Protein AF-A0A4Z2BRJ7-F1 (afdb_monomer_lite)

Sequence (551 aa):
MEKEEVRQDASAALQASEKGDAQPGVPLQRDDEESKVKDESVKDSENADAKEVQRRKELMDTQRKRLEQLENEAQSSQAKFEEISSSWSVPTENLTPQDLQAILASQKELCDELLNDKKKLIKQLQKDLKVTDDHFVKDLRKQREDLDLMIERIQGQMTTLVNAYREELAQISDIYQQEHEVLLTRDKTEWDESMKKILNKELELLAKRREKVEQHEVALDKQILETADTTNLQEIEENAKYQTQQRRHQMVKATTTATKLKQIKEEDDSIKNKSKLENMMRRTNSLQMELKKLLSQYSSVAKEMKKNNNSLLDDLKRNVQQYERIQKKAKRSADMEAQKAAKVRSALEEELKQVFERASALDALIRKELGLAKEKPPVVRSAASQREKQGSKVHGLASDGPTSEAEDEGQAALNKEIWLEAVSQLCDEAGFQLDDEPPKQLDPLDSACEKLCSLFQCFKLDEDDLPKIASFLSKYKRHQRARTEASYQPADSQQLASSVKCFLEHIMTSSATLTDIGVLLTETRSLERQNAELRTLLHESLTSQVGNKMG

Foldseek 3Di:
DVVVVVVVVVVVVVVVVVPDDDPDDDDQVLVVLVVVLVVVVVVVVVVVVVVVVVVVVVVVVVVVVLVVVVVVLVVVLVVLVVVLVVLVVDDPPPDDPVRVVVSVVVSVVSVVVSVVSVVVVVVVVVVVVVVVVVVVVVVVVVVVVVVVVVVVVVVVSVVVSVVSVVVVVVVVVVVVVVVVVVVVVVVVVVVVVVVVVVVVVVVVVVVVVVVVVVVVVVVVVVVVVVVVVVVVVVVVVVVVVVVVVVVVVVVVVVVVVVVVVVVVVVVVVVVVVVVVVVVVVVVVVVVVVVVVVVVVVVVVVVVVVVVVVVVVVVVVVVVVVVVVVVVVVVVVVVVVVVVVVVVVVVVVVVVVVVVVVVVVVVVVVVCVVVVDDDDDDDDDDYYDDDYYYYYDDDDDDDDDDDDDDDDDDDDDDDDVVVVVVVLVVVCVVVPPDDDDDDDDDDDPVVVSVVVVVVVCVVVVPDPVCVVVVVVVVVVVVVPPPPDDDDDDDDDDDDPDPPPVVVVVVVVVVVVVVVVVVVVVVVVVVVVVVVVVVVVVVVPPPPPDPPPDPDD

Organism: NCBI:txid433685

pLDDT: mean 72.37, std 20.6, range [23.25, 98.56]

Structure (mmCIF, N/CA/C/O backbone):
data_AF-A0A4Z2BRJ7-F1
#
_entry.id   AF-A0A4Z2BRJ7-F1
#
loop_
_atom_site.group_PDB
_atom_site.id
_atom_site.type_symbol
_atom_site.label_atom_id
_atom_site.label_alt_id
_atom_site.label_comp_id
_atom_site.label_asym_id
_atom_site.label_entity_id
_atom_site.label_seq_id
_atom_site.pdbx_PDB_ins_code
_atom_site.Cartn_x
_atom_site.Cartn_y
_atom_site.Cartn_z
_atom_site.occupancy
_atom_site.B_iso_or_equiv
_atom_site.auth_seq_id
_atom_site.auth_comp_id
_atom_site.auth_asym_id
_atom_site.auth_atom_id
_atom_site.pdbx_PDB_model_num
ATOM 1 N N . MET A 1 1 ? 18.831 -4.852 8.337 1.00 49.41 1 MET A N 1
ATOM 2 C CA . MET A 1 1 ? 18.600 -3.409 8.594 1.00 49.41 1 MET A CA 1
ATOM 3 C C . MET A 1 1 ? 17.114 -3.108 8.503 1.00 49.41 1 MET A C 1
ATOM 5 O O . MET A 1 1 ? 16.483 -3.408 9.498 1.00 49.41 1 MET A O 1
ATOM 9 N N . GLU A 1 2 ? 16.505 -2.715 7.376 1.00 48.66 2 GLU A N 1
ATOM 10 C CA . GLU A 1 2 ? 15.065 -2.332 7.363 1.00 48.66 2 GLU A CA 1
ATOM 11 C C . GLU A 1 2 ? 14.096 -3.378 7.979 1.00 48.66 2 GLU A C 1
ATOM 13 O O . GLU A 1 2 ? 13.135 -3.016 8.649 1.00 48.66 2 GLU A O 1
ATOM 18 N N . LYS A 1 3 ? 14.357 -4.689 7.821 1.00 49.72 3 LYS A N 1
ATOM 19 C CA . LYS A 1 3 ? 13.558 -5.765 8.458 1.00 49.72 3 LYS A CA 1
ATOM 20 C C . LYS A 1 3 ? 13.834 -6.005 9.955 1.00 49.72 3 LYS A C 1
ATOM 22 O O . LYS A 1 3 ? 13.012 -6.643 10.607 1.00 49.72 3 LYS A O 1
ATOM 27 N N . GLU A 1 4 ? 14.957 -5.526 10.487 1.00 51.25 4 GLU A N 1
ATOM 28 C CA . GLU A 1 4 ? 15.240 -5.476 11.934 1.00 51.25 4 GLU A CA 1
ATOM 29 C C . GLU A 1 4 ? 14.574 -4.249 12.559 1.00 51.25 4 GLU A C 1
ATOM 31 O O . GLU A 1 4 ? 13.931 -4.354 13.595 1.00 51.25 4 GLU A O 1
ATOM 36 N N . GLU A 1 5 ? 14.693 -3.107 11.888 1.00 51.62 5 GLU A N 1
ATOM 37 C CA . GLU A 1 5 ? 14.218 -1.790 12.322 1.00 51.62 5 GLU A CA 1
ATOM 38 C C . GLU A 1 5 ? 12.693 -1.797 12.529 1.00 51.62 5 GLU A C 1
ATOM 40 O O . GLU A 1 5 ? 12.214 -1.591 13.642 1.00 51.62 5 GLU A O 1
ATOM 45 N N . VAL A 1 6 ? 11.934 -2.251 11.521 1.00 57.84 6 VAL A N 1
ATOM 46 C CA . VAL A 1 6 ? 10.469 -2.436 11.610 1.00 57.84 6 VAL A CA 1
ATOM 47 C C . VAL A 1 6 ? 10.056 -3.451 12.694 1.00 57.84 6 VAL A C 1
ATOM 49 O O . VAL A 1 6 ? 8.951 -3.374 13.228 1.00 57.84 6 VAL A O 1
ATOM 52 N N . ARG A 1 7 ? 10.925 -4.407 13.058 1.00 60.28 7 ARG A N 1
ATOM 53 C CA . ARG A 1 7 ? 10.666 -5.343 14.169 1.00 60.28 7 ARG A CA 1
ATOM 54 C C . ARG A 1 7 ? 10.918 -4.714 15.538 1.00 60.28 7 ARG A C 1
ATOM 56 O O . ARG A 1 7 ? 10.225 -5.073 16.487 1.00 60.28 7 ARG A O 1
ATOM 63 N N . GLN A 1 8 ? 11.886 -3.807 15.650 1.00 61.00 8 GLN A N 1
ATOM 64 C CA . GLN A 1 8 ? 12.155 -3.082 16.891 1.00 61.00 8 GLN A CA 1
ATOM 65 C C . GLN A 1 8 ? 11.055 -2.053 17.172 1.00 61.00 8 GLN A C 1
ATOM 67 O O . GLN A 1 8 ? 10.532 -2.052 18.284 1.00 61.00 8 GLN A O 1
ATOM 72 N N . ASP A 1 9 ? 10.607 -1.299 16.163 1.00 57.84 9 ASP A N 1
ATOM 73 C CA . ASP A 1 9 ? 9.474 -0.369 16.296 1.00 57.84 9 ASP A CA 1
ATOM 74 C C . ASP A 1 9 ? 8.183 -1.093 16.715 1.00 57.84 9 ASP A C 1
ATOM 76 O O . ASP A 1 9 ? 7.527 -0.696 17.679 1.00 57.84 9 ASP A O 1
ATOM 80 N N . ALA A 1 10 ? 7.850 -2.219 16.069 1.00 53.81 10 ALA A N 1
ATOM 81 C CA . ALA A 1 10 ? 6.683 -3.024 16.442 1.00 53.81 10 ALA A CA 1
ATOM 82 C C . ALA A 1 10 ? 6.775 -3.584 17.878 1.00 53.81 10 ALA A C 1
ATOM 84 O O . ALA A 1 10 ? 5.771 -3.658 18.587 1.00 53.81 10 ALA A O 1
ATOM 85 N N . SER A 1 11 ? 7.979 -3.952 18.335 1.00 56.47 11 SER A N 1
ATOM 86 C CA . SER A 1 11 ? 8.202 -4.402 19.714 1.00 56.47 11 SER A CA 1
ATOM 87 C C . SER A 1 11 ? 8.121 -3.259 20.733 1.00 56.47 11 SER A C 1
ATOM 89 O O . SER A 1 11 ? 7.737 -3.506 21.876 1.00 56.47 11 SER A O 1
ATOM 91 N N . ALA A 1 12 ? 8.474 -2.031 20.346 1.00 61.06 12 ALA A N 1
ATOM 92 C CA . ALA A 1 12 ? 8.353 -0.847 21.191 1.00 61.06 12 ALA A CA 1
ATOM 93 C C . ALA A 1 12 ? 6.888 -0.396 21.326 1.00 61.06 12 ALA A C 1
ATOM 95 O O . ALA A 1 12 ? 6.448 -0.097 22.434 1.00 61.06 12 ALA A O 1
ATOM 96 N N . ALA A 1 13 ? 6.113 -0.431 20.235 1.00 54.16 13 ALA A N 1
ATOM 97 C CA . ALA A 1 13 ? 4.677 -0.137 20.248 1.00 54.16 13 ALA A CA 1
ATOM 98 C C . ALA A 1 13 ? 3.896 -1.098 21.169 1.00 54.16 13 ALA A C 1
ATOM 100 O O . ALA A 1 13 ? 3.088 -0.658 21.988 1.00 54.16 13 ALA A O 1
ATOM 101 N N . LEU A 1 14 ? 4.206 -2.401 21.120 1.00 52.31 14 LEU A N 1
ATOM 102 C CA . LEU A 1 14 ? 3.636 -3.393 22.041 1.00 52.31 14 LEU A CA 1
ATOM 103 C C . LEU A 1 14 ? 3.938 -3.063 23.516 1.00 52.31 14 LEU A C 1
ATOM 105 O O . LEU A 1 14 ? 3.021 -3.043 24.333 1.00 52.31 14 LEU A O 1
ATOM 109 N N . GLN A 1 15 ? 5.187 -2.720 23.851 1.00 52.16 15 GLN A N 1
ATOM 110 C CA . GLN A 1 15 ? 5.576 -2.347 25.222 1.00 52.16 15 GLN A CA 1
ATOM 111 C C . GLN A 1 15 ? 5.037 -0.981 25.684 1.00 52.16 15 GLN A C 1
ATOM 113 O O . GLN A 1 15 ? 4.976 -0.725 26.888 1.00 52.16 15 GLN A O 1
ATOM 118 N N . ALA A 1 16 ? 4.647 -0.101 24.758 1.00 50.28 16 ALA A N 1
ATOM 119 C CA . ALA A 1 16 ? 3.922 1.124 25.080 1.00 50.28 16 ALA A CA 1
ATOM 120 C C . ALA A 1 16 ? 2.448 0.831 25.408 1.00 50.28 16 ALA A C 1
ATOM 122 O O . ALA A 1 16 ? 1.907 1.401 26.353 1.00 50.28 16 ALA A O 1
ATOM 123 N N . SER A 1 17 ? 1.808 -0.099 24.687 1.00 49.38 17 SER A N 1
ATOM 124 C CA . SER A 1 17 ? 0.393 -0.427 24.905 1.00 49.38 17 SER A CA 1
ATOM 125 C C . SER A 1 17 ? 0.118 -1.224 26.190 1.00 49.38 17 SER A C 1
ATOM 127 O O . SER A 1 17 ? -1.014 -1.204 26.662 1.00 49.38 17 SER A O 1
ATOM 129 N N . GLU A 1 18 ? 1.122 -1.875 26.790 1.00 45.31 18 GLU A N 1
ATOM 130 C CA . GLU A 1 18 ? 1.021 -2.489 28.131 1.00 45.31 18 GLU A CA 1
ATOM 131 C C . GLU A 1 18 ? 1.107 -1.467 29.287 1.00 45.31 18 GLU A C 1
ATOM 133 O O . GLU A 1 18 ? 1.020 -1.845 30.455 1.00 45.31 18 GLU A O 1
ATOM 138 N N . LYS A 1 19 ? 1.278 -0.170 28.989 1.00 43.28 19 LYS A N 1
ATOM 139 C CA . LYS A 1 19 ? 1.362 0.923 29.976 1.00 43.28 19 LYS A CA 1
ATOM 140 C C . LYS A 1 19 ? 0.240 1.952 29.823 1.00 43.28 19 LYS A C 1
ATOM 142 O O . LYS A 1 19 ? 0.470 3.146 29.994 1.00 43.28 19 LYS A O 1
ATOM 147 N N . GLY A 1 20 ? -0.968 1.490 29.499 1.00 42.78 20 GLY A N 1
ATOM 148 C CA . GLY A 1 20 ? -2.170 2.308 29.663 1.00 42.78 20 GLY A CA 1
ATOM 149 C C . GLY A 1 20 ? -2.345 2.709 31.131 1.00 42.78 20 GLY A C 1
ATOM 150 O O . GLY A 1 20 ? -2.148 1.880 32.022 1.00 42.78 20 GLY A O 1
ATOM 151 N N . ASP A 1 21 ? -2.673 3.978 31.380 1.00 41.66 21 ASP A N 1
ATOM 152 C CA . ASP A 1 21 ? -2.896 4.489 32.733 1.00 41.66 21 ASP A CA 1
ATOM 153 C C . ASP A 1 21 ? -4.011 3.713 33.443 1.00 41.66 21 ASP A C 1
ATOM 155 O O . ASP A 1 21 ? -5.084 3.476 32.887 1.00 41.66 21 ASP A O 1
ATOM 159 N N . ALA A 1 22 ? -3.778 3.363 34.709 1.00 40.94 22 ALA A N 1
ATOM 160 C CA . ALA A 1 22 ? -4.832 2.840 35.564 1.00 40.94 22 ALA A CA 1
ATOM 161 C C . ALA A 1 22 ? -5.846 3.962 35.836 1.00 40.94 22 ALA A C 1
ATOM 163 O O . ALA A 1 22 ? -5.561 4.880 36.611 1.00 40.94 22 ALA A O 1
ATOM 164 N N . GLN A 1 23 ? -7.016 3.897 35.191 1.00 50.56 23 GLN A N 1
ATOM 165 C CA . GLN A 1 23 ? -8.092 4.859 35.429 1.00 50.56 23 GLN A CA 1
ATOM 166 C C . GLN A 1 23 ? -8.453 4.914 36.928 1.00 50.56 23 GLN A C 1
ATOM 168 O O . GLN A 1 23 ? -8.410 3.881 37.608 1.00 50.56 23 GLN A O 1
ATOM 173 N N . PRO A 1 24 ? -8.835 6.089 37.466 1.00 44.53 24 PRO A N 1
ATOM 174 C CA . PRO A 1 24 ? -9.355 6.183 38.824 1.00 44.53 24 PRO A CA 1
ATOM 175 C C . PRO A 1 24 ? -10.557 5.251 38.997 1.00 44.53 24 PRO A C 1
ATOM 177 O O . PRO A 1 24 ? -11.500 5.303 38.210 1.00 44.53 24 PRO A O 1
ATOM 180 N N . GLY A 1 25 ? -10.524 4.402 40.027 1.00 51.06 25 GLY A N 1
ATOM 181 C CA . GLY A 1 25 ? -11.620 3.478 40.311 1.00 51.06 25 GLY A CA 1
ATOM 182 C C . GLY A 1 25 ? -12.946 4.220 40.496 1.00 51.06 25 GLY A C 1
ATOM 183 O O . GLY A 1 25 ? -12.993 5.244 41.181 1.00 51.06 25 GLY A O 1
ATOM 184 N N . VAL A 1 26 ? -14.007 3.690 39.882 1.00 56.25 26 VAL A N 1
ATOM 185 C CA . VAL A 1 26 ? -15.373 4.229 39.969 1.00 56.25 26 VAL A CA 1
ATOM 186 C C . VAL A 1 26 ? -15.768 4.410 41.445 1.00 56.25 26 VAL A C 1
ATOM 188 O O . VAL A 1 26 ? -15.573 3.475 42.227 1.00 56.25 26 VAL A O 1
ATOM 191 N N . PRO A 1 27 ? -16.316 5.572 41.856 1.00 55.72 27 PRO A N 1
ATOM 192 C CA . PRO A 1 27 ? -16.863 5.745 43.199 1.00 55.72 27 PRO A CA 1
ATOM 193 C C . PRO A 1 27 ? -17.955 4.702 43.464 1.00 55.72 27 PRO A C 1
ATOM 195 O O . PRO A 1 27 ? -18.939 4.640 42.731 1.00 55.72 27 PRO A O 1
ATOM 198 N N . LEU A 1 28 ? -17.775 3.872 44.493 1.00 65.12 28 LEU A N 1
ATOM 199 C CA . LEU A 1 28 ? -18.638 2.721 44.781 1.00 65.12 28 LEU A CA 1
ATOM 200 C C . LEU A 1 28 ? -19.966 3.161 45.414 1.00 65.12 28 LEU A C 1
ATOM 202 O O . LEU A 1 28 ? -20.175 3.032 46.619 1.00 65.12 28 LEU A O 1
ATOM 206 N N . GLN A 1 29 ? -20.878 3.667 44.582 1.00 70.50 29 GLN A N 1
ATOM 207 C CA . GLN A 1 29 ? -22.228 4.090 44.979 1.00 70.50 29 GLN A CA 1
ATOM 208 C C . GLN A 1 29 ? -23.017 2.952 45.655 1.00 70.50 29 GLN A C 1
ATOM 210 O O . GLN A 1 29 ? -23.858 3.203 46.521 1.00 70.50 29 GLN A O 1
ATOM 215 N N . ARG A 1 30 ? -22.713 1.694 45.305 1.00 78.12 30 ARG A N 1
ATOM 216 C CA . ARG A 1 30 ? -23.182 0.492 46.005 1.00 78.12 30 ARG A CA 1
ATOM 217 C C . ARG A 1 30 ? -22.805 0.469 47.482 1.00 78.12 30 ARG A C 1
ATOM 219 O O . ARG A 1 30 ? -23.657 0.111 48.285 1.00 78.12 30 ARG A O 1
ATOM 226 N N . ASP A 1 31 ? -21.570 0.807 47.848 1.00 79.81 31 ASP A N 1
ATOM 227 C CA . ASP A 1 31 ? -21.101 0.693 49.235 1.00 79.81 31 ASP A CA 1
ATOM 228 C C . ASP A 1 31 ? -21.804 1.729 50.129 1.00 79.81 31 ASP A C 1
ATOM 230 O O . ASP A 1 31 ? -22.221 1.407 51.247 1.00 79.81 31 ASP A O 1
ATOM 234 N N . ASP A 1 32 ? -22.032 2.937 49.599 1.00 81.56 32 ASP A N 1
ATOM 235 C CA . ASP A 1 32 ? -22.829 3.982 50.247 1.00 81.56 32 ASP A CA 1
ATOM 236 C C . ASP A 1 32 ? -24.287 3.528 50.462 1.00 81.56 32 ASP A C 1
ATOM 238 O O . ASP A 1 32 ? -24.778 3.548 51.596 1.00 81.56 32 ASP A O 1
ATOM 242 N N . GLU A 1 33 ? -24.983 3.053 49.421 1.00 84.69 33 GLU A N 1
ATOM 243 C CA . GLU A 1 33 ? -26.375 2.587 49.547 1.00 84.69 33 GLU A CA 1
ATOM 244 C C . GLU A 1 33 ? -26.506 1.294 50.375 1.00 84.69 33 GLU A C 1
ATOM 246 O O . GLU A 1 33 ? -27.441 1.164 51.166 1.00 84.69 33 GLU A O 1
ATOM 251 N N . GLU A 1 34 ? -25.553 0.360 50.295 1.00 82.75 34 GLU A N 1
ATOM 252 C CA . GLU A 1 34 ? -25.521 -0.813 51.174 1.00 82.75 34 GLU A CA 1
ATOM 253 C C . GLU A 1 34 ? -25.323 -0.422 52.643 1.00 82.75 34 GLU A C 1
ATOM 255 O O . GLU A 1 34 ? -25.930 -1.046 53.518 1.00 82.75 34 GLU A O 1
ATOM 260 N N . SER A 1 35 ? -24.493 0.586 52.943 1.00 85.56 35 SER A N 1
ATOM 261 C CA . SER A 1 35 ? -24.336 1.086 54.315 1.00 85.56 35 SER A CA 1
ATOM 262 C C . SER A 1 35 ? -25.652 1.674 54.834 1.00 85.56 35 SER A C 1
ATOM 264 O O . SER A 1 35 ? -26.114 1.309 55.914 1.00 85.56 35 SER A O 1
ATOM 266 N N . LYS A 1 36 ? -26.320 2.483 54.008 1.00 85.44 36 LYS A N 1
ATOM 267 C CA . LYS A 1 36 ? -27.583 3.175 54.288 1.00 85.44 36 LYS A CA 1
ATOM 268 C C . LYS A 1 36 ? -28.760 2.214 54.501 1.00 85.44 36 LYS A C 1
ATOM 270 O O . LYS A 1 36 ? -29.542 2.418 55.428 1.00 85.44 36 LYS A O 1
ATOM 275 N N . VAL A 1 37 ? -28.845 1.130 53.723 1.00 86.56 37 VAL A N 1
ATOM 276 C CA . VAL A 1 37 ? -29.830 0.045 53.920 1.00 86.56 37 VAL A CA 1
ATOM 277 C C . VAL A 1 37 ? -29.608 -0.687 55.251 1.00 86.56 37 VAL A C 1
ATOM 279 O O . VAL A 1 37 ? -30.568 -0.944 55.981 1.00 86.56 37 VAL A O 1
ATOM 282 N N . LYS A 1 38 ? -28.350 -0.980 55.616 1.00 85.75 38 LYS A N 1
ATOM 283 C CA . LYS A 1 38 ? -28.010 -1.605 56.911 1.00 85.75 38 LYS A CA 1
ATOM 284 C C . LYS A 1 38 ? -28.395 -0.682 58.074 1.00 85.75 38 LYS A C 1
ATOM 286 O O . LYS A 1 38 ? -29.021 -1.126 59.035 1.00 85.75 38 LYS A O 1
ATOM 291 N N . ASP A 1 39 ? -28.097 0.608 57.942 1.00 86.06 39 ASP A N 1
ATOM 292 C CA . ASP A 1 39 ? -28.389 1.640 58.937 1.00 86.06 39 ASP A CA 1
ATOM 293 C C . ASP A 1 39 ? -29.895 1.881 59.152 1.00 86.06 39 ASP A C 1
ATOM 295 O O . ASP A 1 39 ? -30.309 2.243 60.255 1.00 86.06 39 ASP A O 1
ATOM 299 N N . GLU A 1 40 ? -30.731 1.707 58.123 1.00 84.19 40 GLU A N 1
ATOM 300 C CA . GLU A 1 40 ? -32.194 1.751 58.259 1.00 84.19 40 GLU A CA 1
ATOM 301 C C . GLU A 1 40 ? -32.722 0.490 58.965 1.00 84.19 40 GLU A C 1
ATOM 303 O O . GLU A 1 40 ? -33.477 0.595 59.933 1.00 84.19 40 GLU A O 1
ATOM 308 N N . SER A 1 41 ? -32.249 -0.694 58.555 1.00 83.44 41 SER A N 1
ATOM 309 C CA . SER A 1 41 ? -32.673 -1.978 59.128 1.00 83.44 41 SER A CA 1
ATOM 310 C C . SER A 1 41 ? -32.408 -2.097 60.637 1.00 83.44 41 SER A C 1
ATOM 312 O O . SER A 1 41 ? -33.199 -2.728 61.339 1.00 83.44 41 SER A O 1
ATOM 314 N N . VAL A 1 42 ? -31.326 -1.502 61.155 1.00 86.25 42 VAL A N 1
ATOM 315 C CA . VAL A 1 42 ? -31.044 -1.470 62.605 1.00 86.25 42 VAL A CA 1
ATOM 316 C C . VAL A 1 42 ? -32.108 -0.658 63.350 1.00 86.25 42 VAL A C 1
ATOM 318 O O . VAL A 1 42 ? -32.686 -1.144 64.324 1.00 86.25 42 VAL A O 1
ATOM 321 N N . LYS A 1 43 ? -32.427 0.544 62.852 1.00 85.81 43 LYS A N 1
ATOM 322 C CA . LYS A 1 43 ? -33.415 1.455 63.458 1.00 85.81 43 LYS A CA 1
ATOM 323 C C . LYS A 1 43 ? -34.816 0.837 63.480 1.00 85.81 43 LYS A C 1
ATOM 325 O O . LYS A 1 43 ? -35.585 1.077 64.409 1.00 85.81 43 LYS A O 1
ATOM 330 N N . ASP A 1 44 ? -35.160 0.017 62.491 1.00 82.88 44 ASP A N 1
ATOM 331 C CA . ASP A 1 44 ? -36.438 -0.699 62.471 1.00 82.88 44 ASP A CA 1
ATOM 332 C C . ASP A 1 44 ? -36.535 -1.793 63.544 1.00 82.88 44 ASP A C 1
ATOM 334 O O . ASP A 1 44 ? -37.591 -1.938 64.164 1.00 82.88 44 ASP A O 1
ATOM 338 N N . SER A 1 45 ? -35.441 -2.515 63.822 1.00 82.88 45 SER A N 1
ATOM 339 C CA . SER A 1 45 ? -35.403 -3.514 64.902 1.00 82.88 45 SER A CA 1
ATOM 340 C C . SER A 1 45 ? -35.630 -2.866 66.270 1.00 82.88 45 SER A C 1
ATOM 342 O O . SER A 1 45 ? -36.480 -3.321 67.033 1.00 82.88 45 SER A O 1
ATOM 344 N N . GLU A 1 46 ? -34.939 -1.756 66.554 1.00 84.00 46 GLU A N 1
ATOM 345 C CA . GLU A 1 46 ? -35.085 -1.008 67.813 1.00 84.00 46 GLU A CA 1
ATOM 346 C C . GLU A 1 46 ? -36.532 -0.526 68.033 1.00 84.00 46 GLU A C 1
ATOM 348 O O . GLU A 1 46 ? -37.083 -0.639 69.132 1.00 84.00 46 GLU A O 1
ATOM 353 N N . ASN A 1 47 ? -37.185 -0.042 66.970 1.00 84.31 47 ASN A N 1
ATOM 354 C CA . ASN A 1 47 ? -38.587 0.377 67.009 1.00 84.31 47 ASN A CA 1
ATOM 355 C C . ASN A 1 47 ? -39.561 -0.803 67.203 1.00 84.31 47 ASN A C 1
ATOM 357 O O . ASN A 1 47 ? -40.584 -0.650 67.879 1.00 84.31 47 ASN A O 1
ATOM 361 N N . ALA A 1 48 ? -39.268 -1.978 66.637 1.00 83.94 48 ALA A N 1
ATOM 362 C CA . ALA A 1 48 ? -40.083 -3.180 66.811 1.00 83.94 48 ALA A CA 1
ATOM 363 C C . ALA A 1 48 ? -40.003 -3.734 68.247 1.00 83.94 48 ALA A C 1
ATOM 365 O O . ALA A 1 48 ? -41.039 -4.022 68.856 1.00 83.94 48 ALA A O 1
ATOM 366 N N . ASP A 1 49 ? -38.800 -3.806 68.823 1.00 87.75 49 ASP A N 1
ATOM 367 C CA . ASP A 1 49 ? -38.596 -4.249 70.207 1.00 87.75 49 ASP A CA 1
ATOM 368 C C . ASP A 1 49 ? -39.289 -3.309 71.210 1.00 87.75 49 ASP A C 1
ATOM 370 O O . ASP A 1 49 ? -39.973 -3.767 72.133 1.00 87.75 49 ASP A O 1
ATOM 374 N N . ALA A 1 50 ? -39.208 -1.991 70.991 1.00 88.75 50 ALA A N 1
ATOM 375 C CA . ALA A 1 50 ? -39.904 -1.000 71.812 1.00 88.75 50 ALA A CA 1
ATOM 376 C C . ALA A 1 50 ? -41.439 -1.184 71.803 1.00 88.75 50 ALA A C 1
ATOM 378 O O . ALA A 1 50 ? -42.073 -1.117 72.864 1.00 88.75 50 ALA A O 1
ATOM 379 N N . LYS A 1 51 ? -42.041 -1.474 70.635 1.00 85.25 51 LYS A N 1
ATOM 380 C CA . LYS A 1 51 ? -43.480 -1.791 70.507 1.00 85.25 51 LYS A CA 1
ATOM 381 C C . LYS A 1 51 ? -43.863 -3.036 71.324 1.00 85.25 51 LYS A C 1
ATOM 383 O O . LYS A 1 51 ? -44.843 -3.005 72.073 1.00 85.25 51 LYS A O 1
ATOM 388 N N . GLU A 1 52 ? -43.107 -4.130 71.205 1.00 84.56 52 GLU A N 1
ATOM 389 C CA . GLU A 1 52 ? -43.421 -5.403 71.876 1.00 84.56 52 GLU A CA 1
ATOM 390 C C . GLU A 1 52 ? -43.266 -5.320 73.405 1.00 84.56 52 GLU A C 1
ATOM 392 O O . GLU A 1 52 ? -44.095 -5.864 74.142 1.00 84.56 52 GLU A O 1
ATOM 397 N N . VAL A 1 53 ? -42.260 -4.594 73.908 1.00 90.62 53 VAL A N 1
ATOM 398 C CA . VAL A 1 53 ? -42.090 -4.353 75.354 1.00 90.62 53 VAL A CA 1
ATOM 399 C C . VAL A 1 53 ? -43.303 -3.622 75.942 1.00 90.62 53 VAL A C 1
ATOM 401 O O . VAL A 1 53 ? -43.820 -4.034 76.987 1.00 90.62 53 VAL A O 1
ATOM 404 N N . GLN A 1 54 ? -43.811 -2.589 75.262 1.00 88.12 54 GLN A N 1
ATOM 405 C CA . GLN A 1 54 ? -45.006 -1.866 75.708 1.00 88.12 54 GLN A CA 1
ATOM 406 C C . GLN A 1 54 ? -46.259 -2.760 75.677 1.00 88.12 54 GLN A C 1
ATOM 408 O O . GLN A 1 54 ? -46.998 -2.813 76.664 1.00 88.12 54 GLN A O 1
ATOM 413 N N . ARG A 1 55 ? -46.463 -3.542 74.607 1.00 84.75 55 ARG A N 1
ATOM 414 C CA . ARG A 1 55 ? -47.599 -4.477 74.493 1.00 84.75 55 ARG A CA 1
ATOM 415 C C . ARG A 1 55 ? -47.609 -5.526 75.616 1.00 84.75 55 ARG A C 1
ATOM 417 O O . ARG A 1 55 ? -48.663 -5.823 76.180 1.00 84.75 55 ARG A O 1
ATOM 424 N N . ARG A 1 56 ? -46.442 -6.068 75.994 1.00 86.88 56 ARG A N 1
ATOM 425 C CA . ARG A 1 56 ? -46.314 -7.015 77.125 1.00 86.88 56 ARG A CA 1
ATOM 426 C C . ARG A 1 56 ? -46.720 -6.390 78.457 1.00 86.88 56 ARG A C 1
ATOM 428 O O . ARG A 1 56 ? -47.389 -7.047 79.254 1.00 86.88 56 ARG A O 1
ATOM 435 N N . LYS A 1 57 ? -46.345 -5.132 78.695 1.00 90.69 57 LYS A N 1
ATOM 436 C CA . LYS A 1 57 ? -46.682 -4.396 79.920 1.00 90.69 57 LYS A CA 1
ATOM 437 C C . LYS A 1 57 ? -48.196 -4.208 80.069 1.00 90.69 57 LYS A C 1
ATOM 439 O O . LYS A 1 57 ? -48.750 -4.521 81.121 1.00 90.69 57 LYS A O 1
ATOM 444 N N . GLU A 1 58 ? -48.872 -3.784 79.003 1.00 86.44 58 GLU A N 1
ATOM 445 C CA . GLU A 1 58 ? -50.332 -3.601 78.978 1.00 86.44 58 GLU A CA 1
ATOM 446 C C . GLU A 1 58 ? -51.092 -4.924 79.202 1.00 86.44 58 GLU A C 1
ATOM 448 O O . GLU A 1 58 ? -52.070 -4.972 79.960 1.00 86.44 58 GLU A O 1
ATOM 453 N N . LEU A 1 59 ? -50.597 -6.028 78.630 1.00 85.25 59 LEU A N 1
ATOM 454 C CA . LEU A 1 59 ? -51.124 -7.372 78.880 1.00 85.25 59 LEU A CA 1
ATOM 455 C C . LEU A 1 59 ? -50.994 -7.778 80.362 1.00 85.25 59 LEU A C 1
ATOM 457 O O . LEU A 1 59 ? -51.955 -8.261 80.959 1.00 85.25 59 LEU A O 1
ATOM 461 N N . MET A 1 60 ? -49.833 -7.556 80.985 1.00 87.06 60 MET A N 1
ATOM 462 C CA . MET A 1 60 ? -49.626 -7.888 82.403 1.00 87.06 60 MET A CA 1
ATOM 463 C C . MET A 1 60 ? -50.483 -7.023 83.338 1.00 87.06 60 MET A C 1
ATOM 465 O O . MET A 1 60 ? -51.035 -7.531 84.315 1.00 87.06 60 MET A O 1
ATOM 469 N N . ASP A 1 61 ? -50.636 -5.731 83.042 1.00 88.69 61 ASP A N 1
ATOM 470 C CA . ASP A 1 61 ? -51.442 -4.813 83.855 1.00 88.69 61 ASP A CA 1
ATOM 471 C C . ASP A 1 61 ? -52.953 -5.099 83.752 1.00 88.69 61 ASP A C 1
ATOM 473 O O . ASP A 1 61 ? -53.685 -4.883 84.721 1.00 88.69 61 ASP A O 1
ATOM 477 N N . THR A 1 62 ? -53.437 -5.615 82.616 1.00 86.69 62 THR A N 1
ATOM 478 C CA . THR A 1 62 ? -54.833 -6.076 82.476 1.00 86.69 62 THR A CA 1
ATOM 479 C C . THR A 1 62 ? -55.067 -7.428 83.153 1.00 86.69 62 THR A C 1
ATOM 481 O O . THR A 1 62 ? -56.069 -7.589 83.853 1.00 86.69 62 THR A O 1
ATOM 484 N N . GLN A 1 63 ? -54.125 -8.372 83.044 1.00 87.31 63 GLN A N 1
ATOM 485 C CA . GLN A 1 63 ? -54.176 -9.650 83.767 1.00 87.31 63 GLN A CA 1
ATOM 486 C C . GLN A 1 63 ? -54.186 -9.451 85.291 1.00 87.31 63 GLN A C 1
ATOM 488 O O . GLN A 1 63 ? -55.023 -10.046 85.971 1.00 87.31 63 GLN A O 1
ATOM 493 N N . ARG A 1 64 ? -53.328 -8.567 85.828 1.00 92.44 64 ARG A N 1
ATOM 494 C CA . ARG A 1 64 ? -53.255 -8.270 87.272 1.00 92.44 64 ARG A CA 1
ATOM 495 C C . ARG A 1 64 ? -54.601 -7.802 87.832 1.00 92.44 64 ARG A C 1
ATOM 497 O O . ARG A 1 64 ? -55.077 -8.368 88.810 1.00 92.44 64 ARG A O 1
ATOM 504 N N . LYS A 1 65 ? -55.250 -6.841 87.163 1.00 89.19 65 LYS A N 1
ATOM 505 C CA . LYS A 1 65 ? -56.568 -6.305 87.559 1.00 89.19 65 LYS A CA 1
ATOM 506 C C . LYS A 1 65 ? -57.666 -7.373 87.548 1.00 89.19 65 LYS A C 1
ATOM 508 O O . LYS A 1 65 ? -58.550 -7.354 88.398 1.00 89.19 65 LYS A O 1
ATOM 513 N N . ARG A 1 66 ? -57.619 -8.314 86.597 1.00 88.06 66 ARG A N 1
ATOM 514 C CA . ARG A 1 66 ? -58.604 -9.405 86.491 1.00 88.06 66 ARG A CA 1
ATOM 515 C C . ARG A 1 66 ? -58.437 -10.437 87.612 1.00 88.06 66 ARG A C 1
ATOM 517 O O . ARG A 1 66 ? -59.436 -10.926 88.126 1.00 88.06 66 ARG A O 1
ATOM 524 N N . LEU A 1 67 ? -57.197 -10.727 88.018 1.00 91.62 67 LEU A N 1
ATOM 525 C CA . LEU A 1 67 ? -56.899 -11.571 89.184 1.00 91.62 67 LEU A CA 1
ATOM 526 C C . LEU A 1 67 ? -57.333 -10.900 90.494 1.00 91.62 67 LEU A C 1
ATOM 528 O O . LEU A 1 67 ? -58.015 -11.524 91.295 1.00 91.62 67 LEU A O 1
ATOM 532 N N . GLU A 1 68 ? -57.017 -9.617 90.673 1.00 92.75 68 GLU A N 1
ATOM 533 C CA . GLU A 1 68 ? -57.421 -8.812 91.836 1.00 92.75 68 GLU A CA 1
ATOM 534 C C . GLU A 1 68 ? -58.952 -8.769 92.011 1.00 92.75 68 GLU A C 1
ATOM 536 O O . GLU A 1 68 ? -59.466 -8.951 93.113 1.00 92.75 68 GLU A O 1
ATOM 541 N N . GLN A 1 69 ? -59.708 -8.607 90.921 1.00 90.56 69 GLN A N 1
ATOM 542 C CA . GLN A 1 69 ? -61.175 -8.671 90.952 1.00 90.56 69 GLN A CA 1
ATOM 543 C C . GLN A 1 69 ? -61.712 -10.063 91.317 1.00 90.56 69 GLN A C 1
ATOM 545 O O . GLN A 1 69 ? -62.683 -10.155 92.065 1.00 90.56 69 GLN A O 1
ATOM 550 N N . LEU A 1 70 ? -61.095 -11.134 90.806 1.00 92.06 70 LEU A N 1
ATOM 551 C CA . LEU A 1 70 ? -61.485 -12.512 91.122 1.00 92.06 70 LEU A CA 1
ATOM 552 C C . LEU A 1 70 ? -61.203 -12.874 92.584 1.00 92.06 70 LEU A C 1
ATOM 554 O O . LEU A 1 70 ? -62.036 -13.525 93.207 1.00 92.06 70 LEU A O 1
ATOM 558 N N . GLU A 1 71 ? -60.076 -12.422 93.133 1.00 94.50 71 GLU A N 1
ATOM 559 C CA . GLU A 1 71 ? -59.698 -12.632 94.534 1.00 94.50 71 GLU A CA 1
ATOM 560 C C . GLU A 1 71 ? -60.664 -11.907 95.486 1.00 94.50 71 GLU A C 1
ATOM 562 O O . GLU A 1 71 ? -61.226 -12.523 96.389 1.00 94.50 71 GLU A O 1
ATOM 567 N N . ASN A 1 72 ? -60.959 -10.627 95.229 1.00 92.19 72 ASN A N 1
ATOM 568 C CA . ASN A 1 72 ? -61.924 -9.854 96.023 1.00 92.19 72 ASN A CA 1
ATOM 569 C C . ASN A 1 72 ? -63.335 -10.482 96.009 1.00 92.19 72 ASN A C 1
ATOM 571 O O . ASN A 1 72 ? -64.015 -10.537 97.034 1.00 92.19 72 ASN A O 1
ATOM 575 N N . GLU A 1 73 ? -63.777 -10.992 94.857 1.00 92.88 73 GLU A N 1
ATOM 576 C CA . GLU A 1 73 ? -65.057 -11.695 94.701 1.00 92.88 73 GLU A CA 1
ATOM 577 C C . GLU A 1 73 ? -65.045 -13.105 95.322 1.00 92.88 73 GLU A C 1
ATOM 579 O O . GLU A 1 73 ? -66.084 -13.584 95.779 1.00 92.88 73 GLU A O 1
ATOM 584 N N . ALA A 1 74 ? -63.891 -13.775 95.392 1.00 93.56 74 ALA A N 1
ATOM 585 C CA . ALA A 1 74 ? -63.735 -15.025 96.132 1.00 93.56 74 ALA A CA 1
ATOM 586 C C . ALA A 1 74 ? -63.836 -14.784 97.647 1.00 93.56 74 ALA A C 1
ATOM 588 O O . ALA A 1 74 ? -64.628 -15.451 98.309 1.00 93.56 74 ALA A O 1
ATOM 589 N N . GLN A 1 75 ? -63.125 -13.785 98.178 1.00 94.12 75 GLN A N 1
ATOM 590 C CA . GLN A 1 75 ? -63.155 -13.418 99.600 1.00 94.12 75 GLN A CA 1
ATOM 591 C C . GLN A 1 75 ? -64.548 -12.938 100.046 1.00 94.12 75 GLN A C 1
ATOM 593 O O . GLN A 1 75 ? -65.082 -13.435 101.036 1.00 94.12 75 GLN A O 1
ATOM 598 N N . SER A 1 76 ? -65.184 -12.046 99.276 1.00 92.44 76 SER A N 1
ATOM 599 C CA . SER A 1 76 ? -66.571 -11.597 99.502 1.00 92.44 76 SER A CA 1
ATOM 600 C C . SER A 1 76 ? -67.556 -12.774 99.526 1.00 92.44 76 SER A C 1
ATOM 602 O O . SER A 1 76 ? -68.370 -12.918 100.438 1.00 92.44 76 SER A O 1
ATOM 604 N N . SER A 1 77 ? -67.439 -13.673 98.548 1.00 91.19 77 SER A N 1
ATOM 605 C CA . SER A 1 77 ? -68.271 -14.872 98.444 1.00 91.19 77 SER A CA 1
ATOM 606 C C . SER A 1 77 ? -68.042 -15.879 99.565 1.00 91.19 77 SER A C 1
ATOM 608 O O . SER A 1 77 ? -68.991 -16.563 99.940 1.00 91.19 77 SER A O 1
ATOM 610 N N . GLN A 1 78 ? -66.811 -16.001 100.065 1.00 93.62 78 GLN A N 1
ATOM 611 C CA . GLN A 1 78 ? -66.483 -16.869 101.190 1.00 93.62 78 GLN A CA 1
ATOM 612 C C . GLN A 1 78 ? -67.110 -16.321 102.475 1.00 93.62 78 GLN A C 1
ATOM 614 O O . GLN A 1 78 ? -67.805 -17.061 103.162 1.00 93.62 78 GLN A O 1
ATOM 619 N N . ALA A 1 79 ? -66.977 -15.016 102.737 1.00 92.56 79 ALA A N 1
ATOM 620 C CA . ALA A 1 79 ? -67.594 -14.366 103.893 1.00 92.56 79 ALA A CA 1
ATOM 621 C C . ALA A 1 79 ? -69.129 -14.518 103.901 1.00 92.56 79 ALA A C 1
ATOM 623 O O . ALA A 1 79 ? -69.695 -14.940 104.907 1.00 92.56 79 ALA A O 1
ATOM 624 N N . LYS A 1 80 ? -69.805 -14.279 102.764 1.00 90.50 80 LYS A N 1
ATOM 625 C CA . LYS A 1 80 ? -71.263 -14.496 102.642 1.00 90.50 80 LYS A CA 1
ATOM 626 C C . LYS A 1 80 ? -71.656 -15.969 102.818 1.00 90.50 80 LYS A C 1
ATOM 628 O O . LYS A 1 80 ? -72.705 -16.264 103.383 1.00 90.50 80 LYS A O 1
ATOM 633 N N . PHE A 1 81 ? -70.831 -16.909 102.352 1.00 89.75 81 PHE A N 1
ATOM 634 C CA . PHE A 1 81 ? -71.078 -18.342 102.538 1.00 89.75 81 PHE A CA 1
ATOM 635 C C . PHE A 1 81 ? -70.879 -18.793 103.996 1.00 89.75 81 PHE A C 1
ATOM 637 O O . PHE A 1 81 ? -71.636 -19.632 104.489 1.00 89.75 81 PHE A O 1
ATOM 644 N N . GLU A 1 82 ? -69.903 -18.224 104.704 1.00 91.56 82 GLU A N 1
ATOM 645 C CA . GLU A 1 82 ? -69.683 -18.447 106.137 1.00 91.56 82 GLU A CA 1
ATOM 646 C C . GLU A 1 82 ? -70.810 -17.842 106.984 1.00 91.56 82 GLU A C 1
ATOM 648 O O . GLU A 1 82 ? -71.311 -18.512 107.885 1.00 91.56 82 GLU A O 1
ATOM 653 N N . GLU A 1 83 ? -71.291 -16.641 106.647 1.00 89.94 83 GLU A N 1
ATOM 654 C CA . GLU A 1 83 ? -72.475 -16.020 107.257 1.00 89.94 83 GLU A CA 1
ATOM 655 C C . GLU A 1 83 ? -73.720 -16.909 107.099 1.00 89.94 83 GLU A C 1
ATOM 657 O O . GLU A 1 83 ? -74.332 -17.298 108.100 1.00 89.94 83 GLU A O 1
ATOM 662 N N . ILE A 1 84 ? -74.030 -17.324 105.862 1.00 88.06 84 ILE A N 1
ATOM 663 C CA . ILE A 1 84 ? -75.082 -18.304 105.543 1.00 88.06 84 ILE A CA 1
ATOM 664 C C . ILE A 1 84 ? -74.921 -19.554 106.419 1.00 88.06 84 ILE A C 1
ATOM 666 O O . ILE A 1 84 ? -75.837 -19.902 107.164 1.00 88.06 84 ILE A O 1
ATOM 670 N N . SER A 1 85 ? -73.742 -20.182 106.403 1.00 87.56 85 SER A N 1
ATOM 671 C CA . SER A 1 85 ? -73.456 -21.421 107.144 1.00 87.56 85 SER A CA 1
ATOM 672 C C . SER A 1 85 ? -73.601 -21.263 108.664 1.00 87.56 85 SER A C 1
ATOM 674 O O . SER A 1 85 ? -74.104 -22.167 109.334 1.00 87.56 85 SER A O 1
ATOM 676 N N . SER A 1 86 ? -73.207 -20.113 109.216 1.00 87.38 86 SER A N 1
ATOM 677 C CA . SER A 1 86 ? -73.288 -19.837 110.654 1.00 87.38 86 SER A CA 1
ATOM 678 C C . SER A 1 86 ? -74.733 -19.789 111.163 1.00 87.38 86 SER A C 1
ATOM 680 O O . SER A 1 86 ? -75.018 -20.302 112.246 1.00 87.38 86 SER A O 1
ATOM 682 N N . SER A 1 87 ? -75.672 -19.275 110.359 1.00 79.88 87 SER A N 1
ATOM 683 C CA . SER A 1 87 ? -77.091 -19.182 110.734 1.00 79.88 87 SER A CA 1
ATOM 684 C C . SER A 1 87 ? -77.743 -20.551 110.991 1.00 79.88 87 SER A C 1
ATOM 686 O O . SER A 1 87 ? -78.574 -20.689 111.888 1.00 79.88 87 SER A O 1
ATOM 688 N N . TRP A 1 88 ? -77.312 -21.589 110.264 1.00 78.69 88 TRP A N 1
ATOM 689 C CA . TRP A 1 88 ? -77.793 -22.968 110.413 1.00 78.69 88 TRP A CA 1
ATOM 690 C C . TRP A 1 88 ? -77.234 -23.675 111.655 1.00 78.69 88 TRP A C 1
ATOM 692 O O . TRP A 1 88 ? -77.634 -24.798 111.949 1.00 78.69 88 TRP A O 1
ATOM 702 N N . SER A 1 89 ? -76.335 -23.024 112.402 1.00 79.19 89 SER A N 1
ATOM 703 C CA . SER A 1 89 ? -75.765 -23.543 113.654 1.00 79.19 89 SER A CA 1
ATOM 704 C C . SER A 1 89 ? -76.589 -23.174 114.901 1.00 79.19 89 SER A C 1
ATOM 706 O O . SER A 1 89 ? -76.195 -23.512 116.017 1.00 79.19 89 SER A O 1
ATOM 708 N N . VAL A 1 90 ? -77.722 -22.477 114.744 1.00 71.38 90 VAL A N 1
ATOM 709 C CA . VAL A 1 90 ? -78.605 -22.072 115.853 1.00 71.38 90 VAL A CA 1
ATOM 710 C C . VAL A 1 90 ? -79.518 -23.239 116.284 1.00 71.38 90 VAL A C 1
ATOM 712 O O . VAL A 1 90 ? -80.223 -23.793 115.439 1.00 71.38 90 VAL A O 1
ATOM 715 N N . PRO A 1 91 ? -79.574 -23.610 117.583 1.00 67.25 91 PRO A N 1
ATOM 716 C CA . PRO A 1 91 ? -80.441 -24.689 118.064 1.00 67.25 91 PRO A CA 1
ATOM 717 C C . PRO A 1 91 ? -81.934 -24.421 117.827 1.00 67.25 91 PRO A C 1
ATOM 719 O O . PRO A 1 91 ? -82.495 -23.436 118.311 1.00 67.25 91 PRO A O 1
ATOM 722 N N . THR A 1 92 ? -82.604 -25.342 117.134 1.00 61.47 92 THR A N 1
ATOM 723 C CA . THR A 1 92 ? -84.013 -25.215 116.722 1.00 61.47 92 THR A CA 1
ATOM 724 C C . THR A 1 92 ? -85.035 -25.410 117.846 1.00 61.47 92 THR A C 1
ATOM 726 O O . THR A 1 92 ? -86.210 -25.113 117.653 1.00 61.47 92 THR A O 1
ATOM 729 N N . GLU A 1 93 ? -84.612 -25.860 119.029 1.00 64.00 93 GLU A N 1
ATOM 730 C CA . GLU A 1 93 ? -85.496 -26.235 120.147 1.00 64.00 93 GLU A CA 1
ATOM 731 C C . GLU A 1 93 ? -86.208 -25.049 120.831 1.00 64.00 93 GLU A C 1
ATOM 733 O O . GLU A 1 93 ? -87.146 -25.267 121.593 1.00 64.00 93 GLU A O 1
ATOM 738 N N . ASN A 1 94 ? -85.795 -23.801 120.561 1.00 60.50 94 ASN A N 1
ATOM 739 C CA . ASN A 1 94 ? -86.317 -22.591 121.222 1.00 60.50 94 ASN A CA 1
ATOM 740 C C . ASN A 1 94 ? -86.961 -21.555 120.272 1.00 60.50 94 ASN A C 1
ATOM 742 O O . ASN A 1 94 ? -87.339 -20.476 120.724 1.00 60.50 94 ASN A O 1
ATOM 746 N N . LEU A 1 95 ? -87.068 -21.837 118.968 1.00 68.81 95 LEU A N 1
ATOM 747 C CA . LEU A 1 95 ? -87.572 -20.881 117.969 1.00 68.81 95 LEU A CA 1
ATOM 748 C C . LEU A 1 95 ? -89.088 -21.011 117.769 1.00 68.81 95 LEU A C 1
ATOM 750 O O . LEU A 1 95 ? -89.605 -22.119 117.618 1.00 68.81 95 LEU A O 1
ATOM 754 N N . THR A 1 96 ? -89.815 -19.890 117.694 1.00 72.81 96 THR A N 1
ATOM 755 C CA . THR A 1 96 ? -91.223 -19.931 117.272 1.00 72.81 96 THR A CA 1
ATOM 756 C C . THR A 1 96 ? -91.325 -20.126 115.750 1.00 72.81 96 THR A C 1
ATOM 758 O O . THR A 1 96 ? -90.381 -19.821 115.013 1.00 72.81 96 THR A O 1
ATOM 761 N N . PRO A 1 97 ? -92.483 -20.572 115.220 1.00 78.19 97 PRO A N 1
ATOM 762 C CA . PRO A 1 97 ? -92.685 -20.677 113.774 1.00 78.19 97 PRO A CA 1
ATOM 763 C C . PRO A 1 97 ? -92.500 -19.351 113.015 1.00 78.19 97 PRO A C 1
ATOM 765 O O . PRO A 1 97 ? -92.153 -19.376 111.837 1.00 78.19 97 PRO A O 1
ATOM 768 N N . GLN A 1 98 ? -92.706 -18.204 113.675 1.00 80.50 98 GLN A N 1
ATOM 769 C CA . GLN A 1 98 ? -92.485 -16.880 113.083 1.00 80.50 98 GLN A CA 1
ATOM 770 C C . GLN A 1 98 ? -90.991 -16.536 113.009 1.00 80.50 98 GLN A C 1
ATOM 772 O O . GLN A 1 98 ? -90.539 -16.058 111.969 1.00 80.50 98 GLN A O 1
ATOM 777 N N . ASP A 1 99 ? -90.213 -16.859 114.046 1.00 78.56 99 ASP A N 1
ATOM 778 C CA . ASP A 1 99 ? -88.755 -16.665 114.042 1.00 78.56 99 ASP A CA 1
ATOM 779 C C . ASP A 1 99 ? -88.091 -17.552 112.982 1.00 78.56 99 ASP A C 1
ATOM 781 O O . ASP A 1 99 ? -87.266 -17.088 112.197 1.00 78.56 99 ASP A O 1
ATOM 785 N N . LEU A 1 100 ? -88.515 -18.819 112.891 1.00 81.31 100 LEU A N 1
ATOM 786 C CA . LEU A 1 100 ? -88.044 -19.746 111.861 1.00 81.31 100 LEU A CA 1
ATOM 787 C C . LEU A 1 100 ? -88.388 -19.244 110.448 1.00 81.31 100 LEU A C 1
ATOM 789 O O . LEU A 1 100 ? -87.554 -19.325 109.548 1.00 81.31 100 LEU A O 1
ATOM 793 N N . GLN A 1 101 ? -89.585 -18.683 110.246 1.00 83.94 101 GLN A N 1
ATOM 794 C CA . GLN A 1 101 ? -89.969 -18.083 108.966 1.00 83.94 101 GLN A CA 1
ATOM 795 C C . GLN A 1 101 ? -89.123 -16.842 108.628 1.00 83.94 101 GLN A C 1
ATOM 797 O O . GLN A 1 101 ? -88.757 -16.664 107.465 1.00 83.94 101 GLN A O 1
ATOM 802 N N . ALA A 1 102 ? -88.773 -16.013 109.617 1.00 84.00 102 ALA A N 1
ATOM 803 C CA . ALA A 1 102 ? -87.896 -14.858 109.431 1.00 84.00 102 ALA A CA 1
ATOM 804 C C . ALA A 1 102 ? -86.453 -15.273 109.084 1.00 84.00 102 ALA A C 1
ATOM 806 O O . ALA A 1 102 ? -85.873 -14.736 108.139 1.00 84.00 102 ALA A O 1
ATOM 807 N N . ILE A 1 103 ? -85.903 -16.280 109.775 1.00 83.69 103 ILE A N 1
ATOM 808 C CA . ILE A 1 103 ? -84.579 -16.852 109.477 1.00 83.69 103 ILE A CA 1
ATOM 809 C C . ILE A 1 103 ? -84.557 -17.438 108.060 1.00 83.69 103 ILE A C 1
ATOM 811 O O . ILE A 1 103 ? -83.647 -17.139 107.292 1.00 83.69 103 ILE A O 1
ATOM 815 N N . LEU A 1 104 ? -85.578 -18.208 107.665 1.00 84.81 104 LEU A N 1
ATOM 816 C CA . LEU A 1 104 ? -85.678 -18.770 106.311 1.00 84.81 104 LEU A CA 1
ATOM 817 C C . LEU A 1 104 ? -85.819 -17.692 105.222 1.00 84.81 104 LEU A C 1
ATOM 819 O O . LEU A 1 104 ? -85.283 -17.863 104.126 1.00 84.81 104 LEU A O 1
ATOM 823 N N . ALA A 1 105 ? -86.506 -16.581 105.507 1.00 86.69 105 ALA A N 1
ATOM 824 C CA . ALA A 1 105 ? -86.593 -15.445 104.591 1.00 86.69 105 ALA A CA 1
ATOM 825 C C . ALA A 1 105 ? -85.230 -14.752 104.415 1.00 86.69 105 ALA A C 1
ATOM 827 O O . ALA A 1 105 ? -84.784 -14.580 103.282 1.00 86.69 105 ALA A O 1
ATOM 828 N N . SER A 1 106 ? -84.539 -14.446 105.519 1.00 87.19 106 SER A N 1
ATOM 829 C CA . SER A 1 106 ? -83.194 -13.852 105.513 1.00 87.19 106 SER A CA 1
ATOM 830 C C . SER A 1 106 ? -82.156 -14.763 104.841 1.00 87.19 106 SER A C 1
ATOM 832 O O . SER A 1 106 ? -81.362 -14.305 104.023 1.00 87.19 106 SER A O 1
ATOM 834 N N . GLN A 1 107 ? -82.204 -16.074 105.097 1.00 87.62 107 GLN A N 1
ATOM 835 C CA . GLN A 1 107 ? -81.326 -17.043 104.437 1.00 87.62 107 GLN A CA 1
ATOM 836 C C . GLN A 1 107 ? -81.565 -17.127 102.934 1.00 87.62 107 GLN A C 1
ATOM 838 O O . GLN A 1 107 ? -80.607 -17.197 102.161 1.00 87.62 107 GLN A O 1
ATOM 843 N N . LYS A 1 108 ? -82.828 -17.073 102.500 1.00 89.44 108 LYS A N 1
ATOM 844 C CA . LYS A 1 108 ? -83.142 -16.980 101.077 1.00 89.44 108 LYS A CA 1
ATOM 845 C C . LYS A 1 108 ? -82.596 -15.684 100.472 1.00 89.44 108 LYS A C 1
ATOM 847 O O . LYS A 1 108 ? -82.020 -15.744 99.393 1.00 89.44 108 LYS A O 1
ATOM 852 N N . GLU A 1 109 ? -82.741 -14.551 101.155 1.00 91.56 109 GLU A N 1
ATOM 853 C CA . GLU A 1 109 ? -82.246 -13.247 100.696 1.00 91.56 109 GLU A CA 1
ATOM 854 C C . GLU A 1 109 ? -80.719 -13.240 100.518 1.00 91.56 109 GLU A C 1
ATOM 856 O O . GLU A 1 109 ? -80.245 -12.899 99.435 1.00 91.56 109 GLU A O 1
ATOM 861 N N . LEU A 1 110 ? -79.957 -13.743 101.497 1.00 90.31 110 LEU A N 1
ATOM 862 C CA . LEU A 1 110 ? -78.497 -13.902 101.400 1.00 90.31 110 LEU A CA 1
ATOM 863 C C . LEU A 1 110 ? -78.081 -14.854 100.262 1.00 90.31 110 LEU A C 1
ATOM 865 O O . LEU A 1 110 ? -77.126 -14.582 99.530 1.00 90.31 110 LEU A O 1
ATOM 869 N N . CYS A 1 111 ? -78.815 -15.954 100.060 1.00 90.88 111 CYS A N 1
ATOM 870 C CA . CYS A 1 111 ? -78.569 -16.878 98.950 1.00 90.88 111 CYS A CA 1
ATOM 871 C C . CYS A 1 111 ? -78.887 -16.247 97.583 1.00 90.88 111 CYS A C 1
ATOM 873 O O . CYS A 1 111 ? -78.123 -16.423 96.632 1.00 90.88 111 CYS A O 1
ATOM 875 N N . ASP A 1 112 ? -79.991 -15.503 97.468 1.00 93.19 112 ASP A N 1
ATOM 876 C CA . ASP A 1 112 ? -80.356 -14.774 96.253 1.00 93.19 112 ASP A CA 1
ATOM 877 C C . ASP A 1 112 ? -79.352 -13.640 95.969 1.00 93.19 112 ASP A C 1
ATOM 879 O O . ASP A 1 112 ? -78.989 -13.440 94.807 1.00 93.19 112 ASP A O 1
ATOM 883 N N . GLU A 1 113 ? -78.826 -12.951 96.989 1.00 92.06 113 GLU A N 1
ATOM 884 C CA . GLU A 1 113 ? -77.756 -11.957 96.844 1.00 92.06 113 GLU A CA 1
ATOM 885 C C . GLU A 1 113 ? -76.460 -12.594 96.323 1.00 92.06 113 GLU A C 1
ATOM 887 O O . GLU A 1 113 ? -75.957 -12.174 95.279 1.00 92.06 113 GLU A O 1
ATOM 892 N N . LEU A 1 114 ? -75.974 -13.662 96.966 1.00 92.69 114 LEU A N 1
ATOM 893 C CA . LEU A 1 114 ? -74.781 -14.402 96.539 1.00 92.69 114 LEU A CA 1
ATO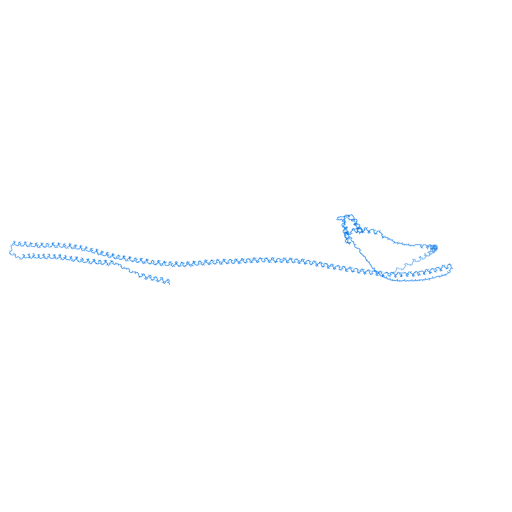M 894 C C . LEU A 1 114 ? -74.925 -14.937 95.103 1.00 92.69 114 LEU A C 1
ATOM 896 O O . LEU A 1 114 ? -74.025 -14.783 94.274 1.00 92.69 114 LEU A O 1
ATOM 900 N N . LEU A 1 115 ? -76.085 -15.508 94.760 1.00 92.94 115 LEU A N 1
ATOM 901 C CA . LEU A 1 115 ? -76.386 -15.934 93.392 1.00 92.94 115 LEU A CA 1
ATOM 902 C C . LEU A 1 115 ? -76.433 -14.754 92.416 1.00 92.94 115 LEU A C 1
ATOM 904 O O . LEU A 1 115 ? -76.063 -14.911 91.252 1.00 92.94 115 LEU A O 1
ATOM 908 N N . ASN A 1 116 ? -76.895 -13.580 92.841 1.00 94.31 116 ASN A N 1
ATOM 909 C CA . ASN A 1 116 ? -76.908 -12.384 92.006 1.00 94.31 116 ASN A CA 1
ATOM 910 C C . ASN A 1 116 ? -75.501 -11.808 91.804 1.00 94.31 116 ASN A C 1
ATOM 912 O O . ASN A 1 116 ? -75.204 -11.394 90.685 1.00 94.31 116 ASN A O 1
ATOM 916 N N . ASP A 1 117 ? -74.616 -11.866 92.798 1.00 92.69 117 ASP A N 1
ATOM 917 C CA . ASP A 1 117 ? -73.202 -11.503 92.652 1.00 92.69 117 ASP A CA 1
ATOM 918 C C . ASP A 1 117 ? -72.468 -12.457 91.703 1.00 92.69 117 ASP A C 1
ATOM 920 O O . ASP A 1 117 ? -71.873 -12.001 90.723 1.00 92.69 117 ASP A O 1
ATOM 924 N N . LYS A 1 118 ? -72.656 -13.779 91.830 1.00 93.69 118 LYS A N 1
ATOM 925 C CA . LYS A 1 118 ? -72.129 -14.732 90.833 1.00 93.69 118 LYS A CA 1
ATOM 926 C C . LYS A 1 118 ? -72.694 -14.495 89.427 1.00 93.69 118 LYS A C 1
ATOM 928 O O . LYS A 1 118 ? -71.947 -14.568 88.451 1.00 93.69 118 LYS A O 1
ATOM 933 N N . LYS A 1 119 ? -73.975 -14.125 89.282 1.00 95.81 119 LYS A N 1
ATOM 934 C CA . LYS A 1 119 ? -74.555 -13.718 87.981 1.00 95.81 119 LYS A CA 1
ATOM 935 C C . LYS A 1 119 ? -73.951 -12.406 87.448 1.00 95.81 119 LYS A C 1
ATOM 937 O O . LYS A 1 119 ? -73.815 -12.279 86.229 1.00 95.81 119 LYS A O 1
ATOM 942 N N . LYS A 1 120 ? -73.590 -11.437 88.306 1.00 94.81 120 LYS A N 1
ATOM 943 C CA . LYS A 1 120 ? -72.855 -10.213 87.915 1.00 94.81 120 LYS A CA 1
ATOM 944 C C . LYS A 1 120 ? -71.448 -10.579 87.430 1.00 94.81 120 LYS A C 1
ATOM 946 O O . LYS A 1 120 ? -71.090 -10.193 86.319 1.00 94.81 120 LYS A O 1
ATOM 951 N N . LEU A 1 121 ? -70.707 -11.385 88.198 1.00 94.31 121 LEU A N 1
ATOM 952 C CA . LEU A 1 121 ? -69.366 -11.859 87.845 1.00 94.31 121 LEU A CA 1
ATOM 953 C C . LEU A 1 121 ? -69.359 -12.592 86.500 1.00 94.31 121 LEU A C 1
ATOM 955 O O . LEU A 1 121 ? -68.559 -12.257 85.634 1.00 94.31 121 LEU A O 1
ATOM 959 N N . ILE A 1 122 ? -70.270 -13.546 86.282 1.00 94.19 122 ILE A N 1
ATOM 960 C CA . ILE A 1 122 ? -70.356 -14.297 85.018 1.00 94.19 122 ILE A CA 1
ATOM 961 C C . ILE A 1 122 ? -70.578 -13.346 83.832 1.00 94.19 122 ILE A C 1
ATOM 963 O O . ILE A 1 122 ? -69.889 -13.465 82.819 1.00 94.19 122 ILE A O 1
ATOM 967 N N . LYS A 1 123 ? -71.482 -12.364 83.957 1.00 95.81 123 LYS A N 1
ATOM 968 C CA . LYS A 1 123 ? -71.712 -11.348 82.913 1.00 95.81 123 LYS A CA 1
ATOM 969 C C . LYS A 1 123 ? -70.480 -10.475 82.669 1.00 95.81 123 LYS A C 1
ATOM 971 O O . LYS A 1 123 ? -70.183 -10.167 81.516 1.00 95.81 123 LYS A O 1
ATOM 976 N N . GLN A 1 124 ? -69.764 -10.094 83.726 1.00 93.44 124 GLN A N 1
ATOM 977 C CA . GLN A 1 124 ? -68.543 -9.299 83.623 1.00 93.44 124 GLN A CA 1
ATOM 978 C C . GLN A 1 124 ? -67.418 -10.101 82.952 1.00 93.44 124 GLN A C 1
ATOM 980 O O . GLN A 1 124 ? -66.874 -9.648 81.952 1.00 93.44 124 GLN A O 1
ATOM 985 N N . LEU A 1 125 ? -67.164 -11.343 83.375 1.00 91.94 125 LEU A N 1
ATOM 986 C CA . LEU A 1 125 ? -66.170 -12.224 82.753 1.00 91.94 125 LEU A CA 1
ATOM 987 C C . LEU A 1 125 ? -66.485 -12.533 81.281 1.00 91.94 125 LEU A C 1
ATOM 989 O O . LEU A 1 125 ? -65.564 -12.563 80.467 1.00 91.94 125 LEU A O 1
ATOM 993 N N . GLN A 1 126 ? -67.763 -12.712 80.922 1.00 95.44 126 GLN A N 1
ATOM 994 C CA . GLN A 1 126 ? -68.212 -12.871 79.530 1.00 95.44 126 GLN A CA 1
ATOM 995 C C . GLN A 1 126 ? -68.019 -11.597 78.694 1.00 95.44 126 GLN A C 1
ATOM 997 O O . GLN A 1 126 ? -67.693 -11.684 77.510 1.00 95.44 126 GLN A O 1
ATOM 1002 N N . LYS A 1 127 ? -68.217 -10.413 79.286 1.00 93.62 127 LYS A N 1
ATOM 1003 C CA . LYS A 1 127 ? -67.932 -9.125 78.641 1.00 93.62 127 LYS A CA 1
ATOM 1004 C C . LYS A 1 127 ? -66.427 -8.945 78.438 1.00 93.62 127 LYS A C 1
ATOM 1006 O O . LYS A 1 127 ? -66.008 -8.617 77.335 1.00 93.62 127 LYS A O 1
ATOM 1011 N N . ASP A 1 128 ? -65.631 -9.212 79.467 1.00 89.56 128 ASP A N 1
ATOM 1012 C CA . ASP A 1 128 ? -64.174 -9.093 79.425 1.00 89.56 128 ASP A CA 1
ATOM 1013 C C . ASP A 1 128 ? -63.550 -10.082 78.439 1.00 89.56 128 ASP A C 1
ATOM 1015 O O . ASP A 1 128 ? -62.607 -9.719 77.748 1.00 89.56 128 ASP A O 1
ATOM 1019 N N . LEU A 1 129 ? -64.101 -11.299 78.321 1.00 92.12 129 LEU A N 1
ATOM 1020 C CA . LEU A 1 129 ? -63.704 -12.266 77.294 1.00 92.12 129 LEU A CA 1
ATOM 1021 C C . LEU A 1 129 ? -63.906 -11.688 75.885 1.00 92.12 129 LEU A C 1
ATOM 1023 O O . LEU A 1 129 ? -62.945 -11.604 75.128 1.00 92.12 129 LEU A O 1
ATOM 1027 N N . LYS A 1 130 ? -65.104 -11.171 75.579 1.00 95.19 130 LYS A N 1
ATOM 1028 C CA . LYS A 1 130 ? -65.381 -10.518 74.286 1.00 95.19 130 LYS A CA 1
ATOM 1029 C C . LYS A 1 130 ? -64.473 -9.318 74.022 1.00 95.19 130 LYS A C 1
ATOM 1031 O O . LYS A 1 130 ? -64.030 -9.133 72.897 1.00 95.19 130 LYS A O 1
ATOM 1036 N N . VAL A 1 131 ? -64.167 -8.518 75.046 1.00 91.50 131 VAL A N 1
ATOM 1037 C CA . VAL A 1 131 ? -63.231 -7.388 74.924 1.00 91.50 131 VAL A CA 1
ATOM 1038 C C . VAL A 1 131 ? -61.803 -7.874 74.647 1.00 91.50 131 VAL A C 1
ATOM 1040 O O . VAL A 1 131 ? -61.115 -7.258 73.834 1.00 91.50 131 VAL A O 1
ATOM 1043 N N . THR A 1 132 ? -61.357 -8.985 75.251 1.00 89.50 132 THR A N 1
ATOM 1044 C CA . THR A 1 132 ? -60.059 -9.597 74.913 1.00 89.50 132 THR A CA 1
ATOM 1045 C C . THR A 1 132 ? -60.044 -10.229 73.520 1.00 89.50 132 THR A C 1
ATOM 1047 O O . THR A 1 132 ? -59.042 -10.089 72.826 1.00 89.50 132 THR A O 1
ATOM 1050 N N . ASP A 1 133 ? -61.147 -10.826 73.063 1.00 93.62 133 ASP A N 1
ATOM 1051 C CA . ASP A 1 133 ? -61.267 -11.384 71.708 1.00 93.62 133 ASP A CA 1
ATOM 1052 C C . ASP A 1 133 ? -61.240 -10.263 70.648 1.00 93.62 133 ASP A C 1
ATOM 1054 O O . ASP A 1 133 ? -60.467 -10.318 69.690 1.00 93.62 133 ASP A O 1
ATOM 1058 N N . ASP A 1 134 ? -62.006 -9.185 70.861 1.00 94.56 134 ASP A N 1
ATOM 1059 C CA . ASP A 1 134 ? -61.992 -7.976 70.025 1.00 94.56 134 ASP A CA 1
ATOM 1060 C C . ASP A 1 134 ? -60.605 -7.314 69.986 1.00 94.56 134 ASP A C 1
ATOM 1062 O O . ASP A 1 134 ? -60.211 -6.755 68.961 1.00 94.56 134 ASP A O 1
ATOM 1066 N N . HIS A 1 135 ? -59.869 -7.329 71.102 1.00 89.06 135 HIS A N 1
ATOM 1067 C CA . HIS A 1 135 ? -58.503 -6.808 71.184 1.00 89.06 135 HIS A CA 1
ATOM 1068 C C . HIS A 1 135 ? -57.519 -7.700 70.421 1.00 89.06 135 HIS A C 1
ATOM 1070 O O . HIS A 1 135 ? -56.722 -7.179 69.642 1.00 89.06 135 HIS A O 1
ATOM 1076 N N . PHE A 1 136 ? -57.614 -9.022 70.572 1.00 87.88 136 PHE A N 1
ATOM 1077 C CA . PHE A 1 136 ? -56.786 -9.988 69.851 1.00 87.88 136 PHE A CA 1
ATOM 1078 C C . PHE A 1 136 ? -56.999 -9.897 68.332 1.00 87.88 136 PHE A C 1
ATOM 1080 O O . PHE A 1 136 ? -56.035 -9.835 67.573 1.00 87.88 136 PHE A O 1
ATOM 1087 N N . VAL A 1 137 ? -58.250 -9.771 67.873 1.00 95.94 137 VAL A N 1
ATOM 1088 C CA . VAL A 1 137 ? -58.567 -9.571 66.447 1.00 95.94 137 VAL A CA 1
ATOM 1089 C C . VAL A 1 137 ? -58.054 -8.223 65.920 1.00 95.94 137 VAL A C 1
ATOM 1091 O O . VAL A 1 137 ? -57.645 -8.147 64.761 1.00 95.94 137 VAL A O 1
ATOM 1094 N N . LYS A 1 138 ? -58.039 -7.159 66.735 1.00 93.19 138 LYS A N 1
ATOM 1095 C CA . LYS A 1 138 ? -57.425 -5.868 66.358 1.00 93.19 138 LYS A CA 1
ATOM 1096 C C . LYS A 1 138 ? -55.905 -5.966 66.275 1.00 93.19 138 LYS A C 1
ATOM 1098 O O . LYS A 1 138 ? -55.325 -5.433 65.336 1.00 93.19 138 LYS A O 1
ATOM 1103 N N . ASP A 1 139 ? -55.268 -6.662 67.208 1.00 88.81 139 ASP A N 1
ATOM 1104 C CA . ASP A 1 139 ? -53.815 -6.814 67.218 1.00 88.81 139 ASP A CA 1
ATOM 1105 C C . ASP A 1 139 ? -53.327 -7.714 66.074 1.00 88.81 139 ASP A C 1
ATOM 1107 O O . ASP A 1 139 ? -52.342 -7.369 65.434 1.00 88.81 139 ASP A O 1
ATOM 1111 N N . LEU A 1 140 ? -54.063 -8.771 65.710 1.00 91.44 140 LEU A N 1
ATOM 1112 C CA . LEU A 1 140 ? -53.787 -9.558 64.497 1.00 91.44 140 LEU A CA 1
ATOM 1113 C C . LEU A 1 140 ? -53.924 -8.745 63.195 1.00 91.44 140 LEU A C 1
ATOM 1115 O O . LEU A 1 140 ? -53.272 -9.069 62.203 1.00 91.44 140 LEU A O 1
ATOM 1119 N N . ARG A 1 141 ? -54.766 -7.699 63.167 1.00 95.62 141 ARG A N 1
ATOM 1120 C CA . ARG A 1 141 ? -54.855 -6.774 62.020 1.00 95.62 141 ARG A CA 1
ATOM 1121 C C . ARG A 1 141 ? -53.661 -5.827 61.981 1.00 95.62 141 ARG A C 1
ATOM 1123 O O . ARG A 1 141 ? -52.988 -5.792 60.961 1.00 95.62 141 ARG A O 1
ATOM 1130 N N . LYS A 1 142 ? -53.315 -5.194 63.108 1.00 91.38 142 LYS A N 1
ATOM 1131 C CA . LYS A 1 142 ? -52.088 -4.385 63.222 1.00 91.38 142 LYS A CA 1
ATOM 1132 C C . LYS A 1 142 ? -50.838 -5.184 62.854 1.00 91.38 142 LYS A C 1
ATOM 1134 O O . LYS A 1 142 ? -50.006 -4.688 62.120 1.00 91.38 142 LYS A O 1
ATOM 1139 N N . GLN A 1 143 ? -50.718 -6.432 63.315 1.00 88.81 143 GLN A N 1
ATOM 1140 C CA . GLN A 1 143 ? -49.581 -7.301 62.988 1.00 88.81 143 GLN A CA 1
ATOM 1141 C C . GLN A 1 143 ? -49.504 -7.632 61.495 1.00 88.81 143 GLN A C 1
ATOM 1143 O O . GLN A 1 143 ? -48.405 -7.737 60.965 1.00 88.81 143 GLN A O 1
ATOM 1148 N N . ARG A 1 144 ? -50.643 -7.770 60.803 1.00 93.62 144 ARG A N 1
ATOM 1149 C CA . ARG A 1 144 ? -50.668 -7.845 59.336 1.00 93.62 144 ARG A CA 1
ATOM 1150 C C . ARG A 1 144 ? -50.196 -6.527 58.721 1.00 93.62 144 ARG A C 1
ATOM 1152 O O . ARG A 1 144 ? -49.320 -6.561 57.876 1.00 93.62 144 ARG A O 1
ATOM 1159 N N . GLU A 1 145 ? -50.742 -5.399 59.161 1.00 94.06 145 GLU A N 1
ATOM 1160 C CA . GLU A 1 145 ? -50.409 -4.064 58.642 1.00 94.06 145 GLU A CA 1
ATOM 1161 C C . GLU A 1 145 ? -48.910 -3.730 58.842 1.00 94.06 145 GLU A C 1
ATOM 1163 O O . GLU A 1 145 ? -48.251 -3.290 57.905 1.00 94.06 145 GLU A O 1
ATOM 1168 N N . ASP A 1 146 ? -48.335 -4.034 60.013 1.00 88.31 146 ASP A N 1
ATOM 1169 C CA . ASP A 1 146 ? -46.895 -3.935 60.307 1.00 88.31 146 ASP A CA 1
ATOM 1170 C C . ASP A 1 146 ? -46.048 -4.888 59.423 1.00 88.31 146 ASP A C 1
ATOM 1172 O O . ASP A 1 146 ? -44.943 -4.524 59.018 1.00 88.31 146 ASP A O 1
ATOM 1176 N N . LEU A 1 147 ? -46.540 -6.096 59.104 1.00 90.31 147 LEU A N 1
ATOM 1177 C CA . LEU A 1 147 ? -45.853 -7.051 58.215 1.00 90.31 147 LEU A CA 1
ATOM 1178 C C . LEU A 1 147 ? -45.919 -6.642 56.738 1.00 90.31 147 LEU A C 1
ATOM 1180 O O . LEU A 1 147 ? -44.914 -6.753 56.041 1.00 90.31 147 LEU A O 1
ATOM 1184 N N . ASP A 1 148 ? -47.066 -6.156 56.265 1.00 94.81 148 ASP A N 1
ATOM 1185 C CA . ASP A 1 148 ? -47.237 -5.674 54.893 1.00 94.81 148 ASP A CA 1
ATOM 1186 C C . ASP A 1 148 ? -46.311 -4.459 54.651 1.00 94.81 148 ASP A C 1
ATOM 1188 O O . ASP A 1 148 ? -45.570 -4.436 53.667 1.00 94.81 148 ASP A O 1
ATOM 1192 N N . LEU A 1 149 ? -46.219 -3.527 55.612 1.00 91.69 149 LEU A N 1
ATOM 1193 C CA . LEU A 1 149 ? -45.258 -2.409 55.590 1.00 91.69 149 LEU A CA 1
ATOM 1194 C C . LEU A 1 149 ? -43.787 -2.867 55.635 1.00 91.69 149 LEU A C 1
ATOM 1196 O O . LEU A 1 149 ? -42.931 -2.284 54.967 1.00 91.69 149 LEU A O 1
ATOM 1200 N N . MET A 1 150 ? -43.468 -3.918 56.400 1.00 90.38 150 MET A N 1
ATOM 1201 C CA . MET A 1 150 ? -42.123 -4.511 56.411 1.00 90.38 150 MET A CA 1
ATOM 1202 C C . MET A 1 150 ? -41.764 -5.104 55.039 1.00 90.38 150 MET A C 1
ATOM 1204 O O . MET A 1 150 ? -40.640 -4.932 54.567 1.00 90.38 150 MET A O 1
ATOM 1208 N N . ILE A 1 151 ? -42.719 -5.764 54.377 1.00 92.56 151 ILE A N 1
ATOM 1209 C CA . ILE A 1 151 ? -42.548 -6.316 53.028 1.00 92.56 151 ILE A CA 1
ATOM 1210 C C . ILE A 1 151 ? -42.335 -5.190 52.006 1.00 92.56 151 ILE A C 1
ATOM 1212 O O . ILE A 1 151 ? -41.401 -5.283 51.209 1.00 92.56 151 ILE A O 1
ATOM 1216 N N . GLU A 1 152 ? -43.130 -4.115 52.052 1.00 94.38 152 GLU A N 1
ATOM 1217 C CA . GLU A 1 152 ? -42.949 -2.939 51.186 1.00 94.38 152 GLU A CA 1
ATOM 1218 C C . GLU A 1 152 ? -41.561 -2.304 51.361 1.00 94.38 152 GLU A C 1
ATOM 1220 O O . GLU A 1 152 ? -40.878 -2.040 50.367 1.00 94.38 152 GLU A O 1
ATOM 1225 N N . ARG A 1 153 ? -41.081 -2.133 52.603 1.00 90.69 153 ARG A N 1
ATOM 1226 C CA . ARG A 1 153 ? -39.727 -1.610 52.855 1.00 90.69 153 ARG A CA 1
ATOM 1227 C C . ARG A 1 153 ? -38.635 -2.527 52.307 1.00 90.69 153 ARG A C 1
ATOM 1229 O O . ARG A 1 153 ? -37.734 -2.036 51.630 1.00 90.69 153 ARG A O 1
ATOM 1236 N N . ILE A 1 154 ? -38.705 -3.835 52.562 1.00 90.75 154 ILE A N 1
ATOM 1237 C CA . ILE A 1 154 ? -37.703 -4.797 52.067 1.00 90.75 154 ILE A CA 1
ATOM 1238 C C . ILE A 1 154 ? -37.672 -4.797 50.530 1.00 90.75 154 ILE A C 1
ATOM 1240 O O . ILE A 1 154 ? -36.596 -4.821 49.931 1.00 90.75 154 ILE A O 1
ATOM 1244 N N . GLN A 1 155 ? -38.834 -4.701 49.873 1.00 93.94 155 GLN A N 1
ATOM 1245 C CA . GLN A 1 155 ? -38.919 -4.553 48.416 1.00 93.94 155 GLN A CA 1
ATOM 1246 C C . GLN A 1 155 ? -38.324 -3.222 47.931 1.00 93.94 155 GLN A C 1
ATOM 1248 O O . GLN A 1 155 ? -37.622 -3.207 46.917 1.00 93.94 155 GLN A O 1
ATOM 1253 N N . GLY A 1 156 ? -38.539 -2.123 48.660 1.00 92.56 156 GLY A N 1
ATOM 1254 C CA . GLY A 1 156 ? -37.916 -0.825 48.395 1.00 92.56 156 GLY A CA 1
ATOM 1255 C C . GLY A 1 156 ? -36.388 -0.881 48.477 1.00 92.56 156 GLY A C 1
ATOM 1256 O O . GLY A 1 156 ? -35.711 -0.549 47.507 1.00 92.56 156 GLY A O 1
ATOM 1257 N N . GLN A 1 157 ? -35.841 -1.384 49.587 1.00 89.56 157 GLN A N 1
ATOM 1258 C CA . GLN A 1 157 ? -34.396 -1.536 49.802 1.00 89.56 157 GLN A CA 1
ATOM 1259 C C . GLN A 1 157 ? -33.748 -2.446 48.744 1.00 89.56 157 GLN A C 1
ATOM 1261 O O . GLN A 1 157 ? -32.723 -2.086 48.162 1.00 89.56 157 GLN A O 1
ATOM 1266 N N . MET A 1 158 ? -34.385 -3.578 48.419 1.00 91.44 158 MET A N 1
ATOM 1267 C CA . MET A 1 158 ? -33.951 -4.465 47.334 1.00 91.44 158 MET A CA 1
ATOM 1268 C C . MET A 1 158 ? -33.968 -3.756 45.969 1.00 91.44 158 MET A C 1
ATOM 1270 O O . MET A 1 158 ? -33.059 -3.950 45.166 1.00 91.44 158 MET A O 1
ATOM 1274 N N . THR A 1 159 ? -34.968 -2.912 45.702 1.00 95.88 159 THR A N 1
ATOM 1275 C CA . THR A 1 159 ? -35.073 -2.154 44.443 1.00 95.88 159 THR A CA 1
ATOM 1276 C C . THR A 1 159 ? -33.974 -1.098 44.326 1.00 95.88 159 THR A C 1
ATOM 1278 O O . THR A 1 159 ? -33.339 -1.010 43.276 1.00 95.88 159 THR A O 1
ATOM 1281 N N . THR A 1 160 ? -33.695 -0.346 45.396 1.00 91.12 160 THR A N 1
ATOM 1282 C CA . THR A 1 160 ? -32.582 0.618 45.450 1.00 91.12 160 THR A CA 1
ATOM 1283 C C . THR A 1 160 ? -31.249 -0.072 45.168 1.00 91.12 160 THR A C 1
ATOM 1285 O O . THR A 1 160 ? -30.513 0.351 44.278 1.00 91.12 160 THR A O 1
ATOM 1288 N N . LEU A 1 161 ? -30.975 -1.186 45.853 1.00 90.31 161 LEU A N 1
ATOM 1289 C CA . LEU A 1 161 ? -29.733 -1.938 45.692 1.00 90.31 161 LEU A CA 1
ATOM 1290 C C . LEU A 1 161 ? -29.588 -2.535 44.279 1.00 90.31 161 LEU A C 1
ATOM 1292 O O . LEU A 1 161 ? -28.529 -2.425 43.666 1.00 90.31 161 LEU A O 1
ATOM 1296 N N . VAL A 1 162 ? -30.658 -3.109 43.716 1.00 92.75 162 VAL A N 1
ATOM 1297 C CA . VAL A 1 162 ? -30.673 -3.614 42.328 1.00 92.75 162 VAL A CA 1
ATOM 1298 C C . VAL A 1 162 ? -30.444 -2.500 41.303 1.00 92.75 162 VAL A C 1
ATOM 1300 O O . VAL A 1 162 ? -29.813 -2.751 40.276 1.00 92.75 162 VAL A O 1
ATOM 1303 N N . ASN A 1 163 ? -30.924 -1.280 41.556 1.00 93.88 163 ASN A N 1
ATOM 1304 C CA . ASN A 1 163 ? -30.668 -0.145 40.671 1.00 93.88 163 ASN A CA 1
ATOM 1305 C C . ASN A 1 163 ? -29.213 0.335 40.773 1.00 93.88 163 ASN A C 1
ATOM 1307 O O . ASN A 1 163 ? -28.582 0.481 39.731 1.00 93.88 163 ASN A O 1
ATOM 1311 N N . ALA A 1 164 ? -28.634 0.434 41.975 1.00 90.56 164 ALA A N 1
ATOM 1312 C CA . ALA A 1 164 ? -27.208 0.742 42.147 1.00 90.56 164 ALA A CA 1
ATOM 1313 C C . ALA A 1 164 ? -26.305 -0.275 41.413 1.00 90.56 164 ALA A C 1
ATOM 1315 O O . ALA A 1 164 ? -25.445 0.113 40.624 1.00 90.56 164 ALA A O 1
ATOM 1316 N N . TYR A 1 165 ? -26.567 -1.582 41.564 1.00 89.25 165 TYR A N 1
ATOM 1317 C CA . TYR A 1 165 ? -25.849 -2.627 40.817 1.00 89.25 165 TYR A CA 1
ATOM 1318 C C . TYR A 1 165 ? -26.010 -2.499 39.287 1.00 89.25 165 TYR A C 1
ATOM 1320 O O . TYR A 1 165 ? -25.087 -2.830 38.545 1.00 89.25 165 TYR A O 1
ATOM 1328 N N . ARG A 1 166 ? -27.163 -2.031 38.784 1.00 95.19 166 ARG A N 1
ATOM 1329 C CA . ARG A 1 166 ? -27.380 -1.785 37.343 1.00 95.19 166 ARG A CA 1
ATOM 1330 C C . ARG A 1 166 ? -26.645 -0.547 36.843 1.00 95.19 166 ARG A C 1
ATOM 1332 O O . ARG A 1 166 ? -26.112 -0.584 35.739 1.00 95.19 166 ARG A O 1
ATOM 1339 N N . GLU A 1 167 ? -26.629 0.523 37.628 1.00 92.31 167 GLU A N 1
ATOM 1340 C CA . GLU A 1 167 ? -25.950 1.775 37.292 1.00 92.31 167 GLU A CA 1
ATOM 1341 C C . GLU A 1 167 ? -24.431 1.581 37.259 1.00 92.31 167 GLU A C 1
ATOM 1343 O O . GLU A 1 167 ? -23.793 2.010 36.302 1.00 92.31 167 GLU A O 1
ATOM 1348 N N . GLU A 1 168 ? -23.854 0.837 38.206 1.00 89.75 168 GLU A N 1
ATOM 1349 C CA . GLU A 1 168 ? -22.432 0.464 38.165 1.00 89.75 168 GLU A CA 1
ATOM 1350 C C . GLU A 1 168 ? -22.098 -0.436 36.962 1.00 89.75 168 GLU A C 1
ATOM 1352 O O . GLU A 1 168 ? -21.084 -0.225 36.300 1.00 89.75 168 GLU A O 1
ATOM 1357 N N . LEU A 1 169 ? -22.956 -1.408 36.618 1.00 91.06 169 LEU A N 1
ATOM 1358 C CA . LEU A 1 169 ? -22.764 -2.240 35.420 1.00 91.06 169 LEU A CA 1
ATOM 1359 C C . LEU A 1 169 ? -22.856 -1.432 34.115 1.00 91.06 169 LEU A C 1
ATOM 1361 O O . LEU A 1 169 ? -22.119 -1.724 33.173 1.00 91.06 169 LEU A O 1
ATOM 1365 N N . ALA A 1 170 ? -23.721 -0.415 34.058 1.00 92.50 170 ALA A N 1
ATOM 1366 C CA . ALA A 1 170 ? -23.792 0.511 32.930 1.00 92.50 170 ALA A CA 1
ATOM 1367 C C . ALA A 1 170 ? -22.518 1.366 32.832 1.00 92.50 170 ALA A C 1
ATOM 1369 O O . ALA A 1 170 ? -21.884 1.378 31.782 1.00 92.50 170 ALA A O 1
ATOM 1370 N N . GLN A 1 171 ? -22.075 1.975 33.940 1.00 92.50 171 GLN A N 1
ATOM 1371 C CA . GLN A 1 171 ? -20.831 2.755 34.000 1.00 92.50 171 GLN A CA 1
ATOM 1372 C C . GLN A 1 171 ? -19.608 1.928 33.565 1.00 92.50 171 GLN A C 1
ATOM 1374 O O . GLN A 1 171 ? -18.801 2.394 32.764 1.00 92.50 171 GLN A O 1
ATOM 1379 N N . ILE A 1 172 ? -19.496 0.677 34.025 1.00 91.31 172 ILE A N 1
ATOM 1380 C CA . ILE A 1 172 ? -18.434 -0.252 33.605 1.00 91.31 172 ILE A CA 1
ATOM 1381 C C . ILE A 1 172 ? -18.513 -0.539 32.095 1.00 91.31 172 ILE A C 1
ATOM 1383 O O . ILE A 1 172 ? -17.485 -0.538 31.416 1.00 91.31 172 ILE A O 1
ATOM 1387 N N . SER A 1 173 ? -19.714 -0.756 31.549 1.00 93.88 173 SER A N 1
ATOM 1388 C CA . SER A 1 173 ? -19.908 -0.976 30.110 1.00 93.88 173 SER A CA 1
ATOM 1389 C C . SER A 1 173 ? -19.535 0.254 29.275 1.00 93.88 173 SER A C 1
ATOM 1391 O O . SER A 1 173 ? -18.909 0.108 28.225 1.00 93.88 173 SER A O 1
ATOM 1393 N N . ASP A 1 174 ? -19.886 1.455 29.738 1.00 95.44 174 ASP A N 1
ATOM 1394 C CA . ASP A 1 174 ? -19.575 2.715 29.059 1.00 95.44 174 ASP A CA 1
ATOM 1395 C C . ASP A 1 174 ? -18.068 3.014 29.080 1.00 95.44 174 ASP A C 1
ATOM 1397 O O . ASP A 1 174 ? -17.532 3.502 28.083 1.00 95.44 174 ASP A O 1
ATOM 1401 N N . ILE A 1 175 ? -17.368 2.684 30.174 1.00 94.50 175 ILE A N 1
ATOM 1402 C CA . ILE A 1 175 ? -15.901 2.781 30.269 1.00 94.50 175 ILE A CA 1
ATOM 1403 C C . ILE A 1 175 ? -15.239 1.818 29.276 1.00 94.50 175 ILE A C 1
ATOM 1405 O O . ILE A 1 175 ? -14.430 2.260 28.462 1.00 94.50 175 ILE A O 1
ATOM 1409 N N . TYR A 1 176 ? -15.618 0.533 29.264 1.00 92.38 176 TYR A N 1
ATOM 1410 C CA . TYR A 1 176 ? -15.053 -0.437 28.313 1.00 92.38 176 TYR A CA 1
ATOM 1411 C C . TYR A 1 176 ? -15.308 -0.055 26.847 1.00 92.38 176 TYR A C 1
ATOM 1413 O O . TYR A 1 176 ? -14.433 -0.248 26.000 1.00 92.38 176 TYR A O 1
ATOM 1421 N N . GLN A 1 177 ? -16.480 0.508 26.534 1.00 96.06 177 GLN A N 1
ATOM 1422 C CA . GLN A 1 177 ? -16.784 1.003 25.191 1.00 96.06 177 GLN A CA 1
ATOM 1423 C C . GLN A 1 177 ? -15.878 2.187 24.811 1.00 96.06 177 GLN A C 1
ATOM 1425 O O . GLN A 1 177 ? -15.333 2.202 23.707 1.00 96.06 177 GLN A O 1
ATOM 1430 N N . GLN A 1 178 ? -15.663 3.140 25.725 1.00 96.12 178 GLN A N 1
ATOM 1431 C CA . GLN A 1 178 ? -14.757 4.276 25.513 1.00 96.12 178 GLN A CA 1
ATOM 1432 C C . GLN A 1 178 ? -13.298 3.830 25.343 1.00 96.12 178 GLN A C 1
ATOM 1434 O O . GLN A 1 178 ? -12.632 4.281 24.413 1.00 96.12 178 GLN A O 1
ATOM 1439 N N . GLU A 1 179 ? -12.802 2.911 26.176 1.00 93.56 179 GLU A N 1
ATOM 1440 C CA . GLU A 1 179 ? -11.450 2.349 26.042 1.00 93.56 179 GLU A CA 1
ATOM 1441 C C . GLU A 1 179 ? -11.260 1.650 24.691 1.00 93.56 179 GLU A C 1
ATOM 1443 O O . GLU A 1 179 ? -10.274 1.893 23.992 1.00 93.56 179 GLU A O 1
ATOM 1448 N N . HIS A 1 180 ? -12.232 0.831 24.278 1.00 94.62 180 HIS A N 1
ATOM 1449 C CA . HIS A 1 180 ? -12.208 0.166 22.980 1.00 94.62 180 HIS A CA 1
ATOM 1450 C C . HIS A 1 180 ? -12.250 1.167 21.811 1.00 94.62 180 HIS A C 1
ATOM 1452 O O . HIS A 1 180 ? -11.536 0.980 20.827 1.00 94.62 180 HIS A O 1
ATOM 1458 N N . GLU A 1 181 ? -13.027 2.250 21.901 1.00 96.75 181 GLU A N 1
ATOM 1459 C CA . GLU A 1 181 ? -13.051 3.306 20.880 1.00 96.75 181 GLU A CA 1
ATOM 1460 C C . GLU A 1 181 ? -11.741 4.109 20.818 1.00 96.75 181 GLU A C 1
ATOM 1462 O O . GLU A 1 181 ? -11.257 4.397 19.719 1.00 96.75 181 GLU A O 1
ATOM 1467 N N . VAL A 1 182 ? -11.115 4.413 21.959 1.00 95.75 182 VAL A N 1
ATOM 1468 C CA . VAL A 1 182 ? -9.804 5.084 22.026 1.00 95.75 182 VAL A CA 1
ATOM 1469 C C . VAL A 1 182 ? -8.701 4.201 21.432 1.00 95.75 182 VAL A C 1
ATOM 1471 O O . VAL A 1 182 ? -7.933 4.667 20.589 1.00 95.75 182 VAL A O 1
ATOM 1474 N N . LEU A 1 183 ? -8.653 2.913 21.785 1.00 95.81 183 LEU A N 1
ATOM 1475 C CA . LEU A 1 183 ? -7.693 1.965 21.207 1.00 95.81 183 LEU A CA 1
ATOM 1476 C C . LEU A 1 183 ? -7.924 1.784 19.699 1.00 95.81 183 LEU A C 1
ATOM 1478 O O . LEU A 1 183 ? -6.998 1.915 18.902 1.00 95.81 183 LEU A O 1
ATOM 1482 N N . LEU A 1 184 ? -9.174 1.571 19.278 1.00 97.62 184 LEU A N 1
ATOM 1483 C CA . LEU A 1 184 ? -9.520 1.377 17.870 1.00 97.62 184 LEU A CA 1
ATOM 1484 C C . LEU A 1 184 ? -9.277 2.632 17.016 1.00 97.62 184 LEU A C 1
ATOM 1486 O O . LEU A 1 184 ? -9.016 2.507 15.818 1.00 97.62 184 LEU A O 1
ATOM 1490 N N . THR A 1 185 ? -9.380 3.839 17.580 1.00 97.12 185 THR A N 1
ATOM 1491 C CA . THR A 1 185 ? -9.035 5.079 16.864 1.00 97.12 185 THR A CA 1
ATOM 1492 C C . THR A 1 185 ? -7.525 5.293 16.792 1.00 97.12 185 THR A C 1
ATOM 1494 O O . THR A 1 185 ? -7.037 5.573 15.695 1.00 97.12 185 THR A O 1
ATOM 1497 N N . ARG A 1 186 ? -6.780 5.059 17.884 1.00 97.62 186 ARG A N 1
ATOM 1498 C CA . ARG A 1 186 ? -5.305 5.048 17.892 1.00 97.62 186 ARG A CA 1
ATOM 1499 C C . ARG A 1 186 ? -4.756 4.111 16.815 1.00 97.62 186 ARG A C 1
ATOM 1501 O O . ARG A 1 186 ? -4.080 4.571 15.895 1.00 97.62 186 ARG A O 1
ATOM 1508 N N . ASP A 1 187 ? -5.116 2.831 16.870 1.00 96.19 187 ASP A N 1
ATOM 1509 C CA . ASP A 1 187 ? -4.572 1.788 15.992 1.00 96.19 187 ASP A CA 1
ATOM 1510 C C . ASP A 1 187 ? -4.886 2.068 14.509 1.00 96.19 187 ASP A C 1
ATOM 1512 O O . ASP A 1 187 ? -4.050 1.848 13.630 1.00 96.19 187 ASP A O 1
ATOM 1516 N N . LYS A 1 188 ? -6.066 2.642 14.218 1.00 98.00 188 LYS A N 1
ATOM 1517 C CA . LYS A 1 188 ? -6.396 3.151 12.877 1.00 98.00 188 LYS A CA 1
ATOM 1518 C C . LYS A 1 188 ? -5.468 4.284 12.457 1.00 98.00 188 LYS A C 1
ATOM 1520 O O . LYS A 1 188 ? -4.966 4.233 11.341 1.00 98.00 188 LYS A O 1
ATOM 1525 N N . THR A 1 189 ? -5.232 5.289 13.306 1.00 97.69 189 THR A N 1
ATOM 1526 C CA . THR A 1 189 ? -4.348 6.418 12.962 1.00 97.69 189 THR A CA 1
ATOM 1527 C C . THR A 1 189 ? -2.892 5.993 12.761 1.00 97.69 189 THR A C 1
ATOM 1529 O O . THR A 1 189 ? -2.269 6.439 11.798 1.00 97.69 189 THR A O 1
ATOM 1532 N N . GLU A 1 190 ? -2.375 5.069 13.575 1.00 97.94 190 GLU A N 1
ATOM 1533 C CA . GLU A 1 190 ? -1.028 4.502 13.421 1.00 97.94 190 GLU A CA 1
ATOM 1534 C C . GLU A 1 190 ? -0.879 3.705 12.113 1.00 97.94 190 GLU A C 1
ATOM 1536 O O . GLU A 1 190 ? 0.137 3.827 11.413 1.00 97.94 190 GLU A O 1
ATOM 1541 N N . TRP A 1 191 ? -1.905 2.932 11.734 1.00 98.06 191 TRP A N 1
ATOM 1542 C CA . TRP A 1 191 ? -1.954 2.234 10.446 1.00 98.06 191 TRP A CA 1
ATOM 1543 C C . TRP A 1 191 ? -1.985 3.216 9.268 1.00 98.06 191 TRP A C 1
ATOM 1545 O O . TRP A 1 191 ? -1.196 3.090 8.330 1.00 98.06 191 TRP A O 1
ATOM 1555 N N . ASP A 1 192 ? -2.841 4.235 9.347 1.00 98.12 192 ASP A N 1
ATOM 1556 C CA . ASP A 1 192 ? -2.991 5.284 8.337 1.00 98.12 192 ASP A CA 1
ATOM 1557 C C . ASP A 1 192 ? -1.682 6.060 8.123 1.00 98.12 192 ASP A C 1
ATOM 1559 O O . ASP A 1 192 ? -1.285 6.342 6.991 1.00 98.12 192 ASP A O 1
ATOM 1563 N N . GLU A 1 193 ? -0.984 6.405 9.208 1.00 98.25 193 GLU A N 1
ATOM 1564 C CA . GLU A 1 193 ? 0.341 7.020 9.161 1.00 98.25 193 GLU A CA 1
ATOM 1565 C C . GLU A 1 193 ? 1.399 6.099 8.559 1.00 98.25 193 GLU A C 1
ATOM 1567 O O . GLU A 1 193 ? 2.198 6.543 7.734 1.00 98.25 193 GLU A O 1
ATOM 1572 N N . SER A 1 194 ? 1.421 4.826 8.951 1.00 97.12 194 SER A N 1
ATOM 1573 C CA . SER A 1 194 ? 2.370 3.844 8.421 1.00 97.12 194 SER A CA 1
ATOM 1574 C C . SER A 1 194 ? 2.161 3.628 6.921 1.00 97.12 194 SER A C 1
ATOM 1576 O O . SER A 1 194 ? 3.126 3.614 6.155 1.00 97.12 194 SER A O 1
ATOM 1578 N N . MET A 1 195 ? 0.905 3.581 6.470 1.00 97.69 195 MET A N 1
ATOM 1579 C CA . MET A 1 195 ? 0.567 3.501 5.052 1.00 97.69 195 MET A CA 1
ATOM 1580 C C . MET A 1 195 ? 0.984 4.772 4.292 1.00 97.69 195 MET A C 1
ATOM 1582 O O . MET A 1 195 ? 1.583 4.673 3.220 1.00 97.69 195 MET A O 1
ATOM 1586 N N . LYS A 1 196 ? 0.773 5.970 4.862 1.00 98.31 196 LYS A N 1
ATOM 1587 C CA . LYS A 1 196 ? 1.270 7.245 4.296 1.00 98.31 196 LYS A CA 1
ATOM 1588 C C . LYS A 1 196 ? 2.804 7.267 4.198 1.00 98.31 196 LYS A C 1
ATOM 1590 O O . LYS A 1 196 ? 3.336 7.662 3.162 1.00 98.31 196 LYS A O 1
ATOM 1595 N N . LYS A 1 197 ? 3.522 6.790 5.224 1.00 98.31 197 LYS A N 1
ATOM 1596 C CA . LYS A 1 197 ? 4.996 6.670 5.238 1.00 98.31 197 LYS A CA 1
ATOM 1597 C C . LYS A 1 197 ? 5.495 5.739 4.119 1.00 98.31 197 LYS A C 1
ATOM 1599 O O . LYS A 1 197 ? 6.430 6.100 3.405 1.00 98.31 197 LYS A O 1
ATOM 1604 N N . ILE A 1 198 ? 4.838 4.594 3.906 1.00 97.44 198 ILE A N 1
ATOM 1605 C CA . ILE A 1 198 ? 5.148 3.655 2.809 1.00 97.44 198 ILE A CA 1
ATOM 1606 C C . ILE A 1 198 ? 4.896 4.296 1.434 1.00 97.44 198 ILE A C 1
ATOM 1608 O O . ILE A 1 198 ? 5.778 4.262 0.576 1.00 97.44 198 ILE A O 1
ATOM 1612 N N . LEU A 1 199 ? 3.730 4.918 1.229 1.00 98.12 199 LEU A N 1
ATOM 1613 C CA . LEU A 1 199 ? 3.367 5.554 -0.044 1.00 98.12 199 LEU A CA 1
ATOM 1614 C C . LEU A 1 199 ? 4.318 6.701 -0.413 1.00 98.12 199 LEU A C 1
ATOM 1616 O O . LEU A 1 199 ? 4.760 6.780 -1.557 1.00 98.12 199 LEU A O 1
ATOM 1620 N N . ASN A 1 200 ? 4.693 7.547 0.550 1.00 98.44 200 ASN A N 1
ATOM 1621 C CA . ASN A 1 200 ? 5.658 8.626 0.329 1.00 98.44 200 ASN A CA 1
ATOM 1622 C C . ASN A 1 200 ? 7.038 8.082 -0.081 1.00 98.44 200 ASN A C 1
ATOM 1624 O O . ASN A 1 200 ? 7.652 8.601 -1.014 1.00 98.44 200 ASN A O 1
ATOM 1628 N N . LYS A 1 201 ? 7.501 6.999 0.558 1.00 98.19 201 LYS A N 1
ATOM 1629 C CA . LYS A 1 201 ? 8.781 6.353 0.228 1.00 98.19 201 LYS A CA 1
ATOM 1630 C C . LYS A 1 201 ? 8.777 5.732 -1.174 1.00 98.19 201 LYS A C 1
ATOM 1632 O O . LYS A 1 201 ? 9.773 5.848 -1.886 1.00 98.19 201 LYS A O 1
ATOM 1637 N N . GLU A 1 202 ? 7.664 5.139 -1.609 1.00 97.12 202 GLU A N 1
ATOM 1638 C CA . GLU A 1 202 ? 7.518 4.647 -2.987 1.00 97.12 202 GLU A CA 1
ATOM 1639 C C . GLU A 1 202 ? 7.476 5.803 -4.002 1.00 97.12 202 GLU A C 1
ATOM 1641 O O . GLU A 1 202 ? 8.157 5.747 -5.024 1.00 97.12 202 GLU A O 1
ATOM 1646 N N . LEU A 1 203 ? 6.770 6.901 -3.704 1.00 98.25 203 LEU A N 1
ATOM 1647 C CA . LEU A 1 203 ? 6.773 8.105 -4.547 1.00 98.25 203 LEU A CA 1
ATOM 1648 C C . LEU A 1 203 ? 8.182 8.705 -4.698 1.00 98.25 203 LEU A C 1
ATOM 1650 O O . LEU A 1 203 ? 8.567 9.084 -5.805 1.00 98.25 203 LEU A O 1
ATOM 1654 N N . GLU A 1 204 ? 8.985 8.731 -3.631 1.00 98.31 204 GLU A N 1
ATOM 1655 C CA . GLU A 1 204 ? 10.400 9.116 -3.699 1.00 98.31 204 GLU A CA 1
ATOM 1656 C C . GLU A 1 204 ? 11.236 8.181 -4.587 1.00 98.31 204 GLU A C 1
ATOM 1658 O O . GLU A 1 204 ? 12.085 8.651 -5.349 1.00 98.31 204 GLU A O 1
ATOM 1663 N N . LEU A 1 205 ? 11.039 6.862 -4.490 1.00 97.81 205 LEU A N 1
ATOM 1664 C CA . LEU A 1 205 ? 11.750 5.884 -5.321 1.00 97.81 205 LEU A CA 1
ATOM 1665 C C . LEU A 1 205 ? 11.358 6.019 -6.799 1.00 97.81 205 LEU A C 1
ATOM 1667 O O . LEU A 1 205 ? 12.227 5.984 -7.672 1.00 97.81 205 LEU A O 1
ATOM 1671 N N . LEU A 1 206 ? 10.075 6.255 -7.084 1.00 98.50 206 LEU A N 1
ATOM 1672 C CA . LEU A 1 206 ? 9.568 6.528 -8.428 1.00 98.50 206 LEU A CA 1
ATOM 1673 C C . LEU A 1 206 ? 10.084 7.865 -8.983 1.00 98.50 206 LEU A C 1
ATOM 1675 O O . LEU A 1 206 ? 10.409 7.931 -10.169 1.00 98.50 206 LEU A O 1
ATOM 1679 N N . ALA A 1 207 ? 10.234 8.901 -8.152 1.00 98.38 207 ALA A N 1
ATOM 1680 C CA . ALA A 1 207 ? 10.862 10.164 -8.546 1.00 98.38 207 ALA A CA 1
ATOM 1681 C C . ALA A 1 207 ? 12.348 9.970 -8.902 1.00 98.38 207 ALA A C 1
ATOM 1683 O O . ALA A 1 207 ? 12.762 10.312 -10.008 1.00 98.38 207 ALA A O 1
ATOM 1684 N N . LYS A 1 208 ? 13.123 9.307 -8.031 1.00 98.31 208 LYS A N 1
ATOM 1685 C CA . LYS A 1 208 ? 14.545 8.968 -8.263 1.00 98.31 208 LYS A CA 1
ATOM 1686 C C . LYS A 1 208 ? 14.739 8.038 -9.472 1.00 98.31 208 LYS A C 1
ATOM 1688 O O . LYS A 1 208 ? 15.793 8.047 -10.106 1.00 98.31 208 LYS A O 1
ATOM 1693 N N . ARG A 1 209 ? 13.733 7.222 -9.815 1.00 98.31 209 ARG A N 1
ATOM 1694 C CA . ARG A 1 209 ? 13.707 6.418 -11.048 1.00 98.31 209 ARG A CA 1
ATOM 1695 C C . ARG A 1 209 ? 13.407 7.272 -12.282 1.00 98.31 209 ARG A C 1
ATOM 1697 O O . ARG A 1 209 ? 14.066 7.072 -13.297 1.00 98.31 209 ARG A O 1
ATOM 1704 N N . ARG A 1 210 ? 12.444 8.198 -12.205 1.00 98.06 210 ARG A N 1
ATOM 1705 C CA . ARG A 1 210 ? 12.102 9.130 -13.294 1.00 98.06 210 ARG A CA 1
ATOM 1706 C C . ARG A 1 210 ? 13.300 9.995 -13.672 1.00 98.06 210 ARG A C 1
ATOM 1708 O O . ARG A 1 210 ? 13.654 10.024 -14.840 1.00 98.06 210 ARG A O 1
ATOM 1715 N N . GLU A 1 211 ? 13.961 10.591 -12.683 1.00 98.56 211 GLU A N 1
ATOM 1716 C CA . GLU A 1 211 ? 15.159 11.418 -12.869 1.00 98.56 211 GLU A CA 1
ATOM 1717 C C . GLU A 1 211 ? 16.264 10.664 -13.636 1.00 98.56 211 GLU A C 1
ATOM 1719 O O . GLU A 1 211 ? 16.859 11.195 -14.568 1.00 98.56 211 GLU A O 1
ATOM 1724 N N . LYS A 1 212 ? 16.495 9.385 -13.308 1.00 98.12 212 LYS A N 1
ATOM 1725 C CA . LYS A 1 212 ? 17.458 8.537 -14.033 1.00 98.12 212 LYS A CA 1
ATOM 1726 C C . LYS A 1 212 ? 17.026 8.212 -15.461 1.00 98.12 212 LYS A C 1
ATOM 1728 O O . LYS A 1 212 ? 17.881 8.125 -16.334 1.00 98.12 212 LYS A O 1
ATOM 1733 N N . VAL A 1 213 ? 15.731 8.014 -15.708 1.00 98.56 213 VAL A N 1
ATOM 1734 C CA . VAL A 1 213 ? 15.209 7.810 -17.071 1.00 98.56 213 VAL A CA 1
ATOM 1735 C C . VAL A 1 213 ? 15.412 9.077 -17.902 1.00 98.56 213 VAL A C 1
ATOM 1737 O O . VAL A 1 213 ? 15.993 8.988 -18.973 1.00 98.56 213 VAL A O 1
ATOM 1740 N N . GLU A 1 214 ? 15.076 10.245 -17.360 1.00 98.38 214 GLU A N 1
ATOM 1741 C CA . GLU A 1 214 ? 15.267 11.554 -17.999 1.00 98.38 214 GLU A CA 1
ATOM 1742 C C . GLU A 1 214 ? 16.759 11.842 -18.287 1.00 98.38 214 GLU A C 1
ATOM 1744 O O . GLU A 1 214 ? 17.122 12.261 -19.385 1.00 98.38 214 GLU A O 1
ATOM 1749 N N . GLN A 1 215 ? 17.662 11.498 -17.358 1.00 98.25 215 GLN A N 1
ATOM 1750 C CA . GLN A 1 215 ? 19.118 11.532 -17.581 1.00 98.25 215 GLN A CA 1
ATOM 1751 C C . GLN A 1 215 ? 19.578 10.586 -18.709 1.00 98.25 215 GLN A C 1
ATOM 1753 O O . GLN A 1 215 ? 20.507 10.918 -19.447 1.00 98.25 215 GLN A O 1
ATOM 1758 N N . HIS A 1 216 ? 18.959 9.409 -18.853 1.00 97.19 216 HIS A N 1
ATOM 1759 C CA . HIS A 1 216 ? 19.264 8.465 -19.933 1.00 97.19 216 HIS A CA 1
ATOM 1760 C C . HIS A 1 216 ? 18.674 8.897 -21.284 1.00 97.19 216 HIS A C 1
ATOM 1762 O O . HIS A 1 216 ? 19.333 8.706 -22.303 1.00 97.19 216 HIS A O 1
ATOM 1768 N N . GLU A 1 217 ? 17.489 9.509 -21.301 1.00 97.81 217 GLU A N 1
ATOM 1769 C CA . GLU A 1 217 ? 16.853 10.075 -22.498 1.00 97.81 217 GLU A CA 1
ATOM 1770 C C . GLU A 1 217 ? 17.700 11.229 -23.058 1.00 97.81 217 GLU A C 1
ATOM 1772 O O . GLU A 1 217 ? 18.119 11.173 -24.211 1.00 97.81 217 GLU A O 1
ATOM 1777 N N . VAL A 1 218 ? 18.106 12.188 -22.215 1.00 98.31 218 VAL A N 1
ATOM 1778 C CA . VAL A 1 218 ? 19.014 13.287 -22.610 1.00 98.31 218 VAL A CA 1
ATOM 1779 C C . VAL A 1 218 ? 20.373 12.771 -23.109 1.00 98.31 218 VAL A C 1
ATOM 1781 O O . VAL A 1 218 ? 20.946 13.326 -24.050 1.00 98.31 218 VAL A O 1
ATOM 1784 N N . ALA A 1 219 ? 20.908 11.700 -22.511 1.00 98.19 219 ALA A N 1
ATOM 1785 C CA . ALA A 1 219 ? 22.149 11.078 -22.977 1.00 98.19 219 ALA A CA 1
ATOM 1786 C C . ALA A 1 219 ? 21.986 10.371 -24.337 1.00 98.19 219 ALA A C 1
ATOM 1788 O O . ALA A 1 219 ? 22.894 10.436 -25.169 1.00 98.19 219 ALA A O 1
ATOM 1789 N N . LEU A 1 220 ? 20.837 9.730 -24.576 1.00 98.25 220 LEU A N 1
ATOM 1790 C CA . LEU A 1 220 ? 20.510 9.070 -25.838 1.00 98.25 220 LEU A CA 1
ATOM 1791 C C . LEU A 1 220 ? 20.301 10.089 -26.964 1.00 98.25 220 LEU A C 1
ATOM 1793 O O . LEU A 1 220 ? 20.911 9.940 -28.020 1.00 98.25 220 LEU A O 1
ATOM 1797 N N . ASP A 1 221 ? 19.521 11.147 -26.730 1.00 98.25 221 ASP A N 1
ATOM 1798 C CA . ASP A 1 221 ? 19.300 12.233 -27.696 1.00 98.25 221 ASP A CA 1
ATOM 1799 C C . ASP A 1 221 ? 20.622 12.897 -28.096 1.00 98.25 221 ASP A C 1
ATOM 1801 O O . ASP A 1 221 ? 20.891 13.118 -29.281 1.00 98.25 221 ASP A O 1
ATOM 1805 N N . LYS A 1 222 ? 21.502 13.137 -27.114 1.00 98.31 222 LYS A N 1
ATOM 1806 C CA . LYS A 1 222 ? 22.858 13.622 -27.371 1.00 98.31 222 LYS A CA 1
ATOM 1807 C C . LYS A 1 222 ? 23.645 12.650 -28.263 1.00 98.31 222 LYS A C 1
ATOM 1809 O O . LYS A 1 222 ? 24.257 13.088 -29.236 1.00 98.31 222 LYS A O 1
ATOM 1814 N N . GLN A 1 223 ? 23.640 11.351 -27.957 1.00 98.19 223 GLN A N 1
ATOM 1815 C CA . GLN A 1 223 ? 24.362 10.353 -28.752 1.00 98.19 223 GLN A CA 1
ATOM 1816 C C . GLN A 1 223 ? 23.792 10.228 -30.176 1.00 98.19 223 GLN A C 1
ATOM 1818 O O . GLN A 1 223 ? 24.555 10.041 -31.125 1.00 98.19 223 GLN A O 1
ATOM 1823 N N . ILE A 1 224 ? 22.473 10.359 -30.349 1.00 97.69 224 ILE A N 1
ATOM 1824 C CA . ILE A 1 224 ? 21.813 10.393 -31.662 1.00 97.69 224 ILE A CA 1
ATOM 1825 C C . ILE A 1 224 ? 22.298 11.604 -32.466 1.00 97.69 224 ILE A C 1
ATOM 1827 O O . ILE A 1 224 ? 22.660 11.439 -33.630 1.00 97.69 224 ILE A O 1
ATOM 1831 N N . LEU A 1 225 ? 22.380 12.789 -31.851 1.00 98.12 225 LEU A N 1
ATOM 1832 C CA . LEU A 1 225 ? 22.886 14.000 -32.504 1.00 98.12 225 LEU A CA 1
ATOM 1833 C C . LEU A 1 225 ? 24.371 13.874 -32.890 1.00 98.12 225 LEU A C 1
ATOM 1835 O O . LEU A 1 225 ? 24.718 14.112 -34.043 1.00 98.12 225 LEU A O 1
ATOM 1839 N N . GLU A 1 226 ? 25.235 13.412 -31.977 1.00 97.94 226 GLU A N 1
ATOM 1840 C CA . GLU A 1 226 ? 26.660 13.163 -32.268 1.00 97.94 226 GLU A CA 1
ATOM 1841 C C . GLU A 1 226 ? 26.846 12.101 -33.378 1.00 97.94 226 GLU A C 1
ATOM 1843 O O . GLU A 1 226 ? 27.759 12.201 -34.203 1.00 97.94 226 GLU A O 1
ATOM 1848 N N . THR A 1 227 ? 25.955 11.105 -33.455 1.00 97.44 227 THR A N 1
ATOM 1849 C CA . THR A 1 227 ? 25.942 10.104 -34.539 1.00 97.44 227 THR A CA 1
ATOM 1850 C C . THR A 1 227 ? 25.492 10.723 -35.866 1.00 97.44 227 THR A C 1
ATOM 1852 O O . THR A 1 227 ? 26.132 10.503 -36.893 1.00 97.44 227 THR A O 1
ATOM 1855 N N . ALA A 1 228 ? 24.437 11.542 -35.863 1.00 97.44 228 ALA A N 1
ATOM 1856 C CA . ALA A 1 228 ? 23.973 12.250 -37.053 1.00 97.44 228 ALA A CA 1
ATOM 1857 C C . ALA A 1 228 ? 25.073 13.171 -37.608 1.00 97.44 228 ALA A C 1
ATOM 1859 O O . ALA A 1 228 ? 25.447 13.039 -38.773 1.00 97.44 228 ALA A O 1
ATOM 1860 N N . ASP A 1 229 ? 25.677 14.014 -36.769 1.00 97.25 229 ASP A N 1
ATOM 1861 C CA . ASP A 1 229 ? 26.761 14.919 -37.165 1.00 97.25 229 ASP A CA 1
ATOM 1862 C C . ASP A 1 229 ? 27.985 14.168 -37.708 1.00 97.25 229 ASP A C 1
ATOM 1864 O O . ASP A 1 229 ? 28.540 14.554 -38.740 1.00 97.25 229 ASP A O 1
ATOM 1868 N N . THR A 1 230 ? 28.390 13.058 -37.081 1.00 97.62 230 THR A N 1
ATOM 1869 C CA . THR A 1 230 ? 29.519 12.257 -37.585 1.00 97.62 230 THR A CA 1
ATOM 1870 C C . THR A 1 230 ? 29.205 11.545 -38.903 1.00 97.62 230 THR A C 1
ATOM 1872 O O . THR A 1 230 ? 30.078 11.510 -39.771 1.00 97.62 230 THR A O 1
ATOM 1875 N N . THR A 1 231 ? 27.979 11.051 -39.117 1.00 97.56 231 THR A N 1
ATOM 1876 C CA . THR A 1 231 ? 27.573 10.501 -40.429 1.00 97.56 231 THR A CA 1
ATOM 1877 C C . THR A 1 231 ? 27.480 11.576 -41.516 1.00 97.56 231 THR A C 1
ATOM 1879 O O . THR A 1 231 ? 28.011 11.369 -42.606 1.00 97.56 231 THR A O 1
ATOM 1882 N N . ASN A 1 232 ? 26.930 12.758 -41.213 1.00 97.88 232 ASN A N 1
ATOM 1883 C CA . ASN A 1 232 ? 26.896 13.905 -42.128 1.00 97.88 232 ASN A CA 1
ATOM 1884 C C . ASN A 1 232 ? 28.316 14.335 -42.543 1.00 97.88 232 ASN A C 1
ATOM 1886 O O . ASN A 1 232 ? 28.586 14.575 -43.721 1.00 97.88 232 ASN A O 1
ATOM 1890 N N . LEU A 1 233 ? 29.255 14.400 -41.590 1.00 97.94 233 LEU A N 1
ATOM 1891 C CA . LEU A 1 233 ? 30.661 14.716 -41.865 1.00 97.94 233 LEU A CA 1
ATOM 1892 C C . LEU A 1 233 ? 31.336 13.654 -42.746 1.00 97.94 233 LEU A C 1
ATOM 1894 O O . LEU A 1 233 ? 32.089 14.013 -43.653 1.00 97.94 233 LEU A O 1
ATOM 1898 N N . GLN A 1 234 ? 31.051 12.367 -42.520 1.00 97.12 234 GLN A N 1
ATOM 1899 C CA . GLN A 1 234 ? 31.547 11.276 -43.367 1.00 97.12 234 GLN A CA 1
ATOM 1900 C C . GLN A 1 234 ? 30.984 11.370 -44.791 1.00 97.12 234 GLN A C 1
ATOM 1902 O O . GLN A 1 234 ? 31.761 11.318 -45.742 1.00 97.12 234 GLN A O 1
ATOM 1907 N N . GLU A 1 235 ? 29.677 11.599 -44.960 1.00 97.88 235 GLU A N 1
ATOM 1908 C CA . GLU A 1 235 ? 29.059 11.779 -46.280 1.00 97.88 235 GLU A CA 1
ATOM 1909 C C . GLU A 1 235 ? 29.659 12.980 -47.034 1.00 97.88 235 GLU A C 1
ATOM 1911 O O . GLU A 1 235 ? 29.943 12.886 -48.232 1.00 97.88 235 GLU A O 1
ATOM 1916 N N . ILE A 1 236 ? 29.914 14.101 -46.352 1.00 96.94 236 ILE A N 1
ATOM 1917 C CA . ILE A 1 236 ? 30.585 15.269 -46.944 1.00 96.94 236 ILE A CA 1
ATOM 1918 C C . ILE A 1 236 ? 32.014 14.912 -47.390 1.00 96.94 236 ILE A C 1
ATOM 1920 O O . ILE A 1 236 ? 32.430 15.284 -48.493 1.00 96.94 236 ILE A O 1
ATOM 1924 N N . GLU A 1 237 ? 32.769 14.167 -46.576 1.00 97.81 237 GLU A N 1
ATOM 1925 C CA . GLU A 1 237 ? 34.135 13.754 -46.910 1.00 97.81 237 GLU A CA 1
ATOM 1926 C C . GLU A 1 237 ? 34.168 12.751 -48.081 1.00 97.81 237 GLU A C 1
ATOM 1928 O O . GLU A 1 237 ? 35.004 12.871 -48.981 1.00 97.81 237 GLU A O 1
ATOM 1933 N N . GLU A 1 238 ? 33.244 11.787 -48.123 1.00 97.19 238 GLU A N 1
ATOM 1934 C CA . GLU A 1 238 ? 33.110 10.831 -49.229 1.00 97.19 238 GLU A CA 1
ATOM 1935 C C . GLU A 1 238 ? 32.674 11.504 -50.531 1.00 97.19 238 GLU A C 1
ATOM 1937 O O . GLU A 1 238 ? 33.278 11.253 -51.578 1.00 97.19 238 GLU A O 1
ATOM 1942 N N . ASN A 1 239 ? 31.732 12.447 -50.479 1.00 97.56 239 ASN A N 1
ATOM 1943 C CA . ASN A 1 239 ? 31.376 13.269 -51.635 1.00 97.56 239 ASN A CA 1
ATOM 1944 C C . ASN A 1 239 ? 32.576 14.094 -52.142 1.00 97.56 239 ASN A C 1
ATOM 1946 O O . ASN A 1 239 ? 32.816 14.161 -53.353 1.00 97.56 239 ASN A O 1
ATOM 1950 N N . ALA A 1 240 ? 33.394 14.665 -51.250 1.00 97.62 240 ALA A N 1
ATOM 1951 C CA . ALA A 1 240 ? 34.611 15.389 -51.630 1.00 97.62 240 ALA A CA 1
ATOM 1952 C C . ALA A 1 240 ? 35.687 14.470 -52.255 1.00 97.62 240 ALA A C 1
ATOM 1954 O O . ALA A 1 240 ? 36.338 14.848 -53.245 1.00 97.62 240 ALA A O 1
ATOM 1955 N N . LYS A 1 241 ? 35.847 13.241 -51.739 1.00 97.81 241 LYS A N 1
ATOM 1956 C CA . LYS A 1 241 ? 36.694 12.187 -52.334 1.00 97.81 241 LYS A CA 1
ATOM 1957 C C . LYS A 1 241 ? 36.186 11.811 -53.732 1.00 97.81 241 LYS A C 1
ATOM 1959 O O . LYS A 1 241 ? 36.966 11.853 -54.689 1.00 97.81 241 LYS A O 1
ATOM 1964 N N . TYR A 1 242 ? 34.886 11.546 -53.877 1.00 97.50 242 TYR A N 1
ATOM 1965 C CA . TYR A 1 242 ? 34.237 11.181 -55.139 1.00 97.50 242 TYR A CA 1
ATOM 1966 C C . TYR A 1 242 ? 34.388 12.272 -56.208 1.00 97.50 242 TYR A C 1
ATOM 1968 O O . TYR A 1 242 ? 34.894 11.996 -57.297 1.00 97.50 242 TYR A O 1
ATOM 1976 N N . GLN A 1 243 ? 34.069 13.534 -55.898 1.00 97.50 243 GLN A N 1
ATOM 1977 C CA . GLN A 1 243 ? 34.274 14.667 -56.817 1.00 97.50 243 GLN A CA 1
ATOM 1978 C C . GLN A 1 243 ? 35.744 14.808 -57.246 1.00 97.50 243 GLN A C 1
ATOM 1980 O O . GLN A 1 243 ? 36.058 15.182 -58.379 1.00 97.50 243 GLN A O 1
ATOM 1985 N N . THR A 1 244 ? 36.687 14.503 -56.355 1.00 96.88 244 THR A N 1
ATOM 1986 C CA . THR A 1 244 ? 38.124 14.556 -56.658 1.00 96.88 244 THR A CA 1
ATOM 1987 C C . THR A 1 244 ? 38.563 13.397 -57.557 1.00 96.88 244 THR A C 1
ATOM 1989 O O . THR A 1 244 ? 39.328 13.612 -58.500 1.00 96.88 244 THR A O 1
ATOM 1992 N N . GLN A 1 245 ? 38.025 12.193 -57.354 1.00 97.12 245 GLN A N 1
ATOM 1993 C CA . GLN A 1 245 ? 38.217 11.056 -58.257 1.00 97.12 245 GLN A CA 1
ATOM 1994 C C . GLN A 1 245 ? 37.574 11.302 -59.633 1.00 97.12 245 GLN A C 1
ATOM 1996 O O . GLN A 1 245 ? 38.200 11.025 -60.657 1.00 97.12 245 GLN A O 1
ATOM 2001 N N . GLN A 1 246 ? 36.377 11.891 -59.678 1.00 96.75 246 GLN A N 1
ATOM 2002 C CA . GLN A 1 246 ? 35.669 12.239 -60.911 1.00 96.75 246 GLN A CA 1
ATOM 2003 C C . GLN A 1 246 ? 36.459 13.266 -61.741 1.00 96.75 246 GLN A C 1
ATOM 2005 O O . GLN A 1 246 ? 36.676 13.047 -62.936 1.00 96.75 246 GLN A O 1
ATOM 2010 N N . ARG A 1 247 ? 36.986 14.325 -61.106 1.00 96.62 247 ARG A N 1
ATOM 2011 C CA . ARG A 1 247 ? 37.890 15.302 -61.746 1.00 96.62 247 ARG A CA 1
ATOM 2012 C C . ARG A 1 247 ? 39.166 14.643 -62.282 1.00 96.62 247 ARG A C 1
ATOM 2014 O O . ARG A 1 247 ? 39.536 14.881 -63.430 1.00 96.62 247 ARG A O 1
ATOM 2021 N N . ARG A 1 248 ? 39.804 13.748 -61.511 1.00 95.81 248 ARG A N 1
ATOM 2022 C CA . ARG A 1 248 ? 40.963 12.957 -61.983 1.00 95.81 248 ARG A CA 1
ATOM 2023 C C . ARG A 1 248 ? 40.609 12.083 -63.193 1.00 95.81 248 ARG A C 1
ATOM 2025 O O . ARG A 1 248 ? 41.375 12.036 -64.149 1.00 95.81 248 ARG A O 1
ATOM 2032 N N . HIS A 1 249 ? 39.447 11.431 -63.192 1.00 96.75 249 HIS A N 1
ATOM 2033 C CA . HIS A 1 249 ? 38.989 10.589 -64.301 1.00 96.75 249 HIS A CA 1
ATOM 2034 C C . HIS A 1 249 ? 38.695 11.398 -65.578 1.00 96.75 249 HIS A C 1
ATOM 2036 O O . HIS A 1 249 ? 39.087 10.984 -66.670 1.00 96.75 249 HIS A O 1
ATOM 2042 N N . GLN A 1 250 ? 38.069 12.574 -65.454 1.00 96.00 250 GLN A N 1
ATOM 2043 C CA . GLN A 1 250 ? 37.885 13.513 -66.568 1.00 96.00 250 GLN A CA 1
ATOM 2044 C C . GLN A 1 250 ? 39.232 14.000 -67.123 1.00 96.00 250 GLN A C 1
ATOM 2046 O O . GLN A 1 250 ? 39.432 13.984 -68.337 1.00 96.00 250 GLN A O 1
ATOM 2051 N N . MET A 1 251 ? 40.186 14.344 -66.250 1.00 96.25 251 MET A N 1
ATOM 2052 C CA . MET A 1 251 ? 41.542 14.735 -66.646 1.00 96.25 251 MET A CA 1
ATOM 2053 C C . MET A 1 251 ? 42.268 13.610 -67.400 1.00 96.25 251 MET A C 1
ATOM 2055 O O . MET A 1 251 ? 42.835 13.866 -68.456 1.00 96.25 251 MET A O 1
ATOM 2059 N N . VAL A 1 252 ? 42.202 12.359 -66.924 1.00 96.31 252 VAL A N 1
ATOM 2060 C CA . VAL A 1 252 ? 42.800 11.195 -67.612 1.00 96.31 252 VAL A CA 1
ATOM 2061 C C . VAL A 1 252 ? 42.130 10.923 -68.962 1.00 96.31 252 VAL A C 1
ATOM 2063 O O . VAL A 1 252 ? 42.814 10.597 -69.932 1.00 96.31 252 VAL A O 1
ATOM 2066 N N . LYS A 1 253 ? 40.807 11.104 -69.074 1.00 96.31 253 LYS A N 1
ATOM 2067 C CA . LYS A 1 253 ? 40.104 11.049 -70.366 1.00 96.31 253 LYS A CA 1
ATOM 2068 C C . LYS A 1 253 ? 40.621 12.125 -71.327 1.00 96.31 253 LYS A C 1
ATOM 2070 O O . LYS A 1 253 ? 40.945 11.792 -72.463 1.00 96.31 253 LYS A O 1
ATOM 2075 N N . ALA A 1 254 ? 40.758 13.368 -70.865 1.00 95.62 254 ALA A N 1
ATOM 2076 C CA . ALA A 1 254 ? 41.244 14.493 -71.664 1.00 95.62 254 ALA A CA 1
ATOM 2077 C C . ALA A 1 254 ? 42.720 14.353 -72.085 1.00 95.62 254 ALA A C 1
ATOM 2079 O O . ALA A 1 254 ? 43.062 14.652 -73.227 1.00 95.62 254 ALA A O 1
ATOM 2080 N N . THR A 1 255 ? 43.604 13.856 -71.212 1.00 94.56 255 THR A N 1
ATOM 2081 C CA . THR A 1 255 ? 45.000 13.586 -71.596 1.00 94.56 255 THR A CA 1
ATOM 2082 C C . THR A 1 255 ? 45.096 12.415 -72.570 1.00 94.56 255 THR A C 1
ATOM 2084 O O . THR A 1 255 ? 45.869 12.498 -73.518 1.00 94.56 255 THR A O 1
ATOM 2087 N N . THR A 1 256 ? 44.277 11.369 -72.408 1.00 94.00 256 THR A N 1
ATOM 2088 C CA . THR A 1 256 ? 44.253 10.204 -73.313 1.00 94.00 256 THR A CA 1
ATOM 2089 C C . THR A 1 256 ? 43.700 10.546 -74.700 1.00 94.00 256 THR A C 1
ATOM 2091 O O . THR A 1 256 ? 44.184 10.021 -75.702 1.00 94.00 256 THR A O 1
ATOM 2094 N N . THR A 1 257 ? 42.703 11.430 -74.809 1.00 93.06 257 THR A N 1
ATOM 2095 C CA . THR A 1 257 ? 42.267 11.932 -76.123 1.00 93.06 257 THR A CA 1
ATOM 2096 C C . THR A 1 257 ? 43.312 12.867 -76.729 1.00 93.06 257 THR A C 1
ATOM 2098 O O . THR A 1 257 ? 43.592 12.757 -77.920 1.00 93.06 257 THR A O 1
ATOM 2101 N N . ALA A 1 258 ? 43.962 13.717 -75.928 1.00 94.12 258 ALA A N 1
ATOM 2102 C CA . ALA A 1 258 ? 45.046 14.578 -76.399 1.00 94.12 258 ALA A CA 1
ATOM 2103 C C . ALA A 1 258 ? 46.284 13.797 -76.883 1.00 94.12 258 ALA A C 1
ATOM 2105 O O . ALA A 1 258 ? 46.877 14.190 -77.886 1.00 94.12 258 ALA A O 1
ATOM 2106 N N . THR A 1 259 ? 46.676 12.690 -76.237 1.00 91.94 259 THR A N 1
ATOM 2107 C CA . THR A 1 259 ? 47.785 11.843 -76.718 1.00 91.94 259 THR A CA 1
ATOM 2108 C C . THR A 1 259 ? 47.414 11.092 -77.990 1.00 91.94 259 THR A C 1
ATOM 2110 O O . THR A 1 259 ? 48.201 11.116 -78.930 1.00 91.94 259 THR A O 1
ATOM 2113 N N . LYS A 1 260 ? 46.199 10.536 -78.094 1.00 93.19 260 LYS A N 1
ATOM 2114 C CA . LYS A 1 260 ? 45.704 9.947 -79.354 1.00 93.19 260 LYS A CA 1
ATOM 2115 C C . LYS A 1 260 ? 45.700 10.961 -80.503 1.00 93.19 260 LYS A C 1
ATOM 2117 O O . LYS A 1 260 ? 46.146 10.646 -81.598 1.00 93.19 260 LYS A O 1
ATOM 2122 N N . LEU A 1 261 ? 45.271 12.201 -80.251 1.00 91.00 261 LEU A N 1
ATOM 2123 C CA . LEU A 1 261 ? 45.305 13.282 -81.246 1.00 91.00 261 LEU A CA 1
ATOM 2124 C C . LEU A 1 261 ? 46.728 13.750 -81.604 1.00 91.00 261 LEU A C 1
ATOM 2126 O O . LEU A 1 261 ? 46.909 14.322 -82.678 1.00 91.00 261 LEU A O 1
ATOM 2130 N N . LYS A 1 262 ? 47.732 13.527 -80.745 1.00 90.94 262 LYS A N 1
ATOM 2131 C CA . LYS A 1 262 ? 49.151 13.707 -81.102 1.00 90.94 262 LYS A CA 1
ATOM 2132 C C . LYS A 1 262 ? 49.652 12.557 -81.972 1.00 90.94 262 LYS A C 1
ATOM 2134 O O . LYS A 1 262 ? 50.172 12.824 -83.045 1.00 90.94 262 LYS A O 1
ATOM 2139 N N . GLN A 1 263 ? 49.395 11.311 -81.571 1.00 90.56 263 GLN A N 1
ATOM 2140 C CA . GLN A 1 263 ? 49.778 10.114 -82.328 1.00 90.56 263 GLN A CA 1
ATOM 2141 C C . GLN A 1 263 ? 49.214 10.142 -83.755 1.00 90.56 263 GLN A C 1
ATOM 2143 O O . GLN A 1 263 ? 49.972 9.980 -84.701 1.00 90.56 263 GLN A O 1
ATOM 2148 N N . ILE A 1 264 ? 47.930 10.478 -83.930 1.00 89.00 264 ILE A N 1
ATOM 2149 C CA . ILE A 1 264 ? 47.311 10.622 -85.261 1.00 89.00 264 ILE A CA 1
ATOM 2150 C C . ILE A 1 264 ? 48.013 11.705 -86.101 1.00 89.00 264 ILE A C 1
ATOM 2152 O O . ILE A 1 264 ? 48.222 11.509 -87.292 1.00 89.00 264 ILE A O 1
ATOM 2156 N N . LYS A 1 265 ? 48.430 12.832 -85.502 1.00 89.75 265 LYS A N 1
ATOM 2157 C CA . LYS A 1 265 ? 49.191 13.879 -86.214 1.00 89.75 265 LYS A CA 1
ATOM 2158 C C . LYS A 1 265 ? 50.602 13.423 -86.589 1.00 89.75 265 LYS A C 1
ATOM 2160 O O . LYS A 1 265 ? 51.065 13.732 -87.681 1.00 89.75 265 LYS A O 1
ATOM 2165 N N . GLU A 1 266 ? 51.271 12.699 -85.698 1.00 89.12 266 GLU A N 1
ATOM 2166 C CA . GLU A 1 266 ? 52.604 12.130 -85.918 1.00 89.12 266 GLU A CA 1
ATOM 2167 C C . GLU A 1 266 ? 52.569 11.046 -87.016 1.00 89.12 266 GLU A C 1
ATOM 2169 O O . GLU A 1 266 ? 53.449 11.013 -87.877 1.00 89.12 266 GLU A O 1
ATOM 2174 N N . GLU A 1 267 ? 51.514 10.227 -87.060 1.00 87.88 267 GLU A N 1
ATOM 2175 C CA . GLU A 1 267 ? 51.226 9.267 -88.135 1.00 87.88 267 GLU A CA 1
ATOM 2176 C C . GLU A 1 267 ? 50.918 9.974 -89.466 1.00 87.88 267 GLU A C 1
ATOM 2178 O O . GLU A 1 267 ? 51.546 9.665 -90.479 1.00 87.88 267 GLU A O 1
ATOM 2183 N N . ASP A 1 268 ? 50.033 10.976 -89.470 1.00 88.44 268 ASP A N 1
ATOM 2184 C CA . ASP A 1 268 ? 49.717 11.803 -90.643 1.00 88.44 268 ASP A CA 1
ATOM 2185 C C . ASP A 1 268 ? 50.967 12.482 -91.227 1.00 88.44 268 ASP A C 1
ATOM 2187 O O . ASP A 1 268 ? 51.186 12.471 -92.441 1.00 88.44 268 ASP A O 1
ATOM 2191 N N . ASP A 1 269 ? 51.802 13.095 -90.386 1.00 88.31 269 ASP A N 1
ATOM 2192 C CA . ASP A 1 269 ? 53.024 13.771 -90.825 1.00 88.31 269 ASP A CA 1
ATOM 2193 C C . ASP A 1 269 ? 54.107 12.769 -91.257 1.00 88.31 269 ASP A C 1
ATOM 2195 O O . ASP A 1 269 ? 54.843 13.035 -92.214 1.00 88.31 269 ASP A O 1
ATOM 2199 N N . SER A 1 270 ? 54.146 11.574 -90.658 1.00 85.81 270 SER A N 1
ATOM 2200 C CA . SER A 1 270 ? 54.947 10.443 -91.143 1.00 85.81 270 SER A CA 1
ATOM 2201 C C . SER A 1 270 ? 54.495 9.984 -92.537 1.00 85.81 270 SER A C 1
ATOM 2203 O O . SER A 1 270 ? 55.325 9.849 -93.437 1.00 85.81 270 SER A O 1
ATOM 2205 N N . ILE A 1 271 ? 53.186 9.854 -92.786 1.00 86.94 271 ILE A N 1
ATOM 2206 C CA . ILE A 1 271 ? 52.614 9.507 -94.101 1.00 86.94 271 ILE A CA 1
ATOM 2207 C C . ILE A 1 271 ? 52.903 10.605 -95.140 1.00 86.94 271 ILE A C 1
ATOM 2209 O O . ILE A 1 271 ? 53.314 10.303 -96.269 1.00 86.94 271 ILE A O 1
ATOM 2213 N N . LYS A 1 272 ? 52.780 11.888 -94.771 1.00 86.75 272 LYS A N 1
ATOM 2214 C CA . LYS A 1 272 ? 53.168 13.030 -95.626 1.00 86.75 272 LYS A CA 1
ATOM 2215 C C . LYS A 1 272 ? 54.662 13.006 -95.953 1.00 86.75 272 LYS A C 1
ATOM 2217 O O . LYS A 1 272 ? 55.048 13.296 -97.082 1.00 86.75 272 LYS A O 1
ATOM 2222 N N . ASN A 1 273 ? 55.523 12.651 -95.003 1.00 85.31 273 ASN A N 1
ATOM 2223 C CA . ASN A 1 273 ? 56.967 12.595 -95.233 1.00 85.31 273 ASN A CA 1
ATOM 2224 C C . ASN A 1 273 ? 57.390 11.346 -96.025 1.00 85.31 273 ASN A C 1
ATOM 2226 O O . ASN A 1 273 ? 58.230 11.459 -96.918 1.00 85.31 273 ASN A O 1
ATOM 2230 N N . LYS A 1 274 ? 56.745 10.194 -95.810 1.00 88.00 274 LYS A N 1
ATOM 2231 C CA . LYS A 1 274 ? 56.924 8.987 -96.630 1.00 88.00 274 LYS A CA 1
ATOM 2232 C C . LYS A 1 274 ? 56.508 9.227 -98.083 1.00 88.00 274 LYS A C 1
ATOM 2234 O O . LYS A 1 274 ? 57.270 8.909 -98.988 1.00 88.00 274 LYS A O 1
ATOM 2239 N N . SER A 1 275 ? 55.350 9.842 -98.324 1.00 84.44 275 SER A N 1
ATOM 2240 C CA . SER A 1 275 ? 54.879 10.149 -99.685 1.00 84.44 275 SER A CA 1
ATOM 2241 C C . SER A 1 275 ? 55.742 11.205 -100.396 1.00 84.44 275 SER A C 1
ATOM 2243 O O . SER A 1 275 ? 56.028 11.049 -101.585 1.00 84.44 275 SER A O 1
ATOM 2245 N N . LYS A 1 276 ? 56.267 12.217 -99.683 1.00 85.31 276 LYS A N 1
ATOM 2246 C CA . LYS A 1 276 ? 57.340 13.094 -100.206 1.00 85.31 276 LYS A CA 1
ATOM 2247 C C . LYS A 1 276 ? 58.584 12.288 -100.601 1.00 85.31 276 LYS A C 1
ATOM 2249 O O . LYS A 1 276 ? 59.096 12.479 -101.702 1.00 85.31 276 LYS A O 1
ATOM 2254 N N . LEU A 1 277 ? 59.055 11.383 -99.739 1.00 85.38 277 LEU A N 1
ATOM 2255 C CA . LEU A 1 277 ? 60.236 10.553 -100.001 1.00 85.38 277 LEU A CA 1
ATOM 2256 C C . LEU A 1 277 ? 60.023 9.613 -101.198 1.00 85.38 277 LEU A C 1
ATOM 2258 O O . LEU A 1 277 ? 60.902 9.501 -102.046 1.00 85.38 277 LEU A O 1
ATOM 2262 N N . GLU A 1 278 ? 58.847 8.997 -101.330 1.00 85.00 278 GLU A N 1
ATOM 2263 C CA . GLU A 1 278 ? 58.485 8.203 -102.507 1.00 85.00 278 GLU A CA 1
ATOM 2264 C C . GLU A 1 278 ? 58.484 9.037 -103.791 1.00 85.00 278 GLU A C 1
ATOM 2266 O O . GLU A 1 278 ? 59.027 8.596 -104.802 1.00 85.00 278 GLU A O 1
ATOM 2271 N N . ASN A 1 279 ? 57.935 10.254 -103.764 1.00 85.25 279 ASN A N 1
ATOM 2272 C CA . ASN A 1 279 ? 57.965 11.154 -104.918 1.00 85.25 279 ASN A CA 1
ATOM 2273 C C . ASN A 1 279 ? 59.403 11.567 -105.288 1.00 85.25 279 ASN A C 1
ATOM 2275 O O . ASN A 1 279 ? 59.747 11.582 -106.472 1.00 85.25 279 ASN A O 1
ATOM 2279 N N . MET A 1 280 ? 60.270 11.804 -104.297 1.00 83.38 280 MET A N 1
ATOM 2280 C CA . MET A 1 280 ? 61.705 12.025 -104.518 1.00 83.38 280 MET A CA 1
ATOM 2281 C C . MET A 1 280 ? 62.390 10.787 -105.117 1.00 83.38 280 MET A C 1
ATOM 2283 O O . MET A 1 280 ? 63.134 10.922 -106.083 1.00 83.38 280 MET A O 1
ATOM 2287 N N . MET A 1 281 ? 62.100 9.575 -104.630 1.00 82.31 281 MET A N 1
ATOM 2288 C CA . MET A 1 281 ? 62.637 8.333 -105.208 1.00 82.31 281 MET A CA 1
ATOM 2289 C C . MET A 1 281 ? 62.167 8.114 -106.653 1.00 82.31 281 MET A C 1
ATOM 2291 O O . MET A 1 281 ? 62.976 7.757 -107.507 1.00 82.31 281 MET A O 1
ATOM 2295 N N . ARG A 1 282 ? 60.894 8.395 -106.969 1.00 86.44 282 ARG A N 1
ATOM 2296 C CA . ARG A 1 282 ? 60.369 8.359 -108.349 1.00 86.44 282 ARG A CA 1
ATOM 2297 C C . ARG A 1 282 ? 61.113 9.356 -109.249 1.00 86.44 282 ARG A C 1
ATOM 2299 O O . ARG A 1 282 ? 61.511 8.990 -110.353 1.00 86.44 282 ARG A O 1
ATOM 2306 N N . ARG A 1 283 ? 61.374 10.580 -108.766 1.00 86.44 283 ARG A N 1
ATOM 2307 C CA . ARG A 1 283 ? 62.153 11.602 -109.493 1.00 86.44 283 ARG A CA 1
ATOM 2308 C C . ARG A 1 283 ? 63.601 11.158 -109.728 1.00 86.44 283 ARG A C 1
ATOM 2310 O O . ARG A 1 283 ? 64.070 11.230 -110.860 1.00 86.44 283 ARG A O 1
ATOM 2317 N N . THR A 1 284 ? 64.277 10.636 -108.704 1.00 84.25 284 THR A N 1
ATOM 2318 C CA . THR A 1 284 ? 65.639 10.083 -108.810 1.00 84.25 284 THR A CA 1
ATOM 2319 C C . THR A 1 284 ? 65.704 8.919 -109.798 1.00 84.25 284 THR A C 1
ATOM 2321 O O . THR A 1 284 ? 66.608 8.878 -110.628 1.00 84.25 284 THR A O 1
ATOM 2324 N N . ASN A 1 285 ? 64.727 8.010 -109.780 1.00 84.00 285 ASN A N 1
ATOM 2325 C CA . ASN A 1 285 ? 64.672 6.893 -110.723 1.00 84.00 285 ASN A CA 1
ATOM 2326 C C . ASN A 1 285 ? 64.433 7.365 -112.170 1.00 84.00 285 ASN A C 1
ATOM 2328 O O . ASN A 1 285 ? 65.040 6.808 -113.082 1.00 84.00 285 ASN A O 1
ATOM 2332 N N . SER A 1 286 ? 63.632 8.418 -112.394 1.00 84.06 286 SER A N 1
ATOM 2333 C CA . SER A 1 286 ? 63.498 9.056 -113.719 1.00 84.06 286 SER A CA 1
ATOM 2334 C C . SER A 1 286 ? 64.844 9.588 -114.218 1.00 84.06 286 SER A C 1
ATOM 2336 O O . SER A 1 286 ? 65.274 9.239 -115.314 1.00 84.06 286 SER A O 1
ATOM 2338 N N . LEU A 1 287 ? 65.566 10.334 -113.374 1.00 82.88 287 LEU A N 1
ATOM 2339 C CA . LEU A 1 287 ? 66.891 10.874 -113.702 1.00 82.88 287 LEU A CA 1
ATOM 2340 C C . LEU A 1 287 ? 67.927 9.761 -113.960 1.00 82.88 287 LEU A C 1
ATOM 2342 O O . LEU A 1 287 ? 68.748 9.876 -114.867 1.00 82.88 287 LEU A O 1
ATOM 2346 N N . GLN A 1 288 ? 67.872 8.642 -113.228 1.00 80.12 288 GLN A N 1
ATOM 2347 C CA . GLN A 1 288 ? 68.712 7.469 -113.509 1.00 80.12 288 GLN A CA 1
ATOM 2348 C C . GLN A 1 288 ? 68.363 6.792 -114.845 1.00 80.12 288 GLN A C 1
ATOM 2350 O O . GLN A 1 288 ? 69.256 6.274 -115.519 1.00 80.12 288 GLN A O 1
ATOM 2355 N N . MET A 1 289 ? 67.089 6.782 -115.246 1.00 83.31 289 MET A N 1
ATOM 2356 C CA . MET A 1 289 ? 66.655 6.255 -116.545 1.00 83.31 289 MET A CA 1
ATOM 2357 C C . MET A 1 289 ? 67.052 7.186 -117.699 1.00 83.31 289 MET A C 1
ATOM 2359 O O . MET A 1 289 ? 67.504 6.701 -118.735 1.00 83.31 289 MET A O 1
ATOM 2363 N N . GLU A 1 290 ? 66.982 8.504 -117.508 1.00 81.50 290 GLU A N 1
ATOM 2364 C CA . GLU A 1 290 ? 67.519 9.506 -118.440 1.00 81.50 290 GLU A CA 1
ATOM 2365 C C . GLU A 1 290 ? 69.042 9.372 -118.593 1.00 81.50 290 GLU A C 1
ATOM 2367 O O . GLU A 1 290 ? 69.544 9.329 -119.715 1.00 81.50 290 GLU A O 1
ATOM 2372 N N . LEU A 1 291 ? 69.781 9.188 -117.493 1.00 78.19 291 LEU A N 1
ATOM 2373 C CA . LEU A 1 291 ? 71.228 8.951 -117.525 1.00 78.19 291 LEU A CA 1
ATOM 2374 C C . LEU A 1 291 ? 71.567 7.649 -118.271 1.00 78.19 291 LEU A C 1
ATOM 2376 O O . LEU A 1 291 ? 72.446 7.648 -119.133 1.00 78.19 291 LEU A O 1
ATOM 2380 N N . LYS A 1 292 ? 70.829 6.555 -118.028 1.00 81.62 292 LYS A N 1
ATOM 2381 C CA . LYS A 1 292 ? 70.959 5.304 -118.804 1.00 81.62 292 LYS A CA 1
ATOM 2382 C C . LYS A 1 292 ? 70.633 5.495 -120.291 1.00 81.62 292 LYS A C 1
ATOM 2384 O O . LYS A 1 292 ? 71.299 4.882 -121.124 1.00 81.62 292 LYS A O 1
ATOM 2389 N N . LYS A 1 293 ? 69.652 6.339 -120.632 1.00 83.00 293 LYS A N 1
ATOM 2390 C CA . LYS A 1 293 ? 69.307 6.692 -122.020 1.00 83.00 293 LYS A CA 1
ATOM 2391 C C . LYS A 1 293 ? 70.445 7.462 -122.699 1.00 83.00 293 LYS A C 1
ATOM 2393 O O . LYS A 1 293 ? 70.847 7.080 -123.792 1.00 83.00 293 LYS A O 1
ATOM 2398 N N . LEU A 1 294 ? 71.025 8.471 -122.045 1.00 79.88 294 LEU A N 1
ATOM 2399 C CA . LEU A 1 294 ? 72.209 9.167 -122.568 1.00 79.88 294 LEU A CA 1
ATOM 2400 C C . LEU A 1 294 ? 73.389 8.203 -122.756 1.00 79.88 294 LEU A C 1
ATOM 2402 O O . LEU A 1 294 ? 74.047 8.234 -123.794 1.00 79.88 294 LEU A O 1
ATOM 2406 N N . LEU A 1 295 ? 73.629 7.307 -121.793 1.00 78.12 295 LEU A N 1
ATOM 2407 C CA . LEU A 1 295 ? 74.703 6.315 -121.877 1.00 78.12 295 LEU A CA 1
ATOM 2408 C C . LEU A 1 295 ? 74.508 5.356 -123.066 1.00 78.12 295 LEU A C 1
ATOM 2410 O O . LEU A 1 295 ? 75.468 5.035 -123.771 1.00 78.12 295 LEU A O 1
ATOM 2414 N N . SER A 1 296 ? 73.267 4.924 -123.330 1.00 74.12 296 SER A N 1
ATOM 2415 C CA . SER A 1 296 ? 72.959 4.058 -124.472 1.00 74.12 296 SER A CA 1
ATOM 2416 C C . SER A 1 296 ? 73.097 4.794 -125.809 1.00 74.12 296 SER A C 1
ATOM 2418 O O . SER A 1 296 ? 73.717 4.243 -126.721 1.00 74.12 296 SER A O 1
ATOM 2420 N N . GLN A 1 297 ? 72.638 6.048 -125.903 1.00 77.44 297 GLN A N 1
ATOM 2421 C CA . GLN A 1 297 ? 72.797 6.912 -127.083 1.00 77.44 297 GLN A CA 1
ATOM 2422 C C . GLN A 1 297 ? 74.274 7.220 -127.385 1.00 77.44 297 GLN A C 1
ATOM 2424 O O . GLN A 1 297 ? 74.715 7.109 -128.528 1.00 77.44 297 GLN A O 1
ATOM 2429 N N . TYR A 1 298 ? 75.082 7.518 -126.365 1.00 74.12 298 TYR A N 1
ATOM 2430 C CA . TYR A 1 298 ? 76.528 7.683 -126.528 1.00 74.12 298 TYR A CA 1
ATOM 2431 C C . TYR A 1 298 ? 77.177 6.390 -127.057 1.00 74.12 298 TYR A C 1
ATOM 2433 O O . TYR A 1 298 ? 78.008 6.421 -127.966 1.00 74.12 298 TYR A O 1
ATOM 2441 N N . SER A 1 299 ? 76.732 5.225 -126.563 1.00 69.38 299 SER A N 1
ATOM 2442 C CA . SER A 1 299 ? 77.219 3.922 -127.034 1.00 69.38 299 SER A CA 1
ATOM 2443 C C . SER A 1 299 ? 76.816 3.581 -128.478 1.00 69.38 299 SER A C 1
ATOM 2445 O O . SER A 1 299 ? 77.541 2.829 -129.134 1.00 69.38 299 SER A O 1
ATOM 2447 N N . SER A 1 300 ? 75.693 4.104 -128.994 1.00 74.50 300 SER A N 1
ATOM 2448 C CA . SER A 1 300 ? 75.297 3.904 -130.395 1.00 74.50 300 SER A CA 1
ATOM 2449 C C . SER A 1 300 ? 76.096 4.807 -131.330 1.00 74.50 300 SER A C 1
ATOM 2451 O O . SER A 1 300 ? 76.690 4.294 -132.277 1.00 74.50 300 SER A O 1
ATOM 2453 N N . VAL A 1 301 ? 76.232 6.100 -131.009 1.00 76.19 301 VAL A N 1
ATOM 2454 C CA . VAL A 1 301 ? 77.050 7.046 -131.795 1.00 76.19 301 VAL A CA 1
ATOM 2455 C C . VAL A 1 301 ? 78.514 6.589 -131.859 1.00 76.19 301 VAL A C 1
ATOM 2457 O O . VAL A 1 301 ? 79.120 6.594 -132.929 1.00 76.19 301 VAL A O 1
ATOM 2460 N N . ALA A 1 302 ? 79.078 6.086 -130.754 1.00 69.25 302 ALA A N 1
ATOM 2461 C CA . ALA A 1 302 ? 80.438 5.539 -130.739 1.00 69.25 302 ALA A CA 1
ATOM 2462 C C . ALA A 1 302 ? 80.614 4.299 -131.647 1.00 69.25 302 ALA A C 1
ATOM 2464 O O . ALA A 1 302 ? 81.668 4.124 -132.265 1.00 69.25 302 ALA A O 1
ATOM 2465 N N . LYS A 1 303 ? 79.591 3.438 -131.764 1.00 76.12 303 LYS A N 1
ATOM 2466 C CA . LYS A 1 303 ? 79.599 2.288 -132.692 1.00 76.12 303 LYS A CA 1
ATOM 2467 C C . LYS A 1 303 ? 79.472 2.733 -134.149 1.00 76.12 303 LYS A C 1
ATOM 2469 O O . LYS A 1 303 ? 80.143 2.172 -135.012 1.00 76.12 303 LYS A O 1
ATOM 2474 N N . GLU A 1 304 ? 78.645 3.737 -134.412 1.00 75.31 304 GLU A N 1
ATOM 2475 C CA . GLU A 1 304 ? 78.396 4.286 -135.746 1.00 75.31 304 GLU A CA 1
ATOM 2476 C C . GLU A 1 304 ? 79.625 5.014 -136.306 1.00 75.31 304 GLU A C 1
ATOM 2478 O O . GLU A 1 304 ? 80.090 4.685 -137.397 1.00 75.31 304 GLU A O 1
ATOM 2483 N N . MET A 1 305 ? 80.262 5.877 -135.507 1.00 64.31 305 MET A N 1
ATOM 2484 C CA . MET A 1 305 ? 81.547 6.503 -135.850 1.00 64.31 305 MET A CA 1
ATOM 2485 C C . MET A 1 305 ? 82.631 5.458 -136.159 1.00 64.31 305 MET A C 1
ATOM 2487 O O . MET A 1 305 ? 83.351 5.573 -137.153 1.00 64.31 305 MET A O 1
ATOM 2491 N N . LYS A 1 306 ? 82.713 4.382 -135.360 1.00 71.50 306 LYS A N 1
ATOM 2492 C CA . LYS A 1 306 ? 83.661 3.279 -135.595 1.00 71.50 306 LYS A CA 1
ATOM 2493 C C . LYS A 1 306 ? 83.360 2.500 -136.884 1.00 71.50 306 LYS A C 1
ATOM 2495 O O . LYS A 1 306 ? 84.292 2.043 -137.544 1.00 71.50 306 LYS A O 1
ATOM 2500 N N . LYS A 1 307 ? 82.085 2.362 -137.263 1.00 76.31 307 LYS A N 1
ATOM 2501 C CA . LYS A 1 307 ? 81.662 1.741 -138.528 1.00 76.31 307 LYS A CA 1
ATOM 2502 C C . LYS A 1 307 ? 82.072 2.607 -139.725 1.00 76.31 307 LYS A C 1
ATOM 2504 O O . LYS A 1 307 ? 82.721 2.096 -140.634 1.00 76.31 307 LYS A O 1
ATOM 2509 N N . ASN A 1 308 ? 81.782 3.907 -139.675 1.00 74.19 308 ASN A N 1
ATOM 2510 C CA . ASN A 1 308 ? 82.050 4.849 -140.768 1.00 74.19 308 ASN A CA 1
ATOM 2511 C C . ASN A 1 308 ? 83.558 5.043 -141.024 1.00 74.19 308 ASN A C 1
ATOM 2513 O O . ASN A 1 308 ? 83.997 5.066 -142.177 1.00 74.19 308 ASN A O 1
ATOM 2517 N N . ASN A 1 309 ? 84.369 5.097 -139.961 1.00 74.00 309 ASN A N 1
ATOM 2518 C CA . ASN A 1 309 ? 85.828 5.162 -140.073 1.00 74.00 309 ASN A CA 1
ATOM 2519 C C . ASN A 1 309 ? 86.425 3.907 -140.743 1.00 74.00 309 ASN A C 1
ATOM 2521 O O . ASN A 1 309 ? 87.363 4.007 -141.533 1.00 74.00 309 ASN A O 1
ATOM 2525 N N . ASN A 1 310 ? 85.864 2.722 -140.472 1.00 73.62 310 ASN A N 1
ATOM 2526 C CA . ASN A 1 310 ? 86.319 1.480 -141.099 1.00 73.62 310 ASN A CA 1
ATOM 2527 C C . ASN A 1 310 ? 85.968 1.418 -142.596 1.00 73.62 310 ASN A C 1
ATOM 2529 O O . ASN A 1 310 ? 86.805 0.983 -143.385 1.00 73.62 310 ASN A O 1
ATOM 2533 N N . SER A 1 311 ? 84.782 1.886 -143.011 1.00 74.19 311 SER A N 1
ATOM 2534 C CA . SER A 1 311 ? 84.426 1.946 -144.439 1.00 74.19 311 SER A CA 1
ATOM 2535 C C . SER A 1 311 ? 85.332 2.892 -145.232 1.00 74.19 311 SER A C 1
ATOM 2537 O O . SER A 1 311 ? 85.845 2.488 -146.273 1.00 74.19 311 SER A O 1
ATOM 2539 N N . LEU A 1 312 ? 85.631 4.091 -144.707 1.00 76.62 312 LEU A N 1
ATOM 2540 C CA . LEU A 1 312 ? 86.574 5.019 -145.352 1.00 76.62 312 LEU A CA 1
ATOM 2541 C C . LEU A 1 312 ? 87.971 4.399 -145.526 1.00 76.62 312 LEU A C 1
ATOM 2543 O O . LEU A 1 312 ? 88.608 4.581 -146.564 1.00 76.62 312 LEU A O 1
ATOM 2547 N N . LEU A 1 313 ? 88.443 3.644 -144.528 1.00 75.06 313 LEU A N 1
ATOM 2548 C CA . LEU A 1 313 ? 89.747 2.983 -144.576 1.00 75.06 313 LEU A CA 1
ATOM 2549 C C . LEU A 1 313 ? 89.815 1.909 -145.676 1.00 75.06 313 LEU A C 1
ATOM 2551 O O . LEU A 1 313 ? 90.842 1.775 -146.344 1.00 75.06 313 LEU A O 1
ATOM 2555 N N . ASP A 1 314 ? 88.740 1.146 -145.880 1.00 79.31 314 ASP A N 1
ATOM 2556 C CA . ASP A 1 314 ? 88.696 0.118 -146.921 1.00 79.31 314 ASP A CA 1
ATOM 2557 C C . ASP A 1 314 ? 88.512 0.707 -148.328 1.00 79.31 314 ASP A C 1
ATOM 2559 O O . ASP A 1 314 ? 89.127 0.200 -149.270 1.00 79.31 314 ASP A O 1
ATOM 2563 N N . ASP A 1 315 ? 87.782 1.814 -148.492 1.00 75.25 315 ASP A N 1
ATOM 2564 C CA . ASP A 1 315 ? 87.704 2.527 -149.777 1.00 75.25 315 ASP A CA 1
ATOM 2565 C C . ASP A 1 315 ? 89.017 3.233 -150.158 1.00 75.25 315 ASP A C 1
ATOM 2567 O O . ASP A 1 315 ? 89.399 3.240 -151.335 1.00 75.25 315 ASP A O 1
ATOM 2571 N N . LEU A 1 316 ? 89.797 3.707 -149.180 1.00 67.50 316 LEU A N 1
ATOM 2572 C CA . LEU A 1 316 ? 91.182 4.138 -149.409 1.00 67.50 316 LEU A CA 1
ATOM 2573 C C . LEU A 1 316 ? 92.065 2.983 -149.914 1.00 67.50 316 LEU A C 1
ATOM 2575 O O . LEU A 1 316 ? 92.751 3.130 -150.930 1.00 67.50 316 LEU A O 1
ATOM 2579 N N . LYS A 1 317 ? 92.010 1.803 -149.275 1.00 76.50 317 LYS A N 1
ATOM 2580 C CA . LYS A 1 317 ? 92.751 0.609 -149.737 1.00 76.50 317 LYS A CA 1
ATOM 2581 C C . LYS A 1 317 ? 92.333 0.180 -151.147 1.00 76.50 317 LYS A C 1
ATOM 2583 O O . LYS A 1 317 ? 93.196 -0.179 -151.951 1.00 76.50 317 LYS A O 1
ATOM 2588 N N . ARG A 1 318 ? 91.032 0.213 -151.465 1.00 80.88 318 ARG A N 1
ATOM 2589 C CA . ARG A 1 318 ? 90.505 -0.124 -152.802 1.00 80.88 318 ARG A CA 1
ATOM 2590 C C . ARG A 1 318 ? 91.077 0.812 -153.868 1.00 80.88 318 ARG A C 1
ATOM 2592 O O . ARG A 1 318 ? 91.577 0.316 -154.877 1.00 80.88 318 ARG A O 1
ATOM 2599 N N . ASN A 1 319 ? 91.078 2.125 -153.629 1.00 72.75 319 ASN A N 1
ATOM 2600 C CA . ASN A 1 319 ? 91.629 3.110 -154.566 1.00 72.75 319 ASN A CA 1
ATOM 2601 C C . ASN A 1 319 ? 93.132 2.911 -154.826 1.00 72.75 319 ASN A C 1
ATOM 2603 O O . ASN A 1 319 ? 93.547 2.854 -155.986 1.00 72.75 319 ASN A O 1
ATOM 2607 N N . VAL A 1 320 ? 93.941 2.705 -153.779 1.00 75.38 320 VAL A N 1
ATOM 2608 C CA . VAL A 1 320 ? 95.385 2.422 -153.927 1.00 75.38 320 VAL A CA 1
ATOM 2609 C C . VAL A 1 320 ? 95.621 1.162 -154.772 1.00 75.38 320 VAL A C 1
ATOM 2611 O O . VAL A 1 320 ? 96.431 1.174 -155.702 1.00 75.38 320 VAL A O 1
ATOM 2614 N N . GLN A 1 321 ? 94.862 0.087 -154.529 1.00 74.94 321 GLN A N 1
ATOM 2615 C CA . GLN A 1 321 ? 94.968 -1.134 -155.334 1.00 74.94 321 GLN A CA 1
ATOM 2616 C C . GLN A 1 321 ? 94.518 -0.952 -156.791 1.00 74.94 321 GLN A C 1
ATOM 2618 O O . GLN A 1 321 ? 95.055 -1.630 -157.669 1.00 74.94 321 GLN A O 1
ATOM 2623 N N . GLN A 1 322 ? 93.548 -0.080 -157.084 1.00 72.62 322 GLN A N 1
ATOM 2624 C CA . GLN A 1 322 ? 93.176 0.225 -158.470 1.00 72.62 322 GLN A CA 1
ATOM 2625 C C . GLN A 1 322 ? 94.295 0.985 -159.196 1.00 72.62 322 GLN A C 1
ATOM 2627 O O . GLN A 1 322 ? 94.647 0.607 -160.317 1.00 72.62 322 GLN A O 1
ATOM 2632 N N . TYR A 1 323 ? 94.925 1.961 -158.535 1.00 68.75 323 TYR A N 1
ATOM 2633 C CA . TYR A 1 323 ? 96.061 2.712 -159.083 1.00 68.75 323 TYR A CA 1
ATOM 2634 C C . TYR A 1 323 ? 97.236 1.800 -159.476 1.00 68.75 323 TYR A C 1
ATOM 2636 O O . TYR A 1 323 ? 97.731 1.875 -160.604 1.00 68.75 323 TYR A O 1
ATOM 2644 N N . GLU A 1 324 ? 97.631 0.860 -158.606 1.00 74.12 324 GLU A N 1
ATOM 2645 C CA . GLU A 1 324 ? 98.669 -0.127 -158.941 1.00 74.12 324 GLU A CA 1
ATOM 2646 C C . GLU A 1 324 ? 98.311 -0.984 -160.165 1.00 74.12 324 GLU A C 1
ATOM 2648 O O . GLU A 1 324 ? 99.169 -1.271 -161.004 1.00 74.12 324 GLU A O 1
ATOM 2653 N N . ARG A 1 325 ? 97.051 -1.430 -160.271 1.00 75.56 325 ARG A N 1
ATOM 2654 C CA . ARG A 1 325 ? 96.592 -2.286 -161.378 1.00 75.56 325 ARG A CA 1
ATOM 2655 C C . ARG A 1 325 ? 96.645 -1.540 -162.712 1.00 75.56 325 ARG A C 1
ATOM 2657 O O . ARG A 1 325 ? 97.005 -2.148 -163.719 1.00 75.56 325 ARG A O 1
ATOM 2664 N N . ILE A 1 326 ? 96.335 -0.243 -162.721 1.00 74.75 326 ILE A N 1
ATOM 2665 C CA . ILE A 1 326 ? 96.447 0.618 -163.907 1.00 74.75 326 ILE A CA 1
ATOM 2666 C C . ILE A 1 326 ? 97.923 0.796 -164.294 1.00 74.75 326 ILE A C 1
ATOM 2668 O O . ILE A 1 326 ? 98.290 0.519 -165.436 1.00 74.75 326 ILE A O 1
ATOM 2672 N N . GLN A 1 327 ? 98.799 1.129 -163.339 1.00 70.50 327 GLN A N 1
ATOM 2673 C CA . GLN A 1 327 ? 100.237 1.292 -163.595 1.00 70.50 327 GLN A CA 1
ATOM 2674 C C . GLN A 1 327 ? 100.896 -0.001 -164.125 1.00 70.50 327 GLN A C 1
ATOM 2676 O O . GLN A 1 327 ? 101.705 0.037 -165.056 1.00 70.50 327 GLN A O 1
ATOM 2681 N N . LYS A 1 328 ? 100.512 -1.166 -163.582 1.00 72.06 328 LYS A N 1
ATOM 2682 C CA . LYS A 1 328 ? 100.993 -2.490 -164.022 1.00 72.06 328 LYS A CA 1
ATOM 2683 C C . LYS A 1 328 ? 100.442 -2.906 -165.396 1.00 72.06 328 LYS A C 1
ATOM 2685 O O . LYS A 1 328 ? 101.112 -3.664 -166.097 1.00 72.06 328 LYS A O 1
ATOM 2690 N N . LYS A 1 329 ? 99.271 -2.405 -165.814 1.00 72.69 329 LYS A N 1
ATOM 2691 C CA . LYS A 1 329 ? 98.754 -2.570 -167.187 1.00 72.69 329 LYS A CA 1
ATOM 2692 C C . LYS A 1 329 ? 99.504 -1.683 -168.187 1.00 72.69 329 LYS A C 1
ATOM 2694 O O . LYS A 1 329 ? 99.940 -2.199 -169.210 1.00 72.69 329 LYS A O 1
ATOM 2699 N N . ALA A 1 330 ? 99.721 -0.406 -167.860 1.00 69.75 330 ALA A N 1
ATOM 2700 C CA . ALA A 1 330 ? 100.348 0.573 -168.756 1.00 69.75 330 ALA A CA 1
ATOM 2701 C C . ALA A 1 330 ? 101.772 0.189 -169.211 1.00 69.75 330 ALA A C 1
ATOM 2703 O O . ALA A 1 330 ? 102.126 0.406 -170.369 1.00 69.75 330 ALA A O 1
ATOM 2704 N N . LYS A 1 331 ? 102.576 -0.442 -168.338 1.00 67.06 331 LYS A N 1
ATOM 2705 C CA . LYS A 1 331 ? 103.891 -0.984 -168.736 1.00 67.06 331 LYS A CA 1
ATOM 2706 C C . LYS A 1 331 ? 103.764 -2.123 -169.757 1.00 67.06 331 LYS A C 1
ATOM 2708 O O . LYS A 1 331 ? 104.389 -2.074 -170.810 1.00 67.06 331 LYS A O 1
ATOM 2713 N N . ARG A 1 332 ? 102.881 -3.095 -169.495 1.00 68.81 332 ARG A N 1
ATOM 2714 C CA . ARG A 1 332 ? 102.690 -4.279 -170.355 1.00 68.81 332 ARG A CA 1
ATOM 2715 C C . ARG A 1 332 ? 102.186 -3.941 -171.762 1.00 68.81 332 ARG A C 1
ATOM 2717 O O . ARG A 1 332 ? 102.489 -4.684 -172.689 1.00 68.81 332 ARG A O 1
ATOM 2724 N N . SER A 1 333 ? 101.427 -2.857 -171.939 1.00 63.78 333 SER A N 1
ATOM 2725 C CA . SER A 1 333 ? 101.041 -2.382 -173.276 1.00 63.78 333 SER A CA 1
ATOM 2726 C C . SER A 1 333 ? 102.247 -1.892 -174.084 1.00 63.78 333 SER A C 1
ATOM 2728 O O . SER A 1 333 ? 102.409 -2.325 -175.221 1.00 63.78 333 SER A O 1
ATOM 2730 N N . ALA A 1 334 ? 103.130 -1.083 -173.487 1.00 64.94 334 ALA A N 1
ATOM 2731 C CA . ALA A 1 334 ? 104.306 -0.542 -174.173 1.00 64.94 334 ALA A CA 1
ATOM 2732 C C . ALA A 1 334 ? 105.283 -1.648 -174.625 1.00 64.94 334 ALA A C 1
ATOM 2734 O O . ALA A 1 334 ? 105.737 -1.647 -175.770 1.00 64.94 334 ALA A O 1
ATOM 2735 N N . ASP A 1 335 ? 105.543 -2.637 -173.760 1.00 67.12 335 ASP A N 1
ATOM 2736 C CA . ASP A 1 335 ? 106.426 -3.771 -174.073 1.00 67.12 335 ASP A CA 1
ATOM 2737 C C . ASP A 1 335 ? 105.898 -4.604 -175.265 1.00 67.12 335 ASP A C 1
ATOM 2739 O O . ASP A 1 335 ? 106.651 -5.004 -176.160 1.00 67.12 335 ASP A O 1
ATOM 2743 N N . MET A 1 336 ? 104.581 -4.842 -175.311 1.00 65.38 336 MET A N 1
ATOM 2744 C CA . MET A 1 336 ? 103.921 -5.601 -176.383 1.00 65.38 336 MET A CA 1
ATOM 2745 C C . MET A 1 336 ? 103.876 -4.841 -177.715 1.00 65.38 336 MET A C 1
ATOM 2747 O O . MET A 1 336 ? 103.953 -5.455 -178.782 1.00 65.38 336 MET A O 1
ATOM 2751 N N . GLU A 1 337 ? 103.756 -3.517 -177.667 1.00 65.31 337 GLU A N 1
ATOM 2752 C CA . GLU A 1 337 ? 103.707 -2.648 -178.844 1.00 65.31 337 GLU A CA 1
ATOM 2753 C C . GLU A 1 337 ? 105.077 -2.573 -179.536 1.00 65.31 337 GLU A C 1
ATOM 2755 O O . GLU A 1 337 ? 105.176 -2.787 -180.750 1.00 65.31 337 GLU A O 1
ATOM 2760 N N . ALA A 1 338 ? 106.154 -2.445 -178.752 1.00 65.06 338 ALA A N 1
ATOM 2761 C CA . ALA A 1 338 ? 107.526 -2.577 -179.240 1.00 65.06 338 ALA A CA 1
ATOM 2762 C C . ALA A 1 338 ? 107.791 -3.959 -179.875 1.00 65.06 338 ALA A C 1
ATOM 2764 O O . ALA A 1 338 ? 108.391 -4.047 -180.951 1.00 65.06 338 ALA A O 1
ATOM 2765 N N . GLN A 1 339 ? 107.299 -5.048 -179.263 1.00 67.19 339 GLN A N 1
ATOM 2766 C CA . GLN A 1 339 ? 107.483 -6.398 -179.810 1.00 67.19 339 GLN A CA 1
ATOM 2767 C C . GLN A 1 339 ? 106.710 -6.622 -181.127 1.00 67.19 339 GLN A C 1
ATOM 2769 O O . GLN A 1 339 ? 107.210 -7.313 -182.020 1.00 67.19 339 GLN A O 1
ATOM 2774 N N . LYS A 1 340 ? 105.520 -6.024 -181.293 1.00 65.38 340 LYS A N 1
ATOM 2775 C CA . LYS A 1 340 ? 104.789 -6.045 -182.575 1.00 65.38 340 LYS A CA 1
ATOM 277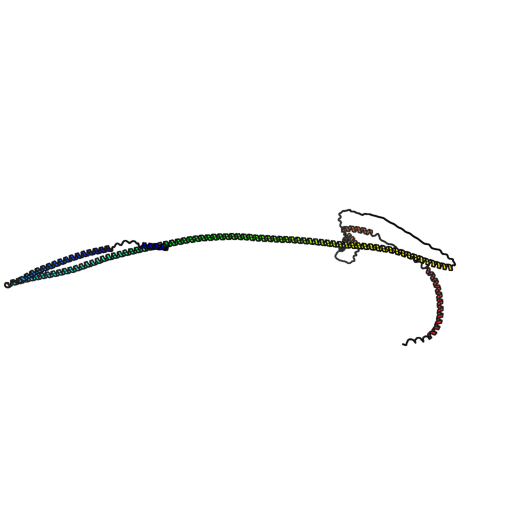6 C C . LYS A 1 340 ? 105.551 -5.298 -183.672 1.00 65.38 340 LYS A C 1
ATOM 2778 O O . LYS A 1 340 ? 105.732 -5.849 -184.756 1.00 65.38 340 LYS A O 1
ATOM 2783 N N . ALA A 1 341 ? 106.049 -4.093 -183.383 1.00 59.16 341 ALA A N 1
ATOM 2784 C CA . ALA A 1 341 ? 106.797 -3.285 -184.349 1.00 59.16 341 ALA A CA 1
ATOM 2785 C C . ALA A 1 341 ? 108.076 -3.982 -184.858 1.00 59.16 341 ALA A C 1
ATOM 2787 O O . ALA A 1 341 ? 108.437 -3.835 -186.026 1.00 59.16 341 ALA A O 1
ATOM 2788 N N . ALA A 1 342 ? 108.737 -4.782 -184.013 1.00 61.84 342 ALA A N 1
ATOM 2789 C CA . ALA A 1 342 ? 109.885 -5.594 -184.418 1.00 61.84 342 ALA A CA 1
ATOM 2790 C C . ALA A 1 342 ? 109.506 -6.706 -185.418 1.00 61.84 342 ALA A C 1
ATOM 2792 O O . ALA A 1 342 ? 110.161 -6.846 -186.450 1.00 61.84 342 ALA A O 1
ATOM 2793 N N . LYS A 1 343 ? 108.427 -7.458 -185.151 1.00 64.88 343 LYS A N 1
ATOM 2794 C CA . LYS A 1 343 ? 107.977 -8.579 -186.004 1.00 64.88 343 LYS A CA 1
ATOM 2795 C C . LYS A 1 343 ? 107.500 -8.133 -187.391 1.00 64.88 343 LYS A C 1
ATOM 2797 O O . LYS A 1 343 ? 107.750 -8.826 -188.370 1.00 64.88 343 LYS A O 1
ATOM 2802 N N . VAL A 1 344 ? 106.858 -6.966 -187.491 1.00 67.88 344 VAL A N 1
ATOM 2803 C CA . VAL A 1 344 ? 106.418 -6.411 -188.787 1.00 67.88 344 VAL A CA 1
ATOM 2804 C C . VAL A 1 344 ? 107.612 -6.042 -189.679 1.00 67.88 344 VAL A C 1
ATOM 2806 O O . VAL A 1 344 ? 107.546 -6.227 -190.892 1.00 67.88 344 VAL A O 1
ATOM 2809 N N . ARG A 1 345 ? 108.735 -5.579 -189.106 1.00 62.25 345 ARG A N 1
ATOM 2810 C CA . ARG A 1 345 ? 109.929 -5.226 -189.895 1.00 62.25 345 ARG A CA 1
ATOM 2811 C C . ARG A 1 345 ? 110.636 -6.432 -190.513 1.00 62.25 345 ARG A C 1
ATOM 2813 O O . ARG A 1 345 ? 111.066 -6.318 -191.656 1.00 62.25 345 ARG A O 1
ATOM 2820 N N . SER A 1 346 ? 110.749 -7.565 -189.813 1.00 61.28 346 SER A N 1
ATOM 2821 C CA . SER A 1 346 ? 111.418 -8.745 -190.388 1.00 61.28 346 SER A CA 1
ATOM 2822 C C . SER A 1 346 ? 110.611 -9.366 -191.529 1.00 61.28 346 SER A C 1
ATOM 2824 O O . SER A 1 346 ? 111.192 -9.706 -192.553 1.00 61.28 346 SER A O 1
ATOM 2826 N N . ALA A 1 347 ? 109.280 -9.430 -191.403 1.00 65.06 347 ALA A N 1
ATOM 2827 C CA . ALA A 1 347 ? 108.408 -9.914 -192.477 1.00 65.06 347 ALA A CA 1
ATOM 2828 C C . ALA A 1 347 ? 108.554 -9.076 -193.765 1.00 65.06 347 ALA A C 1
ATOM 2830 O O . ALA A 1 347 ? 108.696 -9.628 -194.853 1.00 65.06 347 ALA A O 1
ATOM 2831 N N . LEU A 1 348 ? 108.609 -7.744 -193.638 1.00 63.34 348 LEU A N 1
ATOM 2832 C CA . LEU A 1 348 ? 108.791 -6.843 -194.781 1.00 63.34 348 LEU A CA 1
ATOM 2833 C C . LEU A 1 348 ? 110.197 -6.929 -195.410 1.00 63.34 348 LEU A C 1
ATOM 2835 O O . LEU A 1 348 ? 110.308 -6.829 -196.632 1.00 63.34 348 LEU A O 1
ATOM 2839 N N . GLU A 1 349 ? 111.267 -7.147 -194.629 1.00 55.97 349 GLU A N 1
ATOM 2840 C CA . GLU A 1 349 ? 112.604 -7.414 -195.199 1.00 55.97 349 GLU A CA 1
ATOM 2841 C C . GLU A 1 349 ? 112.662 -8.761 -195.953 1.00 55.97 349 GLU A C 1
ATOM 2843 O O . GLU A 1 349 ? 113.415 -8.876 -196.921 1.00 55.97 349 GLU A O 1
ATOM 2848 N N . GLU A 1 350 ? 111.866 -9.765 -195.566 1.00 61.97 350 GLU A N 1
ATOM 2849 C CA . GLU A 1 350 ? 111.809 -11.073 -196.240 1.00 61.97 350 GLU A CA 1
ATOM 2850 C C . GLU A 1 350 ? 110.966 -11.055 -197.528 1.00 61.97 350 GLU A C 1
ATOM 2852 O O . GLU A 1 350 ? 111.418 -11.564 -198.559 1.00 61.97 350 GLU A O 1
ATOM 2857 N N . GLU A 1 351 ? 109.785 -10.425 -197.523 1.00 59.72 351 GLU A N 1
ATOM 2858 C CA . GLU A 1 351 ? 108.947 -10.301 -198.728 1.00 59.72 351 GLU A CA 1
ATOM 2859 C C . GLU A 1 351 ? 109.640 -9.489 -199.831 1.00 59.72 351 GLU A C 1
ATOM 2861 O O . GLU A 1 351 ? 109.676 -9.918 -200.989 1.00 59.72 351 GLU A O 1
ATOM 2866 N N . LEU A 1 352 ? 110.277 -8.365 -199.473 1.00 60.94 352 LEU A N 1
ATOM 2867 C CA . LEU A 1 352 ? 111.033 -7.532 -200.414 1.00 60.94 352 LEU A CA 1
ATOM 2868 C C . LEU A 1 352 ? 112.155 -8.329 -201.107 1.00 60.94 352 LEU A C 1
ATOM 2870 O O . LEU A 1 352 ? 112.426 -8.136 -202.295 1.00 60.94 352 LEU A O 1
ATOM 2874 N N . LYS A 1 353 ? 112.766 -9.273 -200.382 1.00 62.50 353 LYS A N 1
ATOM 2875 C CA . LYS A 1 353 ? 113.820 -10.160 -200.886 1.00 62.50 353 LYS A CA 1
ATOM 2876 C C . LYS A 1 353 ? 113.285 -11.156 -201.918 1.00 62.50 353 LYS A C 1
ATOM 2878 O O . LYS A 1 353 ? 113.872 -11.292 -202.990 1.00 62.50 353 LYS A O 1
ATOM 2883 N N . GLN A 1 354 ? 112.138 -11.790 -201.645 1.00 61.44 354 GLN A N 1
ATOM 2884 C CA . GLN A 1 354 ? 111.499 -12.694 -202.609 1.00 61.44 354 GLN A CA 1
ATOM 2885 C C . GLN A 1 354 ? 111.043 -11.967 -203.881 1.00 61.44 354 GLN A C 1
ATOM 2887 O O . GLN A 1 354 ? 111.187 -12.504 -204.981 1.00 61.44 354 GLN A O 1
ATOM 2892 N N . VAL A 1 355 ? 110.505 -10.749 -203.758 1.00 62.41 355 VAL A N 1
ATOM 2893 C CA . VAL A 1 355 ? 110.093 -9.945 -204.921 1.00 62.41 355 VAL A CA 1
ATOM 2894 C C . VAL A 1 355 ? 111.303 -9.587 -205.791 1.00 62.41 355 VAL A C 1
ATOM 2896 O O . VAL A 1 355 ? 111.237 -9.735 -207.013 1.00 62.41 355 VAL A O 1
ATOM 2899 N N . PHE A 1 356 ? 112.431 -9.205 -205.183 1.00 60.75 356 PHE A N 1
ATOM 2900 C CA . PHE A 1 356 ? 113.669 -8.886 -205.902 1.00 60.75 356 PHE A CA 1
ATOM 2901 C C . PHE A 1 356 ? 114.233 -10.082 -206.693 1.00 60.75 356 PHE A C 1
ATOM 2903 O O . PHE A 1 356 ? 114.686 -9.918 -207.830 1.00 60.75 356 PHE A O 1
ATOM 2910 N N . GLU A 1 357 ? 114.173 -11.296 -206.140 1.00 59.88 357 GLU A N 1
ATOM 2911 C CA . GLU A 1 357 ? 114.626 -12.511 -206.835 1.00 59.88 357 GLU A CA 1
ATOM 2912 C C . GLU A 1 357 ? 113.691 -12.914 -207.986 1.00 59.88 357 GLU A C 1
ATOM 2914 O O . GLU A 1 357 ? 114.171 -13.215 -209.081 1.00 59.88 357 GLU A O 1
ATOM 2919 N N . ARG A 1 358 ? 112.363 -12.830 -207.803 1.00 60.84 358 ARG A N 1
ATOM 2920 C CA . ARG A 1 358 ? 111.389 -13.089 -208.884 1.00 60.84 358 ARG A CA 1
ATOM 2921 C C . ARG A 1 358 ? 111.517 -12.075 -210.027 1.00 60.84 358 ARG A C 1
ATOM 2923 O O . ARG A 1 358 ? 111.511 -12.472 -211.191 1.00 60.84 358 ARG A O 1
ATOM 2930 N N . ALA A 1 359 ? 111.706 -10.792 -209.711 1.00 57.06 359 ALA A N 1
ATOM 2931 C CA . ALA A 1 359 ? 111.988 -9.757 -210.707 1.00 57.06 359 ALA A CA 1
ATOM 2932 C C . ALA A 1 359 ? 113.302 -10.043 -211.459 1.00 57.06 359 ALA A C 1
ATOM 2934 O O . ALA A 1 359 ? 113.329 -10.023 -212.688 1.00 57.06 359 ALA A O 1
ATOM 2935 N N . SER A 1 360 ? 114.366 -10.417 -210.736 1.00 56.50 360 SER A N 1
ATOM 2936 C CA . SER A 1 360 ? 115.667 -10.789 -211.318 1.00 56.50 360 SER A CA 1
ATOM 2937 C C . SER A 1 360 ? 115.614 -12.028 -212.224 1.00 56.50 360 SER A C 1
ATOM 2939 O O . SER A 1 360 ? 116.459 -12.168 -213.115 1.00 56.50 360 SER A O 1
ATOM 2941 N N . ALA A 1 361 ? 114.652 -12.931 -211.999 1.00 58.16 361 ALA A N 1
ATOM 2942 C CA . ALA A 1 361 ? 114.404 -14.111 -212.824 1.00 58.16 361 ALA A CA 1
ATOM 2943 C C . ALA A 1 361 ? 113.595 -13.778 -214.090 1.00 58.16 361 ALA A C 1
ATOM 2945 O O . ALA A 1 361 ? 113.987 -14.186 -215.182 1.00 58.16 361 ALA A O 1
ATOM 2946 N N . LEU A 1 362 ? 112.526 -12.979 -213.979 1.00 58.44 362 LEU A N 1
ATOM 2947 C CA . LEU A 1 362 ? 111.758 -12.504 -215.138 1.00 58.44 362 LEU A CA 1
ATOM 2948 C C . LEU A 1 362 ? 112.620 -11.650 -216.077 1.00 58.44 362 LEU A C 1
ATOM 2950 O O . LEU A 1 362 ? 112.644 -11.896 -217.277 1.00 58.44 362 LEU A O 1
ATOM 2954 N N . ASP A 1 363 ? 113.416 -10.731 -215.535 1.00 53.50 363 ASP A N 1
ATOM 2955 C CA . ASP A 1 363 ? 114.367 -9.912 -216.296 1.00 53.50 363 ASP A CA 1
ATOM 2956 C C . ASP A 1 363 ? 115.546 -10.754 -216.858 1.00 53.50 363 ASP A C 1
ATOM 2958 O O . ASP A 1 363 ? 116.195 -10.397 -217.840 1.00 53.50 363 ASP A O 1
ATOM 2962 N N . ALA A 1 364 ? 115.824 -11.946 -216.312 1.00 53.84 364 ALA A N 1
ATOM 2963 C CA . ALA A 1 364 ? 116.724 -12.910 -216.961 1.00 53.84 364 ALA A CA 1
ATOM 2964 C C . ALA A 1 364 ? 116.080 -13.613 -218.171 1.00 53.84 364 ALA A C 1
ATOM 2966 O O . ALA A 1 364 ? 116.785 -13.908 -219.133 1.00 53.84 364 ALA A O 1
ATOM 2967 N N . LEU A 1 365 ? 114.770 -13.865 -218.128 1.00 57.59 365 LEU A N 1
ATOM 2968 C CA . LEU A 1 365 ? 114.027 -14.583 -219.166 1.00 57.59 365 LEU A CA 1
ATOM 2969 C C . LEU A 1 365 ? 113.632 -13.642 -220.320 1.00 57.59 365 LEU A C 1
ATOM 2971 O O . LEU A 1 365 ? 113.865 -13.962 -221.480 1.00 57.59 365 LEU A O 1
ATOM 2975 N N . ILE A 1 366 ? 113.169 -12.428 -220.013 1.00 56.12 366 ILE A N 1
ATOM 2976 C CA . ILE A 1 366 ? 112.845 -11.384 -221.001 1.00 56.12 366 ILE A CA 1
ATOM 2977 C C . ILE A 1 366 ? 114.090 -10.975 -221.806 1.00 56.12 366 ILE A C 1
ATOM 2979 O O . ILE A 1 366 ? 114.037 -10.909 -223.032 1.00 56.12 366 ILE A O 1
ATOM 2983 N N . ARG A 1 367 ? 115.251 -10.785 -221.156 1.00 54.88 367 ARG A N 1
ATOM 2984 C CA . ARG A 1 367 ? 116.509 -10.490 -221.871 1.00 54.88 367 ARG A CA 1
ATOM 2985 C C . ARG A 1 367 ? 117.048 -11.664 -222.704 1.00 54.88 367 ARG A C 1
ATOM 2987 O O . ARG A 1 367 ? 117.897 -11.426 -223.560 1.00 54.88 367 ARG A O 1
ATOM 2994 N N . LYS A 1 368 ? 116.552 -12.894 -222.510 1.00 51.91 368 LYS A N 1
ATOM 2995 C CA . LYS A 1 368 ? 116.907 -14.059 -223.340 1.00 51.91 368 LYS A CA 1
ATOM 2996 C C . LYS A 1 368 ? 116.217 -14.011 -224.707 1.00 51.91 368 LYS A C 1
ATOM 2998 O O . LYS A 1 368 ? 116.880 -14.224 -225.714 1.00 51.91 368 LYS A O 1
ATOM 3003 N N . GLU A 1 369 ? 114.931 -13.663 -224.740 1.00 56.34 369 GLU A N 1
ATOM 3004 C CA . GLU A 1 369 ? 114.155 -13.525 -225.986 1.00 56.34 369 GLU A CA 1
ATOM 3005 C C . GLU A 1 369 ? 114.448 -12.204 -226.735 1.00 56.34 369 GLU A C 1
ATOM 3007 O O . GLU A 1 369 ? 114.054 -12.041 -227.885 1.00 56.34 369 GLU A O 1
ATOM 3012 N N . LEU A 1 370 ? 115.160 -11.260 -226.098 1.00 54.09 370 LEU A N 1
ATOM 3013 C CA . LEU A 1 370 ? 115.508 -9.939 -226.653 1.00 54.09 370 LEU A CA 1
ATOM 3014 C C . LEU A 1 370 ? 117.021 -9.689 -226.840 1.00 54.09 370 LEU A C 1
ATOM 3016 O O . LEU A 1 370 ? 117.405 -8.614 -227.292 1.00 54.09 370 LEU A O 1
ATOM 3020 N N . GLY A 1 371 ? 117.888 -10.656 -226.517 1.00 47.62 371 GLY A N 1
ATOM 3021 C CA . GLY A 1 371 ? 119.312 -10.631 -226.888 1.00 47.62 371 GLY A CA 1
ATOM 3022 C C . GLY A 1 371 ? 120.203 -9.591 -226.187 1.00 47.62 371 GLY A C 1
ATOM 3023 O O . GLY A 1 371 ? 121.177 -9.140 -226.788 1.00 47.62 371 GLY A O 1
ATOM 3024 N N . LEU A 1 372 ? 119.908 -9.200 -224.938 1.00 48.66 372 LEU A N 1
ATOM 3025 C CA . LEU A 1 372 ? 120.634 -8.131 -224.221 1.00 48.66 372 LEU A CA 1
ATOM 3026 C C . LEU A 1 372 ? 121.398 -8.612 -222.970 1.00 48.66 372 LEU A C 1
ATOM 3028 O O . LEU A 1 372 ? 120.946 -9.485 -222.227 1.00 48.66 372 LEU A O 1
ATOM 3032 N N . ALA A 1 373 ? 122.562 -7.997 -222.722 1.00 44.69 373 ALA A N 1
ATOM 3033 C CA . ALA A 1 373 ? 123.463 -8.299 -221.602 1.00 44.69 373 ALA A CA 1
ATOM 3034 C C . ALA A 1 373 ? 122.955 -7.773 -220.233 1.00 44.69 373 ALA A C 1
ATOM 3036 O O . ALA A 1 373 ? 121.874 -7.192 -220.137 1.00 44.69 373 ALA A O 1
ATOM 3037 N N . LYS A 1 374 ? 123.698 -8.041 -219.144 1.00 50.03 374 LYS A N 1
ATOM 3038 C CA . LYS A 1 374 ? 123.189 -8.002 -217.755 1.00 50.03 374 LYS A CA 1
ATOM 3039 C C . LYS A 1 374 ? 124.178 -7.376 -216.755 1.00 50.03 374 LYS A C 1
ATOM 3041 O O . LYS A 1 374 ? 125.337 -7.774 -216.727 1.00 50.03 374 LYS A O 1
ATOM 3046 N N . GLU A 1 375 ? 123.693 -6.487 -215.882 1.00 37.88 375 GLU A N 1
ATOM 3047 C CA . GLU A 1 375 ? 124.461 -5.783 -214.827 1.00 37.88 375 GLU A CA 1
ATOM 3048 C C . GLU A 1 375 ? 123.650 -5.676 -213.502 1.00 37.88 375 GLU A C 1
ATOM 3050 O O . GLU A 1 375 ? 122.475 -6.056 -213.485 1.00 37.88 375 GLU A O 1
ATOM 3055 N N . LYS A 1 376 ? 124.253 -5.262 -212.362 1.00 46.06 376 LYS A N 1
ATOM 3056 C CA . LYS A 1 376 ? 123.631 -5.337 -211.010 1.00 46.06 376 LYS A CA 1
ATOM 3057 C C . LYS A 1 376 ? 124.218 -4.365 -209.931 1.00 46.06 376 LYS A C 1
ATOM 3059 O O . LYS A 1 376 ? 125.422 -4.439 -209.696 1.00 46.06 376 LYS A O 1
ATOM 3064 N N . PRO A 1 377 ? 123.401 -3.560 -209.198 1.00 45.56 377 PRO A N 1
ATOM 3065 C CA . PRO A 1 377 ? 123.835 -2.640 -208.106 1.00 45.56 377 PRO A CA 1
ATOM 3066 C C . PRO A 1 377 ? 123.347 -2.982 -206.638 1.00 45.56 377 PRO A C 1
ATOM 3068 O O . PRO A 1 377 ? 122.702 -4.021 -206.472 1.00 45.56 377 PRO A O 1
ATOM 3071 N N . PRO A 1 378 ? 123.689 -2.192 -205.562 1.00 43.69 378 PRO A N 1
ATOM 3072 C CA . PRO A 1 378 ? 123.773 -2.640 -204.132 1.00 43.69 378 PRO A CA 1
ATOM 3073 C C . PRO A 1 378 ? 122.929 -1.876 -203.029 1.00 43.69 378 PRO A C 1
ATOM 3075 O O . PRO A 1 378 ? 121.932 -1.244 -203.359 1.00 43.69 378 PRO A O 1
ATOM 3078 N N . VAL A 1 379 ? 123.279 -1.975 -201.710 1.00 48.94 379 VAL A N 1
ATOM 3079 C CA . VAL A 1 379 ? 122.458 -1.629 -200.482 1.00 48.94 379 VAL A CA 1
ATOM 3080 C C . VAL A 1 379 ? 123.277 -1.072 -199.254 1.00 48.94 379 VAL A C 1
ATOM 3082 O O . VAL A 1 379 ? 124.431 -1.466 -199.112 1.00 48.94 379 VAL A O 1
ATOM 3085 N N . VAL A 1 380 ? 122.706 -0.229 -198.334 1.00 38.34 380 VAL A N 1
ATOM 3086 C CA . VAL A 1 380 ? 123.325 0.384 -197.082 1.00 38.34 380 VAL A CA 1
ATOM 3087 C C . VAL A 1 380 ? 122.303 0.620 -195.884 1.00 38.34 380 VAL A C 1
ATOM 3089 O O . VAL A 1 380 ? 121.108 0.453 -196.112 1.00 38.34 380 VAL A O 1
ATOM 3092 N N . ARG A 1 381 ? 122.705 0.968 -194.614 1.00 41.31 381 ARG A N 1
ATOM 3093 C CA . ARG A 1 381 ? 121.874 1.127 -193.341 1.00 41.31 381 ARG A CA 1
ATOM 3094 C C . ARG A 1 381 ? 122.391 2.147 -192.233 1.00 41.31 381 ARG A C 1
ATOM 3096 O O . ARG A 1 381 ? 123.601 2.333 -192.179 1.00 41.31 381 ARG A O 1
ATOM 3103 N N . SER A 1 382 ? 121.533 2.616 -191.260 1.00 43.75 382 SER A N 1
ATOM 3104 C CA . SER A 1 382 ? 121.723 2.714 -189.732 1.00 43.75 382 SER A CA 1
ATOM 3105 C C . SER A 1 382 ? 121.600 4.052 -188.852 1.00 43.75 382 SER A C 1
ATOM 3107 O O . SER A 1 382 ? 122.043 5.096 -189.310 1.00 43.75 382 SER A O 1
ATOM 3109 N N . ALA A 1 383 ? 121.122 3.960 -187.553 1.00 37.00 383 ALA A N 1
ATOM 3110 C CA . ALA A 1 383 ? 121.540 4.640 -186.233 1.00 37.00 383 ALA A CA 1
ATOM 3111 C C . ALA A 1 383 ? 120.749 5.730 -185.327 1.00 37.00 383 ALA A C 1
ATOM 3113 O O . ALA A 1 383 ? 120.419 6.804 -185.808 1.00 37.00 383 ALA A O 1
ATOM 3114 N N . ALA A 1 384 ? 120.626 5.473 -183.969 1.00 38.56 384 ALA A N 1
ATOM 3115 C CA . ALA A 1 384 ? 120.834 6.258 -182.649 1.00 38.56 384 ALA A CA 1
ATOM 3116 C C . ALA A 1 384 ? 119.953 7.387 -181.892 1.00 38.56 384 ALA A C 1
ATOM 3118 O O . ALA A 1 384 ? 119.437 8.287 -182.541 1.00 38.56 384 ALA A O 1
ATOM 3119 N N . SER A 1 385 ? 119.919 7.416 -180.494 1.00 45.31 385 SER A N 1
ATOM 3120 C CA . SER A 1 385 ? 120.032 8.575 -179.460 1.00 45.31 385 SER A CA 1
ATOM 3121 C C . SER A 1 385 ? 119.210 8.633 -178.061 1.00 45.31 385 SER A C 1
ATOM 3123 O O . SER A 1 385 ? 118.556 7.646 -177.740 1.00 45.31 385 SER A O 1
ATOM 3125 N N . GLN A 1 386 ? 119.308 9.700 -177.173 1.00 45.31 386 GLN A N 1
ATOM 3126 C CA . GLN A 1 386 ? 119.166 9.776 -175.629 1.00 45.31 386 GLN A CA 1
ATOM 3127 C C . GLN A 1 386 ? 118.325 10.945 -174.893 1.00 45.31 386 GLN A C 1
ATOM 3129 O O . GLN A 1 386 ? 117.934 11.867 -175.601 1.00 45.31 386 GLN A O 1
ATOM 3134 N N . ARG A 1 387 ? 118.149 10.998 -173.501 1.00 42.28 387 ARG A N 1
ATOM 3135 C CA . ARG A 1 387 ? 118.378 12.140 -172.458 1.00 42.28 387 ARG A CA 1
ATOM 3136 C C . ARG A 1 387 ? 117.687 12.168 -170.990 1.00 42.28 387 ARG A C 1
ATOM 3138 O O . ARG A 1 387 ? 117.425 11.086 -170.481 1.00 42.28 387 ARG A O 1
ATOM 3145 N N . GLU A 1 388 ? 117.520 13.324 -170.244 1.00 39.72 388 GLU A N 1
ATOM 3146 C CA . GLU A 1 388 ? 117.578 13.577 -168.717 1.00 39.72 388 GLU A CA 1
ATOM 3147 C C . GLU A 1 388 ? 116.596 14.647 -168.013 1.00 39.72 388 GLU A C 1
ATOM 3149 O O . GLU A 1 388 ? 116.051 15.462 -168.750 1.00 39.72 388 GLU A O 1
ATOM 3154 N N . LYS A 1 389 ? 116.521 14.778 -166.626 1.00 43.38 389 LYS A N 1
ATOM 3155 C CA . LYS A 1 389 ? 116.471 16.018 -165.689 1.00 43.38 389 LYS A CA 1
ATOM 3156 C C . LYS A 1 389 ? 115.602 16.101 -164.345 1.00 43.38 389 LYS A C 1
ATOM 3158 O O . LYS A 1 389 ? 115.265 15.051 -163.814 1.00 43.38 389 LYS A O 1
ATOM 3163 N N . GLN A 1 390 ? 115.411 17.294 -163.684 1.00 38.59 390 GLN A N 1
ATOM 3164 C CA . GLN A 1 390 ? 115.296 17.585 -162.192 1.00 38.59 390 GLN A CA 1
ATOM 3165 C C . GLN A 1 390 ? 114.207 18.629 -161.684 1.00 38.59 390 GLN A C 1
ATOM 3167 O O . GLN A 1 390 ? 113.900 19.545 -162.437 1.00 38.59 390 GLN A O 1
ATOM 3172 N N . GLY A 1 391 ? 113.813 18.647 -160.371 1.00 34.75 391 GLY A N 1
ATOM 3173 C CA . GLY A 1 391 ? 113.767 19.876 -159.482 1.00 34.75 391 GLY A CA 1
ATOM 3174 C C . GLY A 1 391 ? 112.465 20.527 -158.856 1.00 34.75 391 GLY A C 1
ATOM 3175 O O . GLY A 1 391 ? 111.426 20.587 -159.498 1.00 34.75 391 GLY A O 1
ATOM 3176 N N . SER A 1 392 ? 112.610 21.179 -157.663 1.00 34.56 392 SER A N 1
ATOM 3177 C CA . SER A 1 392 ? 111.868 22.370 -157.077 1.00 34.56 392 SER A CA 1
ATOM 3178 C C . SER A 1 392 ? 110.748 22.275 -155.970 1.00 34.56 392 SER A C 1
ATOM 3180 O O . SER A 1 392 ? 110.344 21.187 -155.573 1.00 34.56 392 SER A O 1
ATOM 3182 N N . LYS A 1 393 ? 110.331 23.441 -155.389 1.00 35.44 393 LYS A N 1
ATOM 3183 C CA . LYS A 1 393 ? 109.588 23.676 -154.097 1.00 35.44 393 LYS A CA 1
ATOM 3184 C C . LYS A 1 393 ? 108.678 24.947 -154.092 1.00 35.44 393 LYS A C 1
ATOM 3186 O O . LYS A 1 393 ? 109.220 26.037 -154.254 1.00 35.44 393 LYS A O 1
ATOM 3191 N N . VAL A 1 394 ? 107.360 24.845 -153.799 1.00 32.38 394 VAL A N 1
ATOM 3192 C CA . VAL A 1 394 ? 106.355 25.960 -153.627 1.00 32.38 394 VAL A CA 1
ATOM 3193 C C . VAL A 1 394 ? 105.225 25.546 -152.620 1.00 32.38 394 VAL A C 1
ATOM 3195 O O . VAL A 1 394 ? 105.257 24.421 -152.130 1.00 32.38 394 VAL A O 1
ATOM 3198 N N . HIS A 1 395 ? 104.211 26.380 -152.309 1.00 25.62 395 HIS A N 1
ATOM 3199 C CA . HIS A 1 395 ? 104.099 27.288 -151.137 1.00 25.62 395 HIS A CA 1
ATOM 3200 C C . HIS A 1 395 ? 102.849 28.237 -151.220 1.00 25.62 395 HIS A C 1
ATOM 3202 O O . HIS A 1 395 ? 102.551 28.719 -152.309 1.00 25.62 395 HIS A O 1
ATOM 3208 N N . GLY A 1 396 ? 102.170 28.563 -150.095 1.00 23.27 396 GLY A N 1
ATOM 3209 C CA . GLY A 1 396 ? 101.014 29.510 -149.994 1.00 23.27 396 GLY A CA 1
ATOM 3210 C C . GLY A 1 396 ? 99.608 28.890 -150.225 1.00 23.27 396 GLY A C 1
ATOM 3211 O O . GLY A 1 396 ? 99.548 27.708 -150.544 1.00 23.27 396 GLY A O 1
ATOM 3212 N N . LEU A 1 397 ? 98.453 29.586 -150.106 1.00 26.11 397 LEU A N 1
ATOM 3213 C CA . LEU A 1 397 ? 98.068 30.870 -149.452 1.00 26.11 397 LEU A CA 1
ATOM 3214 C C . LEU A 1 397 ? 96.518 31.104 -149.540 1.00 26.11 397 LEU A C 1
ATOM 3216 O O . LEU A 1 397 ? 95.898 30.533 -150.432 1.00 26.11 397 LEU A O 1
ATOM 3220 N N . ALA A 1 398 ? 95.947 32.003 -148.707 1.00 23.25 398 ALA A N 1
ATOM 3221 C CA . ALA A 1 398 ? 94.557 32.553 -148.746 1.00 23.25 398 ALA A CA 1
ATOM 3222 C C . ALA A 1 398 ? 93.396 31.514 -148.590 1.00 23.25 398 ALA A C 1
ATOM 3224 O O . ALA A 1 398 ? 93.676 30.325 -148.460 1.00 23.25 398 ALA A O 1
ATOM 3225 N N . SER A 1 399 ? 92.088 31.823 -148.500 1.00 25.45 399 SER A N 1
ATOM 3226 C CA . SER A 1 399 ? 91.269 33.054 -148.660 1.00 25.45 399 SER A CA 1
ATOM 3227 C C . SER A 1 399 ? 89.871 32.828 -148.003 1.00 25.45 399 SER A C 1
ATOM 3229 O O . SER A 1 399 ? 89.472 31.664 -147.957 1.00 25.45 399 SER A O 1
ATOM 3231 N N . ASP A 1 400 ? 89.004 33.762 -147.560 1.00 25.55 400 ASP A N 1
ATOM 3232 C CA . ASP A 1 400 ? 89.061 35.111 -146.929 1.00 25.55 400 ASP A CA 1
ATOM 3233 C C . ASP A 1 400 ? 87.641 35.424 -146.316 1.00 25.55 400 ASP A C 1
ATOM 3235 O O . ASP A 1 400 ? 86.834 34.503 -146.184 1.00 25.55 400 ASP A O 1
ATOM 3239 N N . GLY A 1 401 ? 87.324 36.668 -145.890 1.00 24.50 401 GLY A N 1
ATOM 3240 C CA . GLY A 1 401 ? 85.974 37.130 -145.433 1.00 24.50 401 GLY A CA 1
ATOM 3241 C C . GLY A 1 401 ? 85.041 37.594 -146.582 1.00 24.50 401 GLY A C 1
ATOM 3242 O O . GLY A 1 401 ? 85.313 37.194 -147.716 1.00 24.50 401 GLY A O 1
ATOM 3243 N N . PRO A 1 402 ? 83.992 38.449 -146.395 1.00 38.09 402 PRO A N 1
ATOM 3244 C CA . PRO A 1 402 ? 83.494 39.210 -145.216 1.00 38.09 402 PRO A CA 1
ATOM 3245 C C . PRO A 1 402 ? 82.223 38.545 -144.591 1.00 38.09 402 PRO A C 1
ATOM 3247 O O . PRO A 1 402 ? 82.022 37.363 -144.851 1.00 38.09 402 PRO A O 1
ATOM 3250 N N . THR A 1 403 ? 81.340 39.068 -143.709 1.00 24.23 403 THR A N 1
ATOM 3251 C CA . THR A 1 403 ? 80.972 40.380 -143.081 1.00 24.23 403 THR A CA 1
ATOM 3252 C C . THR A 1 403 ? 80.137 41.402 -143.898 1.00 24.23 403 THR A C 1
ATOM 3254 O O . THR A 1 403 ? 80.132 41.333 -145.120 1.00 24.23 403 THR A O 1
ATOM 3257 N N . SER A 1 404 ? 79.452 42.339 -143.198 1.00 27.84 404 SER A N 1
ATOM 3258 C CA . SER A 1 404 ? 78.343 43.235 -143.649 1.00 27.84 404 SER A CA 1
ATOM 3259 C C . SER A 1 404 ? 76.973 42.507 -143.663 1.00 27.84 404 SER A C 1
ATOM 3261 O O . SER A 1 404 ? 76.838 41.503 -144.353 1.00 27.84 404 SER A O 1
ATOM 3263 N N . GLU A 1 405 ? 76.061 42.716 -142.691 1.00 24.86 405 GLU A N 1
ATOM 3264 C CA . GLU A 1 405 ? 75.107 43.854 -142.501 1.00 24.86 405 GLU A CA 1
ATOM 3265 C C . GLU A 1 405 ? 73.912 43.785 -143.478 1.00 24.86 405 GLU A C 1
ATOM 3267 O O . GLU A 1 405 ? 74.052 43.237 -144.565 1.00 24.86 405 GLU A O 1
ATOM 3272 N N . ALA A 1 406 ? 72.723 44.342 -143.229 1.00 24.61 406 ALA A N 1
ATOM 3273 C CA . ALA A 1 406 ? 71.928 44.725 -142.044 1.00 24.61 406 ALA A CA 1
ATOM 3274 C C . ALA A 1 406 ? 70.583 45.268 -142.606 1.00 24.61 406 ALA A C 1
ATOM 3276 O O . ALA A 1 406 ? 70.552 45.578 -143.795 1.00 24.61 406 ALA A O 1
ATOM 3277 N N . GLU A 1 407 ? 69.544 45.464 -141.776 1.00 25.38 407 GLU A N 1
ATOM 3278 C CA . GLU A 1 407 ? 68.346 46.283 -142.116 1.00 25.38 407 GLU A CA 1
ATOM 3279 C C . GLU A 1 407 ? 67.454 45.758 -143.290 1.00 25.38 407 GLU A C 1
ATOM 3281 O O . GLU A 1 407 ? 67.893 45.003 -144.152 1.00 25.38 407 GLU A O 1
ATOM 3286 N N . ASP A 1 408 ? 66.153 46.059 -143.400 1.00 24.61 408 ASP A N 1
ATOM 3287 C CA . ASP A 1 408 ? 65.141 46.408 -142.385 1.00 24.61 408 ASP A CA 1
ATOM 3288 C C . ASP A 1 408 ? 63.716 46.063 -142.916 1.00 24.61 408 ASP A C 1
ATOM 3290 O O . ASP A 1 408 ? 63.576 45.466 -143.986 1.00 24.61 408 ASP A O 1
ATOM 3294 N N . GLU A 1 409 ? 62.674 46.419 -142.154 1.00 25.80 409 GLU A N 1
ATOM 3295 C CA . GLU A 1 409 ? 61.233 46.492 -142.467 1.00 25.80 409 GLU A CA 1
ATOM 3296 C C . GLU A 1 409 ? 60.783 46.391 -143.948 1.00 25.80 409 GLU A C 1
ATOM 3298 O O . GLU A 1 409 ? 61.220 47.134 -144.827 1.00 25.80 409 GLU A O 1
ATOM 3303 N N . GLY A 1 410 ? 59.758 45.563 -144.213 1.00 28.55 410 GLY A N 1
ATOM 3304 C CA . GLY A 1 410 ? 59.141 45.484 -145.546 1.00 28.55 410 GLY A CA 1
ATOM 3305 C C . GLY A 1 410 ? 57.902 44.590 -145.661 1.00 28.55 410 GLY A C 1
ATOM 3306 O O . GLY A 1 410 ? 57.937 43.560 -146.330 1.00 28.55 410 GLY A O 1
ATOM 3307 N N . GLN A 1 411 ? 56.779 44.971 -145.043 1.00 33.25 411 GLN A N 1
ATOM 3308 C CA . GLN A 1 411 ? 55.502 44.263 -145.230 1.00 33.25 411 GLN A CA 1
ATOM 3309 C C . GLN A 1 411 ? 54.945 44.472 -146.650 1.00 33.25 411 GLN A C 1
ATOM 3311 O O . GLN A 1 411 ? 54.590 45.590 -147.021 1.00 33.25 411 GLN A O 1
ATOM 3316 N N . ALA A 1 412 ? 54.779 43.392 -147.419 1.00 30.34 412 ALA A N 1
ATOM 3317 C CA . ALA A 1 412 ? 54.069 43.409 -148.697 1.00 30.34 412 ALA A CA 1
ATOM 3318 C C . ALA A 1 412 ? 53.220 42.140 -148.879 1.00 30.34 412 ALA A C 1
ATOM 3320 O O . ALA A 1 412 ? 53.728 41.022 -148.831 1.00 30.34 412 ALA A O 1
ATOM 3321 N N . ALA A 1 413 ? 51.917 42.322 -149.098 1.00 34.94 413 ALA A N 1
ATOM 3322 C CA . ALA A 1 413 ? 51.011 41.265 -149.542 1.00 34.94 413 ALA A CA 1
ATOM 3323 C C . ALA A 1 413 ? 50.918 41.236 -151.083 1.00 34.94 413 ALA A C 1
ATOM 3325 O O . ALA A 1 413 ? 51.390 42.154 -151.750 1.00 34.94 413 ALA A O 1
ATOM 3326 N N . LEU A 1 414 ? 50.224 40.218 -151.614 1.00 32.28 414 LEU A N 1
ATOM 3327 C CA . LEU A 1 414 ? 50.174 39.788 -153.026 1.00 32.28 414 LEU A CA 1
ATOM 3328 C C . LEU A 1 414 ? 51.456 39.037 -153.478 1.00 32.28 414 LEU A C 1
ATOM 3330 O O . LEU A 1 414 ? 52.544 39.302 -152.991 1.00 32.28 414 LEU A O 1
ATOM 3334 N N . ASN A 1 415 ? 51.401 38.059 -154.392 1.00 51.16 415 ASN A N 1
ATOM 3335 C CA . ASN A 1 415 ? 50.248 37.562 -155.152 1.00 51.16 415 ASN A CA 1
ATOM 3336 C C . ASN A 1 415 ? 50.248 36.022 -155.246 1.00 51.16 415 ASN A C 1
ATOM 3338 O O . ASN A 1 415 ? 51.273 35.418 -155.563 1.00 51.16 415 ASN A O 1
ATOM 3342 N N . LYS A 1 416 ? 49.092 35.378 -155.012 1.00 49.44 416 LYS A N 1
ATOM 3343 C CA . LYS A 1 416 ? 48.962 33.900 -154.941 1.00 49.44 416 LYS A CA 1
ATOM 3344 C C . LYS A 1 416 ? 49.155 33.192 -156.297 1.00 49.44 416 LYS A C 1
ATOM 3346 O O . LYS A 1 416 ? 49.366 31.988 -156.350 1.00 49.44 416 LYS A O 1
ATOM 3351 N N . GLU A 1 417 ? 49.103 33.951 -157.384 1.00 54.12 417 GLU A N 1
ATOM 3352 C CA . GLU A 1 417 ? 49.177 33.471 -158.768 1.00 54.12 417 GLU A CA 1
ATOM 3353 C C . GLU A 1 417 ? 50.624 33.169 -159.209 1.00 54.12 417 GLU A C 1
ATOM 3355 O O . GLU A 1 417 ? 50.889 32.131 -159.808 1.00 54.12 417 GLU A O 1
ATOM 3360 N N . ILE A 1 418 ? 51.591 34.000 -158.792 1.00 57.50 418 ILE A N 1
ATOM 3361 C CA . ILE A 1 418 ? 53.034 33.795 -159.046 1.00 57.50 418 ILE A CA 1
ATOM 3362 C C . ILE A 1 418 ? 53.542 32.522 -158.342 1.00 57.50 418 ILE A C 1
ATOM 3364 O O . ILE A 1 418 ? 54.419 31.824 -158.849 1.00 57.50 418 ILE A O 1
ATOM 3368 N N . TRP A 1 419 ? 52.958 32.202 -157.185 1.00 54.69 419 TRP A N 1
ATOM 3369 C CA . TRP A 1 419 ? 53.242 30.983 -156.427 1.00 54.69 419 TRP A CA 1
ATOM 3370 C C . TRP A 1 419 ? 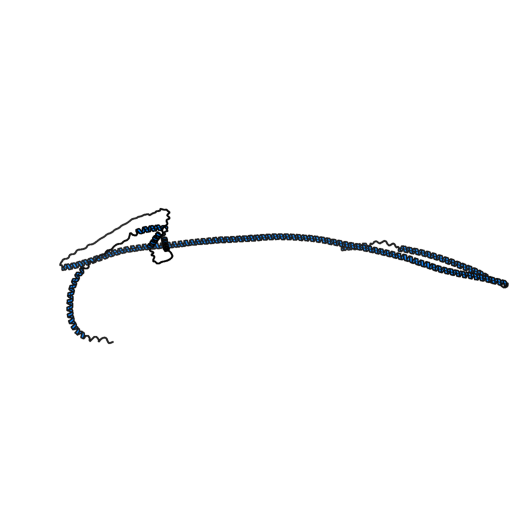52.861 29.703 -157.182 1.00 54.69 419 TRP A C 1
ATOM 3372 O O . TRP A 1 419 ? 53.627 28.743 -157.162 1.00 54.69 419 TRP A O 1
ATOM 3382 N N . LEU A 1 420 ? 51.709 29.682 -157.860 1.00 58.00 420 LEU A N 1
ATOM 3383 C CA . LEU A 1 420 ? 51.248 28.510 -158.616 1.00 58.00 420 LEU A CA 1
ATOM 3384 C C . LEU A 1 420 ? 52.138 28.232 -159.836 1.00 58.00 420 LEU A C 1
ATOM 3386 O O . LEU A 1 420 ? 52.534 27.088 -160.050 1.00 58.00 420 LEU A O 1
ATOM 3390 N N . GLU A 1 421 ? 52.518 29.279 -160.570 1.00 58.19 421 GLU A N 1
ATOM 3391 C CA . GLU A 1 421 ? 53.433 29.189 -161.717 1.00 58.19 421 GLU A CA 1
ATOM 3392 C C . GLU A 1 421 ? 54.801 28.604 -161.307 1.00 58.19 421 GLU A C 1
ATOM 3394 O O . GLU A 1 421 ? 55.305 27.670 -161.932 1.00 58.19 421 GLU A O 1
ATOM 3399 N N . ALA A 1 422 ? 55.384 29.097 -160.206 1.00 56.88 422 ALA A N 1
ATOM 3400 C CA . ALA A 1 422 ? 56.672 28.614 -159.704 1.00 56.88 422 ALA A CA 1
ATOM 3401 C C . ALA A 1 422 ? 56.615 27.172 -159.163 1.00 56.88 422 ALA A C 1
ATOM 3403 O O . ALA A 1 422 ? 57.574 26.416 -159.333 1.00 56.88 422 ALA A O 1
ATOM 3404 N N . VAL A 1 423 ? 55.505 26.778 -158.526 1.00 57.25 423 VAL A N 1
ATOM 3405 C CA . VAL A 1 423 ? 55.309 25.415 -158.005 1.00 57.25 423 VAL A CA 1
ATOM 3406 C C . VAL A 1 423 ? 55.122 24.403 -159.138 1.00 57.25 423 VAL A C 1
ATOM 3408 O O . VAL A 1 423 ? 55.760 23.353 -159.096 1.00 57.25 423 VAL A O 1
ATOM 3411 N N . SER A 1 424 ? 54.339 24.722 -160.177 1.00 59.53 424 SER A N 1
ATOM 3412 C CA . SER A 1 424 ? 54.158 23.822 -161.329 1.00 59.53 424 SER A CA 1
ATOM 3413 C C . SER A 1 424 ? 55.493 23.526 -162.019 1.00 59.53 424 SER A C 1
ATOM 3415 O O . SER A 1 424 ? 55.869 22.366 -162.171 1.00 59.53 424 SER A O 1
ATOM 3417 N N . GLN A 1 425 ? 56.271 24.570 -162.332 1.00 57.84 425 GLN A N 1
ATOM 3418 C CA . GLN A 1 425 ? 57.559 24.418 -163.019 1.00 57.84 425 GLN A CA 1
ATOM 3419 C C . GLN A 1 425 ? 58.596 23.621 -162.200 1.00 57.84 425 GLN A C 1
ATOM 3421 O O . GLN A 1 425 ? 59.461 22.964 -162.782 1.00 57.84 425 GLN A O 1
ATOM 3426 N N . LEU A 1 426 ? 58.513 23.645 -160.861 1.00 58.28 426 LEU A N 1
ATOM 3427 C CA . LEU A 1 426 ? 59.345 22.807 -159.988 1.00 58.28 426 LEU A CA 1
ATOM 3428 C C . LEU A 1 426 ? 58.917 21.333 -159.989 1.00 58.28 426 LEU A C 1
ATOM 3430 O O . LEU A 1 426 ? 59.781 20.464 -159.894 1.00 58.28 426 LEU A O 1
ATOM 3434 N N . CYS A 1 427 ? 57.622 21.032 -160.113 1.00 55.94 427 CYS A N 1
ATOM 3435 C CA . CYS A 1 427 ? 57.144 19.656 -160.268 1.00 55.94 427 CYS A CA 1
ATOM 3436 C C . CYS A 1 427 ? 57.554 19.060 -161.626 1.00 55.94 427 CYS A C 1
ATOM 3438 O O . CYS A 1 427 ? 58.021 17.918 -161.667 1.00 55.94 427 CYS A O 1
ATOM 3440 N N . ASP A 1 428 ? 57.467 19.852 -162.699 1.00 56.53 428 ASP A N 1
ATOM 3441 C CA . ASP A 1 428 ? 57.843 19.441 -164.057 1.00 56.53 428 ASP A CA 1
ATOM 3442 C C . ASP A 1 428 ? 59.349 19.129 -164.169 1.00 56.53 428 ASP A C 1
ATOM 3444 O O . ASP A 1 428 ? 59.733 18.051 -164.627 1.00 56.53 428 ASP A O 1
ATOM 3448 N N . GLU A 1 429 ? 60.231 20.025 -163.697 1.00 56.56 429 GLU A N 1
ATOM 3449 C CA . GLU A 1 429 ? 61.688 19.792 -163.743 1.00 56.56 429 GLU A CA 1
ATOM 3450 C C . GLU A 1 429 ? 62.176 18.732 -162.736 1.00 56.56 429 GLU A C 1
ATOM 3452 O O . GLU A 1 429 ? 63.277 18.201 -162.896 1.00 56.56 429 GLU A O 1
ATOM 3457 N N . ALA A 1 430 ? 61.359 18.368 -161.740 1.00 56.97 430 ALA A N 1
ATOM 3458 C CA . ALA A 1 430 ? 61.627 17.250 -160.832 1.00 56.97 430 ALA A CA 1
ATOM 3459 C C . ALA A 1 430 ? 61.229 15.872 -161.406 1.00 56.97 430 ALA A C 1
ATOM 3461 O O . ALA A 1 430 ? 61.546 14.852 -160.792 1.00 56.97 430 ALA A O 1
ATOM 3462 N N . GLY A 1 431 ? 60.572 15.817 -162.572 1.00 47.00 431 GLY A N 1
ATOM 3463 C CA . GLY A 1 431 ? 60.283 14.568 -163.289 1.00 47.00 431 GLY A CA 1
ATOM 3464 C C . GLY A 1 431 ? 59.172 13.702 -162.683 1.00 47.00 431 GLY A C 1
ATOM 3465 O O . GLY A 1 431 ? 59.103 12.508 -162.977 1.00 47.00 431 GLY A O 1
ATOM 3466 N N . PHE A 1 432 ? 58.301 14.272 -161.845 1.00 44.78 432 PHE A N 1
ATOM 3467 C CA . PHE A 1 432 ? 57.158 13.561 -161.262 1.00 44.78 432 PHE A CA 1
ATOM 3468 C C . PHE A 1 432 ? 55.932 13.646 -162.176 1.00 44.78 432 PHE A C 1
ATOM 3470 O O . PHE A 1 432 ? 55.003 14.409 -161.919 1.00 44.78 432 PHE A O 1
ATOM 3477 N N . GLN A 1 433 ? 55.940 12.846 -163.243 1.00 40.62 433 GLN A N 1
ATOM 3478 C CA . GLN A 1 433 ? 54.813 12.734 -164.166 1.00 40.62 433 GLN A CA 1
ATOM 3479 C C . GLN A 1 433 ? 53.549 12.247 -163.432 1.00 40.62 433 GLN A C 1
ATOM 3481 O O . GLN A 1 433 ? 53.543 11.181 -162.812 1.00 40.62 433 GLN A O 1
ATOM 3486 N N . LEU A 1 434 ? 52.487 13.049 -163.505 1.00 39.00 434 LEU A N 1
ATOM 3487 C CA . LEU A 1 434 ? 51.127 12.655 -163.150 1.00 39.00 434 LEU A CA 1
ATOM 3488 C C . LEU A 1 434 ? 50.529 11.905 -164.345 1.00 39.00 434 LEU A C 1
ATOM 3490 O O . LEU A 1 434 ? 50.324 12.516 -165.388 1.00 39.00 434 LEU A O 1
ATOM 3494 N N . ASP A 1 435 ? 50.253 10.610 -164.187 1.00 39.03 435 ASP A N 1
ATOM 3495 C CA . ASP A 1 435 ? 49.366 9.880 -165.099 1.00 39.03 435 ASP A CA 1
ATOM 3496 C C . ASP A 1 435 ? 47.930 9.919 -164.536 1.00 39.03 435 ASP A C 1
ATOM 3498 O O . ASP A 1 435 ? 47.709 9.729 -163.335 1.00 39.03 435 ASP A O 1
ATOM 3502 N N . ASP A 1 436 ? 46.958 10.207 -165.403 1.00 37.72 436 ASP A N 1
ATOM 3503 C CA . ASP A 1 436 ? 45.584 10.565 -165.033 1.00 37.72 436 ASP A CA 1
ATOM 3504 C C . ASP A 1 436 ? 44.662 9.362 -164.732 1.00 37.72 436 ASP A C 1
ATOM 3506 O O . ASP A 1 436 ? 44.519 8.463 -165.555 1.00 37.72 436 ASP A O 1
ATOM 3510 N N . GLU A 1 437 ? 43.915 9.407 -163.618 1.00 31.41 437 GLU A N 1
ATOM 3511 C CA . GLU A 1 437 ? 42.460 9.683 -163.671 1.00 31.41 437 GLU A CA 1
ATOM 3512 C C . GLU A 1 437 ? 41.871 10.011 -162.263 1.00 31.41 437 GLU A C 1
ATOM 3514 O O . GLU A 1 437 ? 42.276 9.396 -161.273 1.00 31.41 437 GLU A O 1
ATOM 3519 N N . PRO A 1 438 ? 40.932 10.978 -162.117 1.00 45.28 438 PRO A N 1
ATOM 3520 C CA . PRO A 1 438 ? 40.447 11.477 -160.812 1.00 45.28 438 PRO A CA 1
ATOM 3521 C C . PRO A 1 438 ? 38.920 11.230 -160.614 1.00 45.28 438 PRO A C 1
ATOM 3523 O O . PRO A 1 438 ? 38.327 10.487 -161.395 1.00 45.28 438 PRO A O 1
ATOM 3526 N N . PRO A 1 439 ? 38.174 11.922 -159.710 1.00 46.56 439 PRO A N 1
ATOM 3527 C CA . PRO A 1 439 ? 38.468 12.560 -158.407 1.00 46.56 439 PRO A CA 1
ATOM 3528 C C . PRO A 1 439 ? 37.601 11.889 -157.273 1.00 46.56 439 PRO A C 1
ATOM 3530 O O . PRO A 1 439 ? 36.995 10.852 -157.516 1.00 46.56 439 PRO A O 1
ATOM 3533 N N . LYS A 1 440 ? 37.431 12.342 -156.011 1.00 36.09 440 LYS A N 1
ATOM 3534 C CA . LYS A 1 440 ? 37.168 13.687 -155.437 1.00 36.09 440 LYS A CA 1
ATOM 3535 C C . LYS A 1 440 ? 37.456 13.755 -153.922 1.00 36.09 440 LYS A C 1
ATOM 3537 O O . LYS A 1 440 ? 37.374 12.748 -153.232 1.00 36.09 440 LYS A O 1
ATOM 3542 N N . GLN A 1 441 ? 37.633 14.989 -153.429 1.00 35.97 441 GLN A N 1
ATOM 3543 C CA . GLN A 1 441 ? 37.701 15.411 -152.014 1.00 35.97 441 GLN A CA 1
ATOM 3544 C C . GLN A 1 441 ? 38.940 14.981 -151.204 1.00 35.97 441 GLN A C 1
ATOM 3546 O O . GLN A 1 441 ? 38.828 14.327 -150.173 1.00 35.97 441 GLN A O 1
ATOM 3551 N N . LEU A 1 442 ? 40.107 15.487 -151.603 1.00 38.19 442 LEU A N 1
ATOM 3552 C CA . LEU A 1 442 ? 40.748 16.637 -150.934 1.00 38.19 442 LEU A CA 1
ATOM 3553 C C . LEU A 1 442 ? 41.608 17.383 -151.978 1.00 38.19 442 LEU A C 1
ATOM 3555 O O . LEU A 1 442 ? 41.766 16.874 -153.091 1.00 38.19 442 LEU A O 1
ATOM 3559 N N . ASP A 1 443 ? 42.032 18.620 -151.704 1.00 40.94 443 ASP A N 1
ATOM 3560 C CA . ASP A 1 443 ? 42.492 19.524 -152.771 1.00 40.94 443 ASP A CA 1
ATOM 3561 C C . ASP A 1 443 ? 43.911 19.206 -153.300 1.00 40.94 443 ASP A C 1
ATOM 3563 O O . ASP A 1 443 ? 44.795 18.839 -152.522 1.00 40.94 443 ASP A O 1
ATOM 3567 N N . PRO A 1 444 ? 44.187 19.404 -154.611 1.00 48.41 444 PRO A N 1
ATOM 3568 C CA . PRO A 1 444 ? 45.493 19.094 -155.215 1.00 48.41 444 PRO A CA 1
ATOM 3569 C C . PRO A 1 444 ? 46.689 19.846 -154.613 1.00 48.41 444 PRO A C 1
ATOM 3571 O O . PRO A 1 444 ? 47.834 19.434 -154.801 1.00 48.41 444 PRO A O 1
ATOM 3574 N N . LEU A 1 445 ? 46.433 20.950 -153.905 1.00 51.53 445 LEU A N 1
ATOM 3575 C CA . LEU A 1 445 ? 47.462 21.799 -153.311 1.00 51.53 445 LEU A CA 1
ATOM 3576 C C . LEU A 1 445 ? 48.202 21.087 -152.166 1.00 51.53 445 LEU A C 1
ATOM 3578 O O . LEU A 1 445 ? 49.427 21.171 -152.092 1.00 51.53 445 LEU A O 1
ATOM 3582 N N . ASP A 1 446 ? 47.492 20.322 -151.332 1.00 55.72 446 ASP A N 1
ATOM 3583 C CA . ASP A 1 446 ? 48.073 19.705 -150.134 1.00 55.72 446 ASP A CA 1
ATOM 3584 C C . ASP A 1 446 ? 49.100 18.616 -150.498 1.00 55.72 446 ASP A C 1
ATOM 3586 O O . ASP A 1 446 ? 50.195 18.576 -149.935 1.00 55.72 446 ASP A O 1
ATOM 3590 N N . SER A 1 447 ? 48.824 17.797 -151.525 1.00 55.22 447 SER A N 1
ATOM 3591 C CA . SER A 1 447 ? 49.775 16.771 -151.999 1.00 55.22 447 SER A CA 1
ATOM 3592 C C . SER A 1 447 ? 51.033 17.356 -152.656 1.00 55.22 447 SER A C 1
ATOM 3594 O O . SER A 1 447 ? 52.074 16.691 -152.685 1.00 55.22 447 SER A O 1
ATOM 3596 N N . ALA A 1 448 ? 50.964 18.582 -153.186 1.00 56.84 448 ALA A N 1
ATOM 3597 C CA . ALA A 1 448 ? 52.139 19.307 -153.663 1.00 56.84 448 ALA A CA 1
ATOM 3598 C C . ALA A 1 448 ? 52.930 19.892 -152.481 1.00 56.84 448 ALA A C 1
ATOM 3600 O O . ALA A 1 448 ? 54.151 19.727 -152.412 1.00 56.84 448 ALA A O 1
ATOM 3601 N N . CYS A 1 449 ? 52.233 20.498 -151.513 1.00 59.09 449 CYS A N 1
ATOM 3602 C CA . CYS A 1 449 ? 52.828 21.045 -150.297 1.00 59.09 449 CYS A CA 1
ATOM 3603 C C . CYS A 1 449 ? 53.573 19.985 -149.472 1.00 59.09 449 CYS A C 1
ATOM 3605 O O . CYS A 1 449 ? 54.732 20.212 -149.150 1.00 59.09 449 CYS A O 1
ATOM 3607 N N . GLU A 1 450 ? 53.005 18.804 -149.198 1.00 59.84 450 GLU A N 1
ATOM 3608 C CA . GLU A 1 450 ? 53.698 17.752 -148.423 1.00 59.84 450 GLU A CA 1
ATOM 3609 C C . GLU A 1 450 ? 55.027 17.301 -149.068 1.00 59.84 450 GLU A C 1
ATOM 3611 O O . GLU A 1 450 ? 56.033 17.069 -148.382 1.00 59.84 450 GLU A O 1
ATOM 3616 N N . LYS A 1 451 ? 55.065 17.218 -150.404 1.00 58.72 451 LYS A N 1
ATOM 3617 C CA . LYS A 1 451 ? 56.262 16.826 -151.170 1.00 58.72 451 LYS A CA 1
ATOM 3618 C C . LYS A 1 451 ? 57.297 17.954 -151.229 1.00 58.72 451 LYS A C 1
ATOM 3620 O O . LYS A 1 451 ? 58.493 17.684 -151.112 1.00 58.72 451 LYS A O 1
ATOM 3625 N N . LEU A 1 452 ? 56.859 19.212 -151.319 1.00 61.19 452 LEU A N 1
ATOM 3626 C CA . LEU A 1 452 ? 57.737 20.379 -151.189 1.00 61.19 452 LEU A CA 1
ATOM 3627 C C . LEU A 1 452 ? 58.297 20.512 -149.765 1.00 61.19 452 LEU A C 1
ATOM 3629 O O . LEU A 1 452 ? 59.507 20.644 -149.616 1.00 61.19 452 LEU A O 1
ATOM 3633 N N . CYS A 1 453 ? 57.483 20.365 -148.717 1.00 59.25 453 CYS A N 1
ATOM 3634 C CA . CYS A 1 453 ? 57.948 20.345 -147.326 1.00 59.25 453 CYS A CA 1
ATOM 3635 C C . CYS A 1 453 ? 59.007 19.255 -147.090 1.00 59.25 453 CYS A C 1
ATOM 3637 O O . CYS A 1 453 ? 59.992 19.494 -146.392 1.00 59.25 453 CYS A O 1
ATOM 3639 N N . SER A 1 454 ? 58.855 18.087 -147.726 1.00 61.44 454 SER A N 1
ATOM 3640 C CA . SER A 1 454 ? 59.866 17.021 -147.697 1.00 61.44 454 SER A CA 1
ATOM 3641 C C . SER A 1 454 ? 61.198 17.471 -148.322 1.00 61.44 454 SER A C 1
ATOM 3643 O O . SER A 1 454 ? 62.258 17.262 -147.733 1.00 61.44 454 SER A O 1
ATOM 3645 N N . LEU A 1 455 ? 61.165 18.154 -149.474 1.00 60.41 455 LEU A N 1
ATOM 3646 C CA . LEU A 1 455 ? 62.361 18.719 -150.117 1.00 60.41 455 LEU A CA 1
ATOM 3647 C C . LEU A 1 455 ? 63.008 19.843 -149.289 1.00 60.41 455 LEU A C 1
ATOM 3649 O O . LEU A 1 455 ? 64.231 19.863 -149.152 1.00 60.41 455 LEU A O 1
ATOM 3653 N N . PHE A 1 456 ? 62.220 20.741 -148.692 1.00 62.69 456 PHE A N 1
ATOM 3654 C CA . PHE A 1 456 ? 62.730 21.832 -147.850 1.00 62.69 456 PHE A CA 1
ATOM 3655 C C . PHE A 1 456 ? 63.427 21.281 -146.597 1.00 62.69 456 PHE A C 1
ATOM 3657 O O . PHE A 1 456 ? 64.516 21.740 -146.250 1.00 62.69 456 PHE A O 1
ATOM 3664 N N . GLN A 1 457 ? 62.880 20.228 -145.977 1.00 64.44 457 GLN A N 1
ATOM 3665 C CA . GLN A 1 457 ? 63.538 19.522 -144.871 1.00 64.44 457 GLN A CA 1
ATOM 3666 C C . GLN A 1 457 ? 64.823 18.794 -145.306 1.00 64.44 457 GLN A C 1
ATOM 3668 O O . GLN A 1 457 ? 65.791 18.768 -144.545 1.00 64.44 457 GLN A O 1
ATOM 3673 N N . CYS A 1 458 ? 64.880 18.247 -146.527 1.00 61.12 458 CYS A N 1
ATOM 3674 C CA . CYS A 1 458 ? 66.105 17.648 -147.069 1.00 61.12 458 CYS A CA 1
ATOM 3675 C C . CYS A 1 458 ? 67.216 18.675 -147.346 1.00 61.12 458 CYS A C 1
ATOM 3677 O O . CYS A 1 458 ? 68.387 18.364 -147.120 1.00 61.12 458 CYS A O 1
ATOM 3679 N N . PHE A 1 459 ? 66.875 19.880 -147.814 1.00 57.59 459 PHE A N 1
ATOM 3680 C CA . PHE A 1 459 ? 67.851 20.928 -148.146 1.00 57.59 459 PHE A CA 1
ATOM 3681 C C . PHE A 1 459 ? 68.121 21.942 -147.021 1.00 57.59 459 PHE A C 1
ATOM 3683 O O . PHE A 1 459 ? 69.082 22.698 -147.134 1.00 57.59 459 PHE A O 1
ATOM 3690 N N . LYS A 1 460 ? 67.340 21.917 -145.929 1.00 61.25 460 LYS A N 1
ATOM 3691 C CA . LYS A 1 460 ? 67.356 22.908 -144.834 1.00 61.25 460 LYS A CA 1
ATOM 3692 C C . LYS A 1 460 ? 67.148 24.337 -145.336 1.00 61.25 460 LYS A C 1
ATOM 3694 O O . LYS A 1 460 ? 68.002 25.200 -145.155 1.00 61.25 460 LYS A O 1
ATOM 3699 N N . LEU A 1 461 ? 66.014 24.540 -145.993 1.00 68.31 461 LEU A N 1
ATOM 3700 C CA . LEU A 1 461 ? 65.575 25.837 -146.490 1.00 68.31 461 LEU A CA 1
ATOM 3701 C C . LEU A 1 461 ? 64.397 26.314 -145.644 1.00 68.31 461 LEU A C 1
ATOM 3703 O O . LEU A 1 461 ? 63.384 25.617 -145.570 1.00 68.31 461 LEU A O 1
ATOM 3707 N N . ASP A 1 462 ? 64.542 27.483 -145.027 1.00 66.00 462 ASP A N 1
ATOM 3708 C CA . ASP A 1 462 ? 63.454 28.159 -144.320 1.00 66.00 462 ASP A CA 1
ATOM 3709 C C . ASP A 1 462 ? 62.578 28.943 -145.321 1.00 66.00 462 ASP A C 1
ATOM 3711 O O . ASP A 1 462 ? 62.993 29.217 -146.453 1.00 66.00 462 ASP A O 1
ATOM 3715 N N . GLU A 1 463 ? 61.351 29.313 -144.933 1.00 63.00 463 GLU A N 1
ATOM 3716 C CA . GLU A 1 463 ? 60.393 29.985 -145.836 1.00 63.00 463 GLU A CA 1
ATOM 3717 C C . GLU A 1 463 ? 60.953 31.303 -146.420 1.00 63.00 463 GLU A C 1
ATOM 3719 O O . GLU A 1 463 ? 60.711 31.621 -147.588 1.00 63.00 463 GLU A O 1
ATOM 3724 N N . ASP A 1 464 ? 61.798 32.006 -145.658 1.00 61.81 464 ASP A N 1
ATOM 3725 C CA . ASP A 1 464 ? 62.454 33.264 -146.041 1.00 61.81 464 ASP A CA 1
ATOM 3726 C C . ASP A 1 464 ? 63.532 33.122 -147.140 1.00 61.81 464 ASP A C 1
ATOM 3728 O O . ASP A 1 464 ? 63.947 34.119 -147.741 1.00 61.81 464 ASP A O 1
ATOM 3732 N N . ASP A 1 465 ? 64.018 31.909 -147.436 1.00 64.88 465 ASP A N 1
ATOM 3733 C CA . ASP A 1 465 ? 64.991 31.668 -148.517 1.00 64.88 465 ASP A CA 1
ATOM 3734 C C . ASP A 1 465 ? 64.334 31.436 -149.886 1.00 64.88 465 ASP A C 1
ATOM 3736 O O . ASP A 1 465 ? 64.977 31.586 -150.933 1.00 64.88 465 ASP A O 1
ATOM 3740 N N . LEU A 1 466 ? 63.036 31.131 -149.915 1.00 61.75 466 LEU A N 1
ATOM 3741 C CA . LEU A 1 466 ? 62.325 30.777 -151.141 1.00 61.75 466 LEU A CA 1
ATOM 3742 C C . LEU A 1 466 ? 62.299 31.897 -152.210 1.00 61.75 466 LEU A C 1
ATOM 3744 O O . LEU A 1 466 ? 62.567 31.592 -153.381 1.00 61.75 466 LEU A O 1
ATOM 3748 N N . PRO A 1 467 ? 62.099 33.193 -151.876 1.00 63.84 467 PRO A N 1
ATOM 3749 C CA . PRO A 1 467 ? 62.210 34.279 -152.858 1.00 63.84 467 PRO A CA 1
ATOM 3750 C C . PRO A 1 467 ? 63.618 34.382 -153.469 1.00 63.84 467 PRO A C 1
ATOM 3752 O O . PRO A 1 467 ? 63.782 34.693 -154.655 1.00 63.84 467 PRO A O 1
ATOM 3755 N N . LYS A 1 468 ? 64.654 34.071 -152.676 1.00 67.69 468 LYS A N 1
ATOM 3756 C CA . LYS A 1 468 ? 66.062 34.116 -153.097 1.00 67.69 468 LYS A CA 1
ATOM 3757 C C . LYS A 1 468 ? 66.323 33.025 -154.141 1.00 67.69 468 LYS A C 1
ATOM 3759 O O . LYS A 1 468 ? 66.903 33.316 -155.191 1.00 67.69 468 LYS A O 1
ATOM 3764 N N . ILE A 1 469 ? 65.809 31.813 -153.913 1.00 65.56 469 ILE A N 1
ATOM 3765 C CA . ILE A 1 469 ? 65.910 30.664 -154.831 1.00 65.56 469 ILE A CA 1
ATOM 3766 C C . ILE A 1 469 ? 65.179 30.921 -156.155 1.00 65.56 469 ILE A C 1
ATOM 3768 O O . ILE A 1 469 ? 65.761 30.700 -157.220 1.00 65.56 469 ILE A O 1
ATOM 3772 N N . ALA A 1 470 ? 63.959 31.470 -156.122 1.00 63.97 470 ALA A N 1
ATOM 3773 C CA . ALA A 1 470 ? 63.230 31.845 -157.339 1.00 63.97 470 ALA A CA 1
ATOM 3774 C C . ALA A 1 470 ? 64.025 32.853 -158.202 1.00 63.97 470 ALA A C 1
ATOM 3776 O O . ALA A 1 470 ? 64.107 32.724 -159.432 1.00 63.97 470 ALA A O 1
ATOM 3777 N N . SER A 1 471 ? 64.706 33.811 -157.558 1.00 62.78 471 SER A N 1
ATOM 3778 C CA . SER A 1 471 ? 65.599 34.763 -158.237 1.00 62.78 471 SER A CA 1
ATOM 3779 C C . SER A 1 471 ? 66.864 34.107 -158.821 1.00 62.78 471 SER A C 1
ATOM 3781 O O . SER A 1 471 ? 67.372 34.546 -159.859 1.00 62.78 471 SER A O 1
ATOM 3783 N N . PHE A 1 472 ? 67.370 33.045 -158.183 1.00 75.19 472 PHE A N 1
ATOM 3784 C CA . PHE A 1 472 ? 68.566 32.313 -158.604 1.00 75.19 472 PHE A CA 1
ATOM 3785 C C . PHE A 1 472 ? 68.295 31.420 -159.819 1.00 75.19 472 PHE A C 1
ATOM 3787 O O . PHE A 1 472 ? 69.013 31.518 -160.817 1.00 75.19 472 PHE A O 1
ATOM 3794 N N . LEU A 1 473 ? 67.228 30.614 -159.792 1.00 71.25 473 LEU A N 1
ATOM 3795 C CA . LEU A 1 473 ? 66.836 29.747 -160.914 1.00 71.25 473 LEU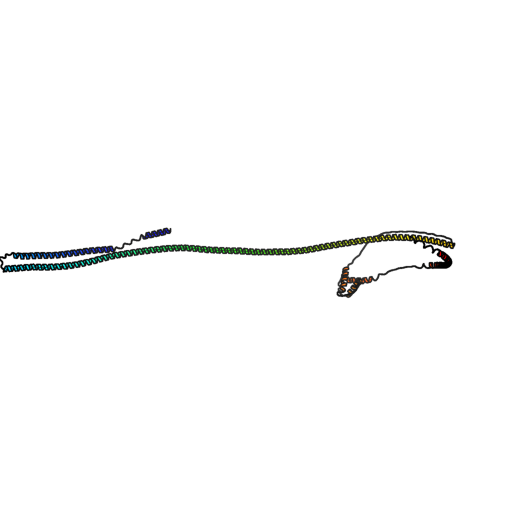 A CA 1
ATOM 3796 C C . LEU A 1 473 ? 66.582 30.569 -162.192 1.00 71.25 473 LEU A C 1
ATOM 3798 O O . LEU A 1 473 ? 67.085 30.237 -163.270 1.00 71.25 473 LEU A O 1
ATOM 3802 N N . SER A 1 474 ? 65.933 31.729 -162.040 1.00 63.41 474 SER A N 1
ATOM 3803 C CA . SER A 1 474 ? 65.712 32.719 -163.105 1.00 63.41 474 SER A CA 1
ATOM 3804 C C . SER A 1 474 ? 67.005 33.273 -163.734 1.00 63.41 474 SER A C 1
ATOM 3806 O O . SER A 1 474 ? 67.001 33.709 -164.891 1.00 63.41 474 SER A O 1
ATOM 3808 N N . LYS A 1 475 ? 68.131 33.265 -163.007 1.00 65.69 475 LYS A N 1
ATOM 3809 C CA . LYS A 1 475 ? 69.462 33.614 -163.538 1.00 65.69 475 LYS A CA 1
ATOM 3810 C C . LYS A 1 475 ? 70.147 32.388 -164.153 1.00 65.69 475 LYS A C 1
ATOM 3812 O O . LYS A 1 475 ? 70.640 32.471 -165.276 1.00 65.69 475 LYS A O 1
ATOM 3817 N N . TYR A 1 476 ? 70.109 31.242 -163.473 1.00 63.88 476 TYR A N 1
ATOM 3818 C CA . TYR A 1 476 ? 70.756 29.994 -163.895 1.00 63.88 476 TYR A CA 1
ATOM 3819 C C . TYR A 1 476 ? 70.276 29.497 -165.273 1.00 63.88 476 TYR A C 1
ATOM 3821 O O . TYR A 1 476 ? 71.090 29.189 -166.149 1.00 63.88 476 TYR A O 1
ATOM 3829 N N . LYS A 1 477 ? 68.958 29.521 -165.523 1.00 61.16 477 LYS A N 1
ATOM 3830 C CA . LYS A 1 477 ? 68.336 29.041 -166.777 1.00 61.16 477 LYS A CA 1
ATOM 3831 C C . LYS A 1 477 ? 68.744 29.854 -168.024 1.00 61.16 477 LYS A C 1
ATOM 3833 O O . LYS A 1 477 ? 68.606 29.370 -169.146 1.00 61.16 477 LYS A O 1
ATOM 3838 N N . ARG A 1 478 ? 69.320 31.058 -167.851 1.00 62.72 478 ARG A N 1
ATOM 3839 C CA . ARG A 1 478 ? 69.931 31.856 -168.938 1.00 62.72 478 ARG A CA 1
ATOM 3840 C C . ARG A 1 478 ? 71.346 31.403 -169.326 1.00 62.72 478 ARG A C 1
ATOM 3842 O O . ARG A 1 478 ? 71.789 31.749 -170.414 1.00 62.72 478 ARG A O 1
ATOM 3849 N N . HIS A 1 479 ? 72.064 30.661 -168.479 1.00 53.56 479 HIS A N 1
ATOM 3850 C CA . HIS A 1 479 ? 73.444 30.225 -168.755 1.00 53.56 479 HIS A CA 1
ATOM 3851 C C . HIS A 1 479 ? 73.554 28.825 -169.382 1.00 53.56 479 HIS A C 1
ATOM 3853 O O . HIS A 1 479 ? 74.519 28.568 -170.098 1.00 53.56 479 HIS A O 1
ATOM 3859 N N . GLN A 1 480 ? 72.586 27.923 -169.176 1.00 52.00 480 GLN A N 1
ATOM 3860 C CA . GLN A 1 480 ? 72.683 26.556 -169.718 1.00 52.00 480 GLN A CA 1
ATOM 3861 C C . GLN A 1 480 ? 72.530 26.457 -171.251 1.00 52.00 480 GLN A C 1
ATOM 3863 O O . GLN A 1 480 ? 73.102 25.554 -171.855 1.00 52.00 480 GLN A O 1
ATOM 3868 N N . ARG A 1 481 ? 71.806 27.374 -171.911 1.00 48.19 481 ARG A N 1
ATOM 3869 C CA . ARG A 1 481 ? 71.441 27.279 -173.348 1.00 48.19 481 ARG A CA 1
ATOM 3870 C C . ARG A 1 481 ? 72.592 27.491 -174.361 1.00 48.19 481 ARG A C 1
ATOM 3872 O O . ARG A 1 481 ? 72.315 27.739 -175.528 1.00 48.19 481 ARG A O 1
ATOM 3879 N N . ALA A 1 482 ? 73.862 27.435 -173.950 1.00 40.53 482 ALA A N 1
ATOM 388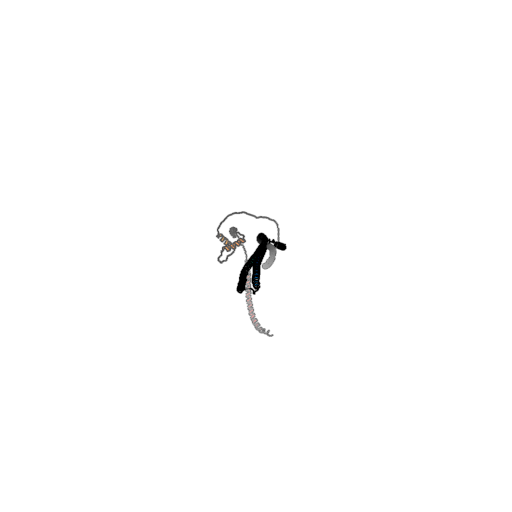0 C CA . ALA A 1 482 ? 74.974 28.021 -174.714 1.00 40.53 482 ALA A CA 1
ATOM 3881 C C . ALA A 1 482 ? 76.211 27.118 -174.966 1.00 40.53 482 ALA A C 1
ATOM 3883 O O . ALA A 1 482 ? 77.274 27.670 -175.255 1.00 40.53 482 ALA A O 1
ATOM 3884 N N . ARG A 1 483 ? 76.165 25.774 -174.795 1.00 35.38 483 ARG A N 1
ATOM 3885 C CA . ARG A 1 483 ? 77.429 24.998 -174.645 1.00 35.38 483 ARG A CA 1
ATOM 3886 C C . ARG A 1 483 ? 77.516 23.496 -175.066 1.00 35.38 483 ARG A C 1
ATOM 3888 O O . ARG A 1 483 ? 78.214 22.762 -174.367 1.00 35.38 483 ARG A O 1
ATOM 3895 N N . THR A 1 484 ? 76.929 23.009 -176.178 1.00 38.00 484 THR A N 1
ATOM 3896 C CA . THR A 1 484 ? 77.027 21.553 -176.544 1.00 38.00 484 THR A CA 1
ATOM 3897 C C . THR A 1 484 ? 76.972 21.211 -178.064 1.00 38.00 484 THR A C 1
ATOM 3899 O O . THR A 1 484 ? 75.956 21.518 -178.675 1.00 38.00 484 THR A O 1
ATOM 3902 N N . GLU A 1 485 ? 77.989 20.531 -178.665 1.00 35.75 485 GLU A N 1
ATOM 3903 C CA . GLU A 1 485 ? 77.989 19.964 -180.065 1.00 35.75 485 GLU A CA 1
ATOM 3904 C C . GLU A 1 485 ? 79.106 18.881 -180.357 1.00 35.75 485 GLU A C 1
ATOM 3906 O O . GLU A 1 485 ? 79.696 18.388 -179.394 1.00 35.75 485 GLU A O 1
ATOM 3911 N N . ALA A 1 486 ? 79.383 18.452 -181.624 1.00 37.25 486 ALA A N 1
ATOM 3912 C CA . ALA A 1 486 ? 80.156 17.218 -181.998 1.00 37.25 486 ALA A CA 1
ATOM 3913 C C . ALA A 1 486 ? 81.003 17.230 -183.335 1.00 37.25 486 ALA A C 1
ATOM 3915 O O . ALA A 1 486 ? 81.059 18.240 -184.025 1.00 37.25 486 ALA A O 1
ATOM 3916 N N . SER A 1 487 ? 81.718 16.124 -183.686 1.00 41.88 487 SER A N 1
ATOM 3917 C CA . SER A 1 487 ? 82.749 15.980 -184.781 1.00 41.88 487 SER A CA 1
ATOM 3918 C C . SER A 1 487 ? 83.255 14.498 -184.924 1.00 41.88 487 SER A C 1
ATOM 3920 O O . SER A 1 487 ? 83.149 13.796 -183.919 1.00 41.88 487 SER A O 1
ATOM 3922 N N . TYR A 1 488 ? 83.847 13.884 -185.991 1.00 44.31 488 TYR A N 1
ATOM 3923 C CA . TYR A 1 488 ? 83.972 14.017 -187.486 1.00 44.31 488 TYR A CA 1
ATOM 3924 C C . TYR A 1 488 ? 84.596 12.687 -188.087 1.00 44.31 488 TYR A C 1
ATOM 3926 O O . TYR A 1 488 ? 85.078 11.883 -187.289 1.00 44.31 488 TYR A O 1
ATOM 3934 N N . GLN A 1 489 ? 84.613 12.394 -189.419 1.00 48.53 489 GLN A N 1
ATOM 3935 C CA . GLN A 1 489 ? 85.050 11.077 -190.031 1.00 48.53 489 GLN A CA 1
ATOM 3936 C C . GLN A 1 489 ? 85.551 11.088 -191.535 1.00 48.53 489 GLN A C 1
ATOM 3938 O O . GLN A 1 489 ? 85.167 12.011 -192.251 1.00 48.53 489 GLN A O 1
ATOM 3943 N N . PRO A 1 490 ? 86.345 10.083 -192.040 1.00 51.88 490 PRO A N 1
ATOM 3944 C CA . PRO A 1 490 ? 86.684 9.846 -193.494 1.00 51.88 490 PRO A CA 1
ATOM 3945 C C . PRO A 1 490 ? 86.844 8.355 -194.027 1.00 51.88 490 PRO A C 1
ATOM 3947 O O . PRO A 1 490 ? 86.972 7.441 -193.216 1.00 51.88 490 PRO A O 1
ATOM 3950 N N . ALA A 1 491 ? 86.917 8.085 -195.368 1.00 40.72 491 ALA A N 1
ATOM 3951 C CA . ALA A 1 491 ? 87.207 6.753 -196.028 1.00 40.72 491 ALA A CA 1
ATOM 3952 C C . ALA A 1 491 ? 87.607 6.805 -197.560 1.00 40.72 491 ALA A C 1
ATOM 3954 O O . ALA A 1 491 ? 87.454 7.874 -198.146 1.00 40.72 491 ALA A O 1
ATOM 3955 N N . ASP A 1 492 ? 88.090 5.705 -198.218 1.00 47.75 492 ASP A N 1
ATOM 3956 C CA . ASP A 1 492 ? 88.582 5.664 -199.650 1.00 47.75 492 ASP A CA 1
ATOM 3957 C C . ASP A 1 492 ? 88.722 4.243 -200.354 1.00 47.75 492 ASP A C 1
ATOM 3959 O O . ASP A 1 492 ? 88.728 3.223 -199.665 1.00 47.75 492 ASP A O 1
ATOM 3963 N N . SER A 1 493 ? 88.954 4.202 -201.697 1.00 38.25 493 SER A N 1
ATOM 3964 C CA . SER A 1 493 ? 89.557 3.154 -202.603 1.00 38.25 493 SER A CA 1
ATOM 3965 C C . SER A 1 493 ? 88.721 2.059 -203.344 1.00 38.25 493 SER A C 1
ATOM 3967 O O . SER A 1 493 ? 88.070 1.234 -202.707 1.00 38.25 493 SER A O 1
ATOM 3969 N N . GLN A 1 494 ? 88.839 1.941 -204.701 1.00 40.34 494 GLN A N 1
ATOM 3970 C CA . GLN A 1 494 ? 88.302 0.785 -205.494 1.00 40.34 494 GLN A CA 1
ATOM 3971 C C . GLN A 1 494 ? 88.871 0.457 -206.927 1.00 40.34 494 GLN A C 1
ATOM 3973 O O . GLN A 1 494 ? 88.466 -0.544 -207.516 1.00 40.34 494 GLN A O 1
ATOM 3978 N N . GLN A 1 495 ? 89.779 1.222 -207.560 1.00 43.06 495 GLN A N 1
ATOM 3979 C CA . GLN A 1 495 ? 89.952 1.165 -209.045 1.00 43.06 495 GLN A CA 1
ATOM 3980 C C . GLN A 1 495 ? 90.791 0.028 -209.698 1.00 43.06 495 GLN A C 1
ATOM 3982 O O . GLN A 1 495 ? 90.669 -0.171 -210.906 1.00 43.06 495 GLN A O 1
ATOM 3987 N N . LEU A 1 496 ? 91.650 -0.715 -208.988 1.00 48.47 496 LEU A N 1
ATOM 3988 C CA . LEU A 1 496 ? 92.745 -1.483 -209.634 1.00 48.47 496 LEU A CA 1
ATOM 3989 C C . LEU A 1 496 ? 92.335 -2.775 -210.394 1.00 48.47 496 LEU A C 1
ATOM 3991 O O . LEU A 1 496 ? 93.147 -3.352 -211.114 1.00 48.47 496 LEU A O 1
ATOM 3995 N N . ALA A 1 497 ? 91.109 -3.275 -210.219 1.00 48.88 497 ALA A N 1
ATOM 3996 C CA . ALA A 1 497 ? 90.761 -4.665 -210.552 1.00 48.88 497 ALA A CA 1
ATOM 3997 C C . ALA A 1 497 ? 90.388 -4.951 -212.026 1.00 48.88 497 ALA A C 1
ATOM 3999 O O . ALA A 1 497 ? 90.260 -6.115 -212.404 1.00 48.88 497 ALA A O 1
ATOM 4000 N N . SER A 1 498 ? 90.174 -3.931 -212.863 1.00 49.81 498 SER A N 1
ATOM 4001 C CA . SER A 1 498 ? 89.533 -4.094 -214.181 1.00 49.81 498 SER A CA 1
ATOM 4002 C C . SER A 1 498 ? 90.469 -4.596 -215.290 1.00 49.81 498 SER A C 1
ATOM 4004 O O . SER A 1 498 ? 90.154 -5.576 -215.968 1.00 49.81 498 SER A O 1
ATOM 4006 N N . SER A 1 499 ? 91.623 -3.950 -215.487 1.00 52.75 499 SER A N 1
ATOM 4007 C CA . SER A 1 499 ? 92.446 -4.128 -216.698 1.00 52.75 499 SER A CA 1
ATOM 4008 C C . SER A 1 499 ? 93.027 -5.534 -216.885 1.00 52.75 499 SER A C 1
ATOM 4010 O O . SER A 1 499 ? 93.223 -5.965 -218.019 1.00 52.75 499 SER A O 1
ATOM 4012 N N . VAL A 1 500 ? 93.279 -6.274 -215.799 1.00 57.41 500 VAL A N 1
ATOM 4013 C CA . VAL A 1 500 ? 93.893 -7.617 -215.861 1.00 57.41 500 VAL A CA 1
ATOM 4014 C C . VAL A 1 500 ? 92.944 -8.659 -216.473 1.00 57.41 500 VAL A C 1
ATOM 4016 O O . VAL A 1 500 ? 93.403 -9.611 -217.101 1.00 57.41 500 VAL A O 1
ATOM 4019 N N . LYS A 1 501 ? 91.621 -8.476 -216.345 1.00 55.12 501 LYS A N 1
ATOM 4020 C CA . LYS A 1 501 ? 90.625 -9.462 -216.799 1.00 55.12 501 LYS A CA 1
ATOM 4021 C C . LYS A 1 501 ? 90.588 -9.612 -218.325 1.00 55.12 501 LYS A C 1
ATOM 4023 O O . LYS A 1 501 ? 90.505 -10.727 -218.832 1.00 55.12 501 LYS A O 1
ATOM 4028 N N . CYS A 1 502 ? 90.699 -8.495 -219.046 1.00 52.12 502 CYS A N 1
ATOM 4029 C CA . CYS A 1 502 ? 90.509 -8.427 -220.499 1.00 52.12 502 CYS A CA 1
ATOM 4030 C C . CYS A 1 502 ? 91.531 -9.274 -221.289 1.00 52.12 502 CYS A C 1
ATOM 4032 O O . CYS A 1 502 ? 91.189 -9.895 -222.292 1.00 52.12 502 CYS A O 1
ATOM 4034 N N . PHE A 1 503 ? 92.780 -9.357 -220.817 1.00 60.34 503 PHE A N 1
ATOM 4035 C CA . PHE A 1 503 ? 93.849 -10.068 -221.533 1.00 60.34 503 PHE A CA 1
ATOM 4036 C C . PHE A 1 503 ? 93.700 -11.602 -221.499 1.00 60.34 503 PHE A C 1
ATOM 4038 O O . PHE A 1 503 ? 94.166 -12.289 -222.405 1.00 60.34 503 PHE A O 1
ATOM 4045 N N . LEU A 1 504 ? 93.037 -12.151 -220.474 1.00 57.28 504 LEU A N 1
ATOM 4046 C CA . LEU A 1 504 ? 92.860 -13.601 -220.314 1.00 57.28 504 LEU A CA 1
ATOM 4047 C C . LEU A 1 504 ? 91.708 -14.158 -221.163 1.00 57.28 504 LEU A C 1
ATOM 4049 O O . LEU A 1 504 ? 91.814 -15.268 -221.685 1.00 57.28 504 LEU A O 1
ATOM 4053 N N . GLU A 1 505 ? 90.637 -13.385 -221.358 1.00 57.84 505 GLU A N 1
ATOM 4054 C CA . GLU A 1 505 ? 89.450 -13.820 -222.113 1.00 57.84 505 GLU A CA 1
ATOM 4055 C C . GLU A 1 505 ? 89.770 -14.103 -223.598 1.00 57.84 505 GLU A C 1
ATOM 4057 O O . GLU A 1 505 ? 89.184 -15.010 -224.189 1.00 57.84 505 GLU A O 1
ATOM 4062 N N . HIS A 1 506 ? 90.763 -13.421 -224.185 1.00 60.12 506 HIS A N 1
ATOM 4063 C CA . HIS A 1 506 ? 91.187 -13.642 -225.577 1.00 60.12 506 HIS A CA 1
ATOM 4064 C C . HIS A 1 506 ? 91.985 -14.944 -225.800 1.00 60.12 506 HIS A C 1
ATOM 4066 O O . HIS A 1 506 ? 92.016 -15.461 -226.913 1.00 60.12 506 HIS A O 1
ATOM 4072 N N . ILE A 1 507 ? 92.618 -15.499 -224.760 1.00 61.09 507 ILE A N 1
ATOM 4073 C CA . ILE A 1 507 ? 93.389 -16.754 -224.862 1.00 61.09 507 ILE A CA 1
ATOM 4074 C C . ILE A 1 507 ? 92.470 -17.979 -224.715 1.00 61.09 507 ILE A C 1
ATOM 4076 O O . ILE A 1 507 ? 92.760 -19.043 -225.255 1.00 61.09 507 ILE A O 1
ATOM 4080 N N . MET A 1 508 ? 91.337 -17.848 -224.018 1.00 58.06 508 MET A N 1
ATOM 4081 C CA . MET A 1 508 ? 90.422 -18.973 -223.791 1.00 58.06 508 MET A CA 1
ATOM 4082 C C . MET A 1 508 ? 89.564 -19.328 -225.016 1.00 58.06 508 MET A C 1
ATOM 4084 O O . MET A 1 508 ? 89.202 -20.491 -225.189 1.00 58.06 508 MET A O 1
ATOM 4088 N N . THR A 1 509 ? 89.256 -18.366 -225.891 1.00 59.75 509 THR A N 1
ATOM 4089 C CA . THR A 1 509 ? 88.357 -18.574 -227.042 1.00 59.75 509 THR A CA 1
ATOM 4090 C C . THR A 1 509 ? 88.971 -19.390 -228.183 1.00 59.75 509 THR A C 1
ATOM 4092 O O . THR A 1 509 ? 88.234 -20.072 -228.892 1.00 59.75 509 THR A O 1
ATOM 4095 N N . SER A 1 510 ? 90.298 -19.401 -228.340 1.00 59.09 510 SER A N 1
ATOM 4096 C CA . SER A 1 510 ? 90.996 -20.225 -229.344 1.00 59.09 510 SER A CA 1
ATOM 4097 C C . SER A 1 510 ? 91.151 -21.701 -228.946 1.00 59.09 510 SER A C 1
ATOM 4099 O O . SER A 1 510 ? 91.459 -22.534 -229.795 1.00 59.09 510 SER A O 1
ATOM 4101 N N . SER A 1 511 ? 90.914 -22.040 -227.674 1.00 58.94 511 SER A N 1
ATOM 4102 C CA . SER A 1 511 ? 90.974 -23.418 -227.161 1.00 58.94 511 SER A CA 1
ATOM 4103 C C . SER A 1 511 ? 89.716 -24.230 -227.504 1.00 58.94 511 SER A C 1
ATOM 4105 O O . SER A 1 511 ? 89.791 -25.408 -227.860 1.00 58.94 511 SER A O 1
ATOM 4107 N N . ALA A 1 512 ? 88.542 -23.590 -227.448 1.00 57.44 512 ALA A N 1
ATOM 4108 C CA . ALA A 1 512 ? 87.253 -24.252 -227.658 1.00 57.44 512 ALA A CA 1
ATOM 4109 C C . ALA A 1 512 ? 87.137 -24.893 -229.054 1.00 57.44 512 ALA A C 1
ATOM 4111 O O . ALA A 1 512 ? 86.793 -26.067 -229.171 1.00 57.44 512 ALA A O 1
ATOM 4112 N N . THR A 1 513 ? 87.520 -24.165 -230.107 1.00 59.97 513 THR A N 1
ATOM 4113 C CA . THR A 1 513 ? 87.385 -24.607 -231.509 1.00 59.97 513 THR A CA 1
ATOM 4114 C C . THR A 1 513 ? 88.248 -25.819 -231.877 1.00 59.97 513 THR A C 1
ATOM 4116 O O . THR A 1 513 ? 87.940 -26.512 -232.844 1.00 59.97 513 THR A O 1
ATOM 4119 N N . LEU A 1 514 ? 89.302 -26.112 -231.108 1.00 59.41 514 LEU A N 1
ATOM 4120 C CA . LEU A 1 514 ? 90.110 -27.329 -231.260 1.00 59.41 514 LEU A CA 1
ATOM 4121 C C . LEU A 1 514 ? 89.492 -28.550 -230.562 1.00 59.41 514 LEU A C 1
ATOM 4123 O O . LEU A 1 514 ? 89.861 -29.681 -230.876 1.00 59.41 514 LEU A O 1
ATOM 4127 N N . THR A 1 515 ? 88.559 -28.340 -229.631 1.00 60.50 515 THR A N 1
ATOM 4128 C CA . THR A 1 515 ? 87.976 -29.408 -228.808 1.00 60.50 515 THR A CA 1
ATOM 4129 C C . THR A 1 515 ? 86.843 -30.126 -229.549 1.00 60.50 515 THR A C 1
ATOM 4131 O O . THR A 1 515 ? 86.843 -31.355 -229.617 1.00 60.50 515 THR A O 1
ATOM 4134 N N . ASP A 1 516 ? 85.937 -29.381 -230.192 1.00 60.28 516 ASP A N 1
ATOM 4135 C CA . ASP A 1 516 ? 84.770 -29.940 -230.902 1.00 60.28 516 ASP A CA 1
ATOM 4136 C C . ASP A 1 516 ? 85.165 -30.873 -232.064 1.00 60.28 516 ASP A C 1
ATOM 4138 O O . ASP A 1 516 ? 84.533 -31.906 -232.299 1.00 60.28 516 ASP A O 1
ATOM 4142 N N . ILE A 1 517 ? 86.270 -30.560 -232.754 1.00 60.66 517 ILE A N 1
ATOM 4143 C CA . ILE A 1 517 ? 86.823 -31.373 -233.853 1.00 60.66 517 ILE A CA 1
ATOM 4144 C C . ILE A 1 517 ? 87.285 -32.756 -233.353 1.00 60.66 517 ILE A C 1
ATOM 4146 O O . ILE A 1 517 ? 87.211 -33.742 -234.088 1.00 60.66 517 ILE A O 1
ATOM 4150 N N . GLY A 1 518 ? 87.738 -32.853 -232.098 1.00 66.06 518 GLY A N 1
ATOM 4151 C CA . GLY A 1 518 ? 88.177 -34.114 -231.499 1.00 66.06 518 GLY A CA 1
ATOM 4152 C C . GLY A 1 518 ? 87.026 -35.075 -231.184 1.00 66.06 518 GLY A C 1
ATOM 4153 O O . GLY A 1 518 ? 87.194 -36.287 -231.328 1.00 66.06 518 GLY A O 1
ATOM 4154 N N . VAL A 1 519 ? 85.855 -34.553 -230.800 1.00 65.06 519 VAL A N 1
ATOM 4155 C CA . VAL A 1 519 ? 84.701 -35.368 -230.374 1.00 65.06 519 VAL A CA 1
ATOM 4156 C C . VAL A 1 519 ? 84.155 -36.194 -231.543 1.00 65.06 519 VAL A C 1
ATOM 4158 O O . VAL A 1 519 ? 84.089 -37.423 -231.454 1.00 65.06 519 VAL A O 1
ATOM 4161 N N . LEU A 1 520 ? 83.878 -35.542 -232.677 1.00 61.72 520 LEU A N 1
ATOM 4162 C CA . LEU A 1 520 ? 83.279 -36.161 -233.871 1.00 61.72 520 LEU A CA 1
ATOM 4163 C C . LEU A 1 520 ? 84.077 -37.359 -234.425 1.00 61.72 520 LEU A C 1
ATOM 4165 O O . LEU A 1 520 ? 83.500 -38.279 -234.998 1.00 61.72 520 LEU A O 1
ATOM 4169 N N . LEU A 1 521 ? 85.402 -37.393 -234.237 1.00 61.84 521 LEU A N 1
ATOM 4170 C CA . LEU A 1 521 ? 86.251 -38.516 -234.666 1.00 61.84 521 LEU A CA 1
ATOM 4171 C C . LEU A 1 521 ? 86.220 -39.727 -233.719 1.00 61.84 521 LEU A C 1
ATOM 4173 O O . LEU A 1 521 ? 86.615 -40.829 -234.115 1.00 61.84 521 LEU A O 1
ATOM 4177 N N . THR A 1 522 ? 85.777 -39.546 -232.474 1.00 66.44 522 THR A N 1
ATOM 4178 C CA . THR A 1 522 ? 85.691 -40.636 -231.489 1.00 66.44 522 THR A CA 1
ATOM 4179 C C . THR A 1 522 ? 84.377 -41.410 -231.580 1.00 66.44 522 THR A C 1
ATOM 4181 O O . THR A 1 522 ? 84.398 -42.635 -231.449 1.00 66.44 522 THR A O 1
ATOM 4184 N N . GLU A 1 523 ? 83.262 -40.751 -231.910 1.00 64.88 523 GLU A N 1
ATOM 4185 C CA . GLU A 1 523 ? 81.958 -41.409 -232.089 1.00 64.88 523 GLU A CA 1
ATOM 4186 C C . GLU A 1 523 ? 81.957 -42.410 -233.256 1.00 64.88 523 GLU A C 1
ATOM 4188 O O . GLU A 1 523 ? 81.491 -43.540 -233.092 1.00 64.88 523 GLU A O 1
ATOM 4193 N N . THR A 1 524 ? 82.582 -42.072 -234.391 1.00 61.19 524 THR A N 1
ATOM 4194 C CA . THR A 1 524 ? 82.712 -42.976 -235.553 1.00 61.19 524 THR A CA 1
ATOM 4195 C C . THR A 1 524 ? 83.370 -44.310 -235.178 1.00 61.19 524 THR A C 1
ATOM 4197 O O . THR A 1 524 ? 82.920 -45.371 -235.603 1.00 61.19 524 THR A O 1
ATOM 4200 N N . ARG A 1 525 ? 84.392 -44.274 -234.309 1.00 67.19 525 ARG A N 1
ATOM 4201 C CA . ARG A 1 525 ? 85.106 -45.463 -233.796 1.00 67.19 525 ARG A CA 1
ATOM 4202 C C . ARG A 1 525 ? 84.352 -46.220 -232.696 1.00 67.19 525 ARG A C 1
ATOM 4204 O O . ARG A 1 525 ? 84.750 -47.331 -232.342 1.00 67.19 525 ARG A O 1
ATOM 4211 N N . SER A 1 526 ? 83.305 -45.626 -232.126 1.00 60.97 526 SER A N 1
ATOM 4212 C CA . SER A 1 526 ? 82.454 -46.260 -231.114 1.00 60.97 526 SER A CA 1
ATOM 4213 C C . SER A 1 526 ? 81.441 -47.207 -231.769 1.00 60.97 526 SER A C 1
ATOM 4215 O O . SER A 1 526 ? 81.311 -48.365 -231.368 1.00 60.97 526 SER A O 1
ATOM 4217 N N . LEU A 1 527 ? 80.804 -46.756 -232.857 1.00 66.81 527 LEU A N 1
ATOM 4218 C CA . LEU A 1 527 ? 79.779 -47.508 -233.596 1.00 66.81 527 LEU A CA 1
ATOM 4219 C C . LEU A 1 527 ? 80.318 -48.793 -234.255 1.00 66.81 527 LEU A C 1
ATOM 4221 O O . LEU A 1 527 ? 79.627 -49.816 -234.292 1.00 66.81 527 LEU A O 1
ATOM 4225 N N . GLU A 1 528 ? 81.571 -48.782 -234.720 1.00 57.62 528 GLU A N 1
ATOM 4226 C CA . GLU A 1 528 ? 82.257 -49.991 -235.202 1.00 57.62 528 GLU A CA 1
ATOM 4227 C C . GLU A 1 528 ? 82.471 -51.022 -234.078 1.00 57.62 528 GLU A C 1
ATOM 4229 O O . GLU A 1 528 ? 82.399 -52.229 -234.311 1.00 57.62 528 GLU A O 1
ATOM 4234 N N . ARG A 1 529 ? 82.700 -50.557 -232.842 1.00 67.69 529 ARG A N 1
ATOM 4235 C CA . ARG A 1 529 ? 83.040 -51.401 -231.687 1.00 67.69 529 ARG A CA 1
ATOM 4236 C C . ARG A 1 529 ? 81.820 -52.113 -231.102 1.00 67.69 529 ARG A C 1
ATOM 4238 O O . ARG A 1 529 ? 81.881 -53.310 -230.833 1.00 67.69 529 ARG A O 1
ATOM 4245 N N . GLN A 1 530 ? 80.690 -51.415 -230.990 1.00 64.88 530 GLN A N 1
ATOM 4246 C CA . GLN A 1 530 ? 79.436 -51.987 -230.474 1.00 64.88 530 GLN A CA 1
ATOM 4247 C C . GLN A 1 530 ? 78.908 -53.146 -231.350 1.00 64.88 530 GLN A C 1
ATOM 4249 O O . GLN A 1 530 ? 78.330 -54.106 -230.840 1.00 64.88 530 GLN A O 1
ATOM 4254 N N . ASN A 1 531 ? 79.198 -53.126 -232.658 1.00 61.34 531 ASN A N 1
ATOM 4255 C CA . ASN A 1 531 ? 78.912 -54.231 -233.585 1.00 61.34 531 ASN A CA 1
ATOM 4256 C C . ASN A 1 531 ? 79.749 -55.509 -233.336 1.00 61.34 531 ASN A C 1
ATOM 4258 O O . ASN A 1 531 ? 79.415 -56.577 -233.865 1.00 61.34 531 ASN A O 1
ATOM 4262 N N . ALA A 1 532 ? 80.828 -55.425 -232.552 1.00 64.62 532 ALA A N 1
ATOM 4263 C CA . ALA A 1 532 ? 81.615 -56.579 -232.123 1.00 64.62 532 ALA A CA 1
ATOM 4264 C C . ALA A 1 532 ? 81.101 -57.167 -230.796 1.00 64.62 532 ALA A C 1
ATOM 4266 O O . ALA A 1 532 ? 80.981 -58.383 -230.677 1.00 64.62 532 ALA A O 1
ATOM 4267 N N . GLU A 1 533 ? 80.743 -56.326 -229.822 1.00 62.62 533 GLU A N 1
ATOM 4268 C CA . GLU A 1 533 ? 80.359 -56.751 -228.461 1.00 62.62 533 GLU A CA 1
ATOM 4269 C C . GLU A 1 533 ? 78.979 -57.435 -228.402 1.00 62.62 533 GLU A C 1
ATOM 4271 O O . GLU A 1 533 ? 78.765 -58.361 -227.617 1.00 62.62 533 GLU A O 1
ATOM 4276 N N . LEU A 1 534 ? 78.068 -57.101 -229.325 1.00 63.25 534 LEU A N 1
ATOM 4277 C CA . LEU A 1 534 ? 76.825 -57.864 -229.526 1.00 63.25 534 LEU A CA 1
ATOM 4278 C C . LEU A 1 534 ? 77.066 -59.331 -229.938 1.00 63.25 534 LEU A C 1
ATOM 4280 O O . LEU A 1 534 ? 76.160 -60.154 -229.818 1.00 63.25 534 LEU A O 1
ATOM 4284 N N . ARG A 1 535 ? 78.277 -59.687 -230.397 1.00 56.81 535 ARG A N 1
ATOM 4285 C CA . ARG A 1 535 ? 78.651 -61.072 -230.736 1.00 56.81 535 ARG A CA 1
ATOM 4286 C C . ARG A 1 535 ? 79.153 -61.873 -229.532 1.00 56.81 535 ARG A C 1
ATOM 4288 O O . ARG A 1 535 ? 79.148 -63.098 -229.601 1.00 56.81 535 ARG A O 1
ATOM 4295 N N . THR A 1 536 ? 79.597 -61.217 -228.456 1.00 64.25 536 THR A N 1
ATOM 4296 C CA . THR A 1 536 ? 80.184 -61.880 -227.277 1.00 64.25 536 THR A CA 1
ATOM 4297 C C . THR A 1 536 ? 79.191 -62.038 -226.129 1.00 64.25 536 THR A C 1
ATOM 4299 O O . THR A 1 536 ? 79.159 -63.102 -225.516 1.00 64.25 536 THR A O 1
ATOM 4302 N N . LEU A 1 537 ? 78.318 -61.054 -225.879 1.00 61.47 537 LEU A N 1
ATOM 4303 C CA . LEU A 1 537 ? 77.327 -61.118 -224.786 1.00 61.47 537 LEU A CA 1
ATOM 4304 C C . LEU A 1 537 ? 76.331 -62.286 -224.910 1.00 61.47 537 LEU A C 1
ATOM 4306 O O . LEU A 1 537 ? 75.822 -62.777 -223.903 1.00 61.47 537 LEU A O 1
ATOM 4310 N N . LEU A 1 538 ? 76.105 -62.791 -226.128 1.00 58.94 538 LEU A N 1
ATOM 4311 C CA . LEU A 1 538 ? 75.309 -63.998 -226.384 1.00 58.94 538 LEU A CA 1
ATOM 4312 C C . LEU A 1 538 ? 75.903 -65.263 -225.720 1.00 58.94 538 LEU A C 1
ATOM 4314 O O . LEU A 1 538 ? 75.201 -66.255 -225.544 1.00 58.94 538 LEU A O 1
ATOM 4318 N N . HIS A 1 539 ? 77.191 -65.240 -225.363 1.00 58.19 539 HIS A N 1
ATOM 4319 C CA . HIS A 1 539 ? 77.965 -66.420 -224.979 1.00 58.19 539 HIS A CA 1
ATOM 4320 C C . HIS A 1 539 ? 78.070 -66.650 -223.456 1.00 58.19 539 HIS A C 1
ATOM 4322 O O . HIS A 1 539 ? 78.340 -67.776 -223.034 1.00 58.19 539 HIS A O 1
ATOM 4328 N N . GLU A 1 540 ? 77.851 -65.620 -222.626 1.00 61.78 540 GLU A N 1
ATOM 4329 C CA . GLU A 1 540 ? 78.057 -65.680 -221.163 1.00 61.78 540 GLU A CA 1
ATOM 4330 C C . GLU A 1 540 ? 76.776 -65.886 -220.337 1.00 61.78 540 GLU A C 1
ATOM 4332 O O . GLU A 1 540 ? 76.847 -66.321 -219.188 1.00 61.78 540 GLU A O 1
ATOM 4337 N N . SER A 1 541 ? 75.585 -65.665 -220.908 1.00 59.84 541 SER A N 1
ATOM 4338 C CA . SER A 1 541 ? 74.303 -65.793 -220.183 1.00 59.84 541 SER A CA 1
ATOM 4339 C C . SER A 1 541 ? 73.979 -67.218 -219.683 1.00 59.84 541 SER A C 1
ATOM 4341 O O . SER A 1 541 ? 72.953 -67.419 -219.032 1.00 59.84 541 SER A O 1
ATOM 4343 N N . LEU A 1 542 ? 74.812 -68.214 -219.999 1.00 56.00 542 LEU A N 1
ATOM 4344 C CA . LEU A 1 542 ? 74.563 -69.641 -219.764 1.00 56.00 542 LEU A CA 1
ATOM 4345 C C . LEU A 1 542 ? 75.200 -70.207 -218.480 1.00 56.00 542 LEU A C 1
ATOM 4347 O O . LEU A 1 542 ? 74.831 -71.305 -218.073 1.00 56.00 542 LEU A O 1
ATOM 4351 N N . THR A 1 543 ? 76.153 -69.516 -217.843 1.00 57.47 543 THR A N 1
ATOM 4352 C CA . THR A 1 543 ? 77.035 -70.136 -216.824 1.00 57.47 543 THR A CA 1
ATOM 4353 C C . THR A 1 543 ? 76.781 -69.725 -215.370 1.00 57.47 543 THR A C 1
ATOM 4355 O O . THR A 1 543 ? 77.076 -70.501 -214.463 1.00 57.47 543 THR A O 1
ATOM 4358 N N . SER A 1 544 ? 76.251 -68.527 -215.102 1.00 58.38 544 SER A N 1
ATOM 4359 C CA . SER A 1 544 ? 76.368 -67.917 -213.762 1.00 58.38 544 SER A CA 1
ATOM 4360 C C . SER A 1 544 ? 75.446 -68.501 -212.671 1.00 58.38 544 SER A C 1
ATOM 4362 O O . SER A 1 544 ? 75.831 -68.557 -211.504 1.00 58.38 544 SER A O 1
ATOM 4364 N N . GLN A 1 545 ? 74.240 -68.978 -213.007 1.00 57.09 545 GLN A N 1
ATOM 4365 C CA . GLN A 1 545 ? 73.211 -69.311 -212.000 1.00 57.09 545 GLN A CA 1
ATOM 4366 C C . GLN A 1 545 ? 73.422 -70.633 -211.225 1.00 57.09 545 GLN A C 1
ATOM 4368 O O . GLN A 1 545 ? 72.599 -70.984 -210.383 1.00 57.09 545 GLN A O 1
ATOM 4373 N N . VAL A 1 546 ? 74.514 -71.360 -211.485 1.00 56.84 546 VAL A N 1
ATOM 4374 C CA . VAL A 1 546 ? 74.754 -72.734 -210.992 1.00 56.84 546 VAL A CA 1
ATOM 4375 C C . VAL A 1 546 ? 75.255 -72.804 -209.536 1.00 56.84 546 VAL A C 1
ATOM 4377 O O . VAL A 1 546 ? 75.082 -73.831 -208.889 1.00 56.84 546 VAL A O 1
ATOM 4380 N N . GLY A 1 547 ? 75.870 -71.740 -209.004 1.00 55.59 547 GLY A N 1
ATOM 4381 C CA . GLY A 1 547 ? 76.693 -71.804 -207.782 1.00 55.59 547 GLY A CA 1
ATOM 4382 C C . GLY A 1 547 ? 75.967 -72.102 -206.457 1.00 55.59 547 GLY A C 1
ATOM 4383 O O . GLY A 1 547 ? 76.030 -73.208 -205.927 1.00 55.59 547 GLY A O 1
ATOM 4384 N N . ASN A 1 548 ? 75.348 -71.084 -205.850 1.00 55.81 548 ASN A N 1
ATOM 4385 C CA . ASN A 1 548 ? 75.199 -71.024 -204.384 1.00 55.81 548 ASN A CA 1
ATOM 4386 C C . ASN A 1 548 ? 73.788 -71.377 -203.857 1.00 55.81 548 ASN A C 1
ATOM 4388 O O . ASN A 1 548 ? 73.220 -70.640 -203.050 1.00 55.81 548 ASN A O 1
ATOM 4392 N N . LYS A 1 549 ? 73.214 -72.504 -204.302 1.00 57.69 549 LYS A N 1
ATOM 4393 C CA . LYS A 1 549 ? 71.950 -73.071 -203.773 1.00 57.69 549 LYS A CA 1
ATOM 4394 C C . LYS A 1 549 ? 72.075 -74.555 -203.368 1.00 57.69 549 LYS A C 1
ATOM 4396 O O . LYS A 1 549 ? 71.238 -75.372 -203.739 1.00 57.69 549 LYS A O 1
ATOM 4401 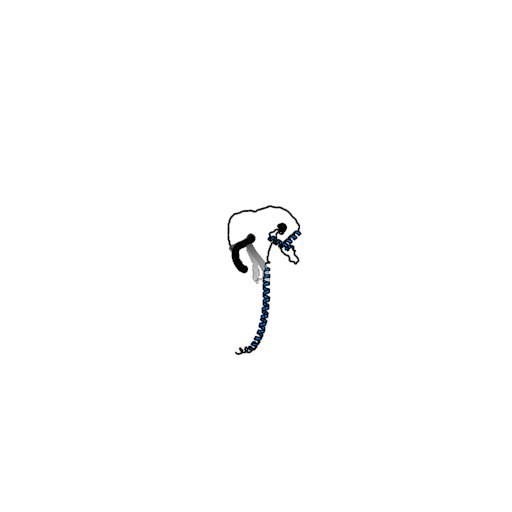N N . MET A 1 550 ? 73.095 -74.908 -202.585 1.00 49.44 550 MET A N 1
ATOM 4402 C CA . MET A 1 550 ? 73.159 -76.181 -201.845 1.00 49.44 550 MET A CA 1
ATOM 4403 C C . MET A 1 550 ? 73.876 -75.979 -200.504 1.00 49.44 550 MET A C 1
ATOM 4405 O O . MET A 1 550 ? 74.900 -75.296 -200.468 1.00 49.44 550 MET A O 1
ATOM 4409 N N . GLY A 1 551 ? 73.336 -76.566 -199.432 1.00 44.00 551 GLY A N 1
ATOM 4410 C CA . GLY A 1 551 ? 73.796 -76.427 -198.044 1.00 44.00 551 GLY A CA 1
ATOM 4411 C C . GLY A 1 551 ? 72.622 -76.420 -197.074 1.00 44.00 551 GLY A C 1
ATOM 4412 O O . GLY A 1 551 ? 72.737 -75.699 -196.063 1.00 44.00 551 GLY A O 1
#

Radius of gyration: 131.48 Å; chains: 1; bounding box: 217×123×357 Å

Secondary structure (DSSP, 8-state):
-HHHHHHHHHHHHHHHHTT---PPPPP-HHHHHHHHHHHHHHHHHHHHHHHHHHHHHHHHHHHHHHHHHHHHHHHHHHHHHHHHHHHTTS-GGG--HHHHHHHHHHHHHHHHHHHHHHHHHHHHHHHHHHHHHHHHHHHHHHHHHHHHHHHHHHHHHHHHHHHHHHHHHHHHHHHHHHHHHHHHHHHHHHHHHHHHHHHHHHHHHHHHHHHHHHHHHHHHHHHHHHHHHHHHHHHHHHHHHHHHHHHHHHHHHHHHHHHHHHHHHHHHHHHHHHHHHHHHHHHHHHHHHHHHHHHHHHHHHHHHHHHHHHHHHHHHHHHHHHHHHHHHHHHHHHHHHHHHHHHHHHHHHHHHHHHHHHHHHHHHHHHHHTT--------------------------------------------HHHHHHHHHHHHHHTT---------SS-HHHHHHHHHHHHHHHHT--GGGHHHHHHHHHHHTTTGGG------------GGGSHHHHHHHHHHHHHHHHHHHHHHHHHHHHHHHHHHHTTTGGGTTTTGGGSS---

InterPro domains:
  IPR029440 Dynein regulatory complex protein 1, C-terminal [PF14775] (513-542)
  IPR039505 Dynein regulatory complex protein 1/2, N-terminal [PF14772] (47-147)
  IPR039750 Dynein regulatory complex protein [PTHR21625] (46-546)